Protein AF-A0A7V8C0K9-F1 (afdb_monomer)

pLDDT: mean 84.82, std 13.05, range [36.34, 98.25]

Mean predicted aligned error: 6.94 Å

Nearest PDB structures (foldseek):
  1nue-assembly1_E  TM=4.711E-01  e=1.007E+00  Homo sapiens
  4o0n-assembly1_B  TM=4.642E-01  e=1.596E+00  Toxoplasma gondii ME49
  5c7p-assembly1_C-2  TM=4.781E-01  e=3.009E+00  Leishmania major
  1mn7-assembly1_A  TM=4.186E-01  e=3.188E+00  Dictyostelium discoideum

Secondary structure (DSSP, 8-state):
--EEEEEEETTEEEEEEEETTT--SHHHHHHH--EE-TTSSSEEEEE--EEETTTTEEEE-SEEEEPPGGGTSSS-S-SSGGG--HHHHHHHH---HHHHHHHHHHHHHHHHHHHTT---EEEE--TTT-SS--EEEETTTT--EEEEEEEEE-TTS-EEEEEEEEEEEEETTEEEEEEEEEEE-SS---HHHHHHHHHS-S-EEEEE-TT--GGG--HHHHHHHHH--GGG-TT---SS-EE--GGGHHHHB---HHHHT--EEEEEEE--HHHHHHHHHHHHHHHHHTT--TTTEEEEEEE--SHHHHHHHHHHHHHH-TTHHHH-SSEEEEEEEEPPSSSSHHHHHHHHHHHHHHHHTS--EEEEESSTT---S-TT-SB---EEEETTEEEE---SBSEEE--HHHHHHHHHHH--

Structure (mmCIF, N/CA/C/O backbone):
data_AF-A0A7V8C0K9-F1
#
_entry.id   AF-A0A7V8C0K9-F1
#
loop_
_atom_site.group_PDB
_atom_site.id
_atom_site.type_symbol
_atom_site.label_atom_id
_atom_site.label_alt_id
_atom_site.label_comp_id
_atom_site.label_asym_id
_atom_site.label_entity_id
_atom_site.label_seq_id
_atom_site.pdbx_PDB_ins_code
_atom_site.Cartn_x
_atom_site.Cartn_y
_atom_site.Cartn_z
_atom_site.occupancy
_atom_site.B_iso_or_equiv
_atom_site.auth_seq_id
_atom_site.auth_comp_id
_atom_site.auth_asym_id
_atom_site.auth_atom_id
_atom_site.pdbx_PDB_model_num
ATOM 1 N N . MET A 1 1 ? 7.000 17.779 21.130 1.00 93.25 1 MET A N 1
ATOM 2 C CA . MET A 1 1 ? 7.958 18.119 20.058 1.00 93.25 1 MET A CA 1
ATOM 3 C C . MET A 1 1 ? 7.161 18.538 18.835 1.00 93.25 1 MET A C 1
ATOM 5 O O . MET A 1 1 ? 6.144 17.911 18.561 1.00 93.25 1 MET A O 1
ATOM 9 N N . ASP A 1 2 ? 7.576 19.587 18.129 1.00 93.19 2 ASP A N 1
ATOM 10 C CA . ASP A 1 2 ? 6.833 20.100 16.961 1.00 93.19 2 ASP A CA 1
ATOM 11 C C . ASP A 1 2 ? 7.310 19.494 15.636 1.00 93.19 2 ASP A C 1
ATOM 13 O O . ASP A 1 2 ? 6.651 19.651 14.609 1.00 93.19 2 ASP A O 1
ATOM 17 N N . LYS A 1 3 ? 8.426 18.765 15.668 1.00 95.62 3 LYS A N 1
ATOM 18 C CA . LYS A 1 3 ? 8.988 18.008 14.553 1.00 95.62 3 LYS A CA 1
ATOM 19 C C . LYS A 1 3 ? 9.488 16.640 15.019 1.00 95.62 3 LYS A C 1
ATOM 21 O O . LYS A 1 3 ? 9.720 16.441 16.211 1.00 95.62 3 LYS A O 1
ATOM 26 N N . ALA A 1 4 ? 9.600 15.722 14.072 1.00 95.12 4 ALA A N 1
ATOM 27 C CA . ALA A 1 4 ? 10.189 14.397 14.222 1.00 95.12 4 ALA A CA 1
ATOM 28 C C . ALA A 1 4 ? 10.847 13.991 12.900 1.00 95.12 4 ALA A C 1
ATOM 30 O O . ALA A 1 4 ? 10.545 14.573 11.856 1.00 95.12 4 ALA A O 1
ATOM 31 N N . ILE A 1 5 ? 11.722 12.993 12.929 1.00 94.31 5 ILE A N 1
ATOM 32 C CA . ILE A 1 5 ? 12.311 12.417 11.721 1.00 94.31 5 ILE A CA 1
ATOM 33 C C . ILE A 1 5 ? 11.507 11.174 11.352 1.00 94.31 5 ILE A C 1
ATOM 35 O O . ILE A 1 5 ? 11.241 10.309 12.188 1.00 94.31 5 ILE A O 1
ATOM 39 N N . ARG A 1 6 ? 11.095 11.079 10.093 1.00 91.12 6 ARG A N 1
ATOM 40 C CA . ARG A 1 6 ? 10.495 9.868 9.541 1.00 91.12 6 ARG A CA 1
ATOM 41 C C . ARG A 1 6 ? 11.578 8.813 9.349 1.00 91.12 6 ARG A C 1
ATOM 43 O O . ARG A 1 6 ? 12.615 9.094 8.754 1.00 91.12 6 ARG A O 1
ATOM 50 N N . LEU A 1 7 ? 11.322 7.595 9.821 1.00 88.06 7 LEU A N 1
ATOM 51 C CA . LEU A 1 7 ? 12.345 6.552 9.834 1.00 88.06 7 LEU A CA 1
ATOM 52 C C . LEU A 1 7 ? 12.753 6.103 8.430 1.00 88.06 7 LEU A C 1
ATOM 54 O O . LEU A 1 7 ? 13.938 5.926 8.190 1.00 88.06 7 LEU A O 1
ATOM 58 N N . PHE A 1 8 ? 11.806 5.962 7.503 1.00 87.12 8 PHE A N 1
ATOM 59 C CA . PHE A 1 8 ? 12.090 5.605 6.112 1.00 87.12 8 PHE A CA 1
ATOM 60 C C . PHE A 1 8 ? 11.167 6.366 5.164 1.00 87.12 8 PHE A C 1
ATOM 62 O O . PHE A 1 8 ? 9.945 6.376 5.352 1.00 87.12 8 PHE A O 1
ATOM 69 N N . GLY A 1 9 ? 11.749 6.976 4.136 1.00 83.44 9 GLY A N 1
ATOM 70 C CA . GLY A 1 9 ? 11.034 7.671 3.072 1.00 83.44 9 GLY A CA 1
ATOM 71 C C . GLY A 1 9 ? 11.705 7.473 1.710 1.00 83.44 9 GLY A C 1
ATOM 72 O O . GLY A 1 9 ? 12.630 6.672 1.595 1.00 83.44 9 GLY A O 1
ATOM 73 N N . PRO A 1 10 ? 11.270 8.217 0.678 1.00 76.12 10 PRO A N 1
ATOM 74 C CA . PRO A 1 10 ? 11.806 8.090 -0.681 1.00 76.12 10 PRO A CA 1
ATOM 75 C C . PRO A 1 10 ? 13.319 8.309 -0.801 1.00 76.12 10 PRO A C 1
ATOM 77 O O . PRO A 1 10 ? 13.979 7.735 -1.659 1.00 76.12 10 PRO A O 1
ATOM 80 N N . ARG A 1 11 ? 13.881 9.126 0.097 1.00 82.81 11 ARG A N 1
ATOM 81 C CA . ARG A 1 11 ? 15.320 9.421 0.175 1.00 82.81 11 ARG A CA 1
ATOM 82 C C . ARG A 1 11 ? 16.076 8.476 1.118 1.00 82.81 11 ARG A C 1
ATOM 84 O O . ARG A 1 11 ? 17.170 8.796 1.566 1.00 82.81 11 ARG A O 1
ATOM 91 N N . GLY A 1 12 ? 15.474 7.339 1.462 1.00 82.38 12 GLY A N 1
ATOM 92 C CA . GLY A 1 12 ? 16.046 6.346 2.364 1.00 82.38 12 GLY A CA 1
ATOM 93 C C . GLY A 1 12 ? 15.804 6.651 3.843 1.00 82.38 12 GLY A C 1
ATOM 94 O O . GLY A 1 12 ? 14.858 7.356 4.221 1.00 82.38 12 GLY A O 1
ATOM 95 N N . LEU A 1 13 ? 16.653 6.072 4.689 1.00 87.12 13 LEU A N 1
ATOM 96 C CA . LEU A 1 13 ? 16.512 6.086 6.143 1.00 87.12 13 LEU A CA 1
ATOM 97 C C . LEU A 1 13 ? 16.769 7.468 6.751 1.00 87.12 13 LEU A C 1
ATOM 99 O O . LEU A 1 13 ? 17.718 8.154 6.385 1.00 87.12 13 LEU A O 1
ATOM 103 N N . ARG A 1 14 ? 15.919 7.859 7.708 1.00 87.38 14 ARG A N 1
ATOM 104 C CA . ARG A 1 14 ? 16.051 9.053 8.567 1.00 87.38 14 ARG A CA 1
ATOM 105 C C . ARG A 1 14 ? 16.341 10.355 7.802 1.00 87.38 14 ARG A C 1
ATOM 107 O O . ARG A 1 14 ? 17.015 11.248 8.303 1.00 87.38 14 ARG A O 1
ATOM 114 N N . SER A 1 15 ? 15.800 10.472 6.591 1.00 85.38 15 SER A N 1
ATOM 115 C CA . SER A 1 15 ? 16.131 11.523 5.616 1.00 85.38 15 SER A CA 1
ATOM 116 C C . SER A 1 15 ? 15.081 12.641 5.509 1.00 85.38 15 SER A C 1
ATOM 118 O O . SER A 1 15 ? 15.238 13.595 4.739 1.00 85.38 15 SER A O 1
ATOM 120 N N . GLU A 1 16 ? 13.971 12.532 6.242 1.00 90.00 16 GLU A N 1
ATOM 121 C CA . GLU A 1 16 ? 12.819 13.427 6.118 1.00 90.00 16 GLU A CA 1
ATOM 122 C C . GLU A 1 16 ? 12.358 13.921 7.494 1.00 90.00 16 GLU A C 1
ATOM 124 O O . GLU A 1 16 ? 11.994 13.133 8.368 1.00 90.00 16 GLU A O 1
ATOM 129 N N . VAL A 1 17 ? 12.346 15.243 7.677 1.00 93.31 17 VAL A N 1
ATOM 130 C CA . VAL A 1 17 ? 11.777 15.894 8.863 1.00 93.31 17 VAL A CA 1
ATOM 131 C C . VAL A 1 17 ? 10.295 16.154 8.622 1.00 93.31 17 VAL A C 1
ATOM 133 O O . VAL A 1 17 ? 9.918 16.807 7.651 1.00 93.31 17 VAL A O 1
ATOM 136 N N . VAL A 1 18 ? 9.454 15.697 9.544 1.00 93.38 18 VAL A N 1
ATOM 137 C CA . VAL A 1 18 ? 8.003 15.881 9.508 1.00 93.38 18 VAL A CA 1
ATOM 138 C C . VAL A 1 18 ? 7.593 16.853 10.603 1.00 93.38 18 VAL A C 1
ATOM 140 O O . VAL A 1 18 ? 7.926 16.672 11.774 1.00 93.38 18 VAL A O 1
ATOM 143 N N . LEU A 1 19 ? 6.836 17.888 10.235 1.00 93.56 19 LEU A N 1
ATOM 144 C CA . LEU A 1 19 ? 6.270 18.838 11.188 1.00 93.56 19 LEU A CA 1
ATOM 145 C C . LEU A 1 19 ? 4.947 18.296 11.739 1.00 93.56 19 LEU A C 1
ATOM 147 O O . LEU A 1 19 ? 4.083 17.842 10.996 1.00 93.56 19 LEU A O 1
ATOM 151 N N . ALA A 1 20 ? 4.711 18.420 13.041 1.00 90.69 20 ALA A N 1
ATOM 152 C CA . ALA A 1 20 ? 3.492 17.905 13.663 1.00 90.69 20 ALA A CA 1
ATOM 153 C C . ALA A 1 20 ? 2.218 18.564 13.104 1.00 90.69 20 ALA A C 1
ATOM 155 O O . ALA A 1 20 ? 1.155 17.948 13.104 1.00 90.69 20 ALA A O 1
ATOM 156 N N . LYS A 1 21 ? 2.328 19.803 12.607 1.00 88.12 21 LYS A N 1
ATOM 157 C CA . LYS A 1 21 ? 1.236 20.545 11.958 1.00 88.12 21 LYS A CA 1
ATOM 158 C C . LYS A 1 21 ? 0.941 20.103 10.521 1.00 88.12 21 LYS A C 1
ATOM 160 O O . LYS A 1 21 ? -0.119 20.444 10.013 1.00 88.12 21 LYS A O 1
ATOM 165 N N . SER A 1 22 ? 1.876 19.423 9.849 1.00 85.94 22 SER A N 1
ATOM 166 C CA . SER A 1 22 ? 1.675 18.966 8.467 1.00 85.94 22 SER A CA 1
ATOM 167 C C . SER A 1 22 ? 0.961 17.619 8.394 1.00 85.94 22 SER A C 1
ATOM 169 O O . SER A 1 22 ? 0.423 17.289 7.342 1.00 85.94 22 SER A O 1
ATOM 171 N N . VAL A 1 23 ? 0.940 16.868 9.500 1.00 84.25 23 VAL A N 1
ATOM 172 C CA . VAL A 1 23 ? 0.181 15.622 9.647 1.00 84.25 23 VAL A CA 1
ATOM 173 C C . VAL A 1 23 ? -1.296 15.951 9.849 1.00 84.25 23 VAL A C 1
ATOM 175 O O . VAL A 1 23 ? -1.660 16.691 10.766 1.00 84.25 23 VAL A O 1
ATOM 178 N N . ARG A 1 24 ? -2.145 15.415 8.973 1.00 76.50 24 ARG A N 1
ATOM 179 C CA . ARG A 1 24 ? -3.545 15.853 8.833 1.00 76.50 24 ARG A CA 1
ATOM 180 C C . ARG A 1 24 ? -4.537 15.032 9.644 1.00 76.50 24 ARG A C 1
ATOM 182 O O . ARG A 1 24 ? -5.578 15.549 10.033 1.00 76.50 24 ARG A O 1
ATOM 189 N N . SER A 1 25 ? -4.220 13.769 9.898 1.00 75.50 25 SER A N 1
ATOM 190 C CA . SER A 1 25 ? -5.073 12.834 10.629 1.00 75.50 25 SER A CA 1
ATOM 191 C C . SER A 1 25 ? -4.239 11.730 11.282 1.00 75.50 25 SER A C 1
ATOM 193 O O . SER A 1 25 ? -3.024 11.647 11.074 1.00 75.50 25 SER A O 1
ATOM 195 N N . ARG A 1 26 ? -4.883 10.864 12.076 1.00 76.12 26 ARG A N 1
ATOM 196 C CA . ARG A 1 26 ? -4.220 9.692 12.675 1.00 76.12 26 ARG A CA 1
ATOM 197 C C . ARG A 1 26 ? -3.704 8.743 11.593 1.00 76.12 26 ARG A C 1
ATOM 199 O O . ARG A 1 26 ? -2.627 8.179 11.724 1.00 76.12 26 ARG A O 1
ATOM 206 N N . GLU A 1 27 ? -4.427 8.605 10.498 1.00 75.44 27 GLU A N 1
ATOM 207 C CA . GLU A 1 27 ? -4.101 7.700 9.401 1.00 75.44 27 GLU A CA 1
ATOM 208 C C . GLU A 1 27 ? -3.046 8.278 8.467 1.00 75.44 27 GLU A C 1
ATOM 210 O O . GLU A 1 27 ? -2.171 7.553 7.993 1.00 75.44 27 GLU A O 1
ATOM 215 N N . ASP A 1 28 ? -3.050 9.598 8.289 1.00 78.88 28 ASP A N 1
ATOM 216 C CA . ASP A 1 28 ? -1.932 10.294 7.670 1.00 78.88 28 ASP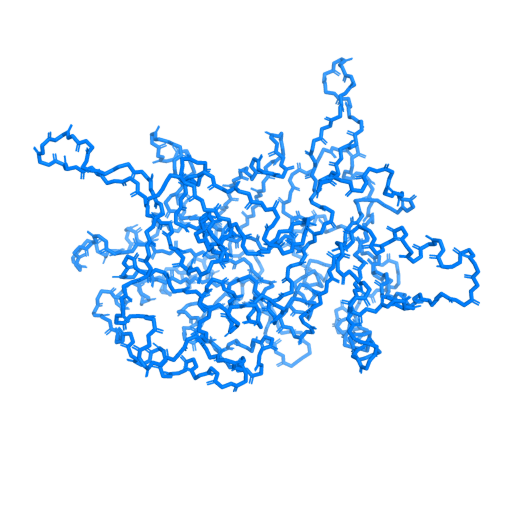 A CA 1
ATOM 217 C C . ASP A 1 28 ? -0.638 10.077 8.472 1.00 78.88 28 ASP A C 1
ATOM 219 O O . ASP A 1 28 ? 0.418 9.776 7.907 1.00 78.88 28 ASP A O 1
ATOM 223 N N . ALA A 1 29 ? -0.738 10.124 9.807 1.00 83.06 29 ALA A N 1
ATOM 224 C CA . ALA A 1 29 ? 0.371 9.784 10.688 1.00 83.06 29 ALA A CA 1
ATOM 225 C C . ALA A 1 29 ? 0.832 8.333 10.494 1.00 83.06 29 ALA A C 1
ATOM 227 O O . ALA A 1 29 ? 2.035 8.099 10.495 1.00 83.06 29 ALA A O 1
ATOM 228 N N . ARG A 1 30 ? -0.079 7.373 10.270 1.00 80.81 30 ARG A N 1
ATOM 229 C CA . ARG A 1 30 ? 0.273 5.962 9.999 1.00 80.81 30 ARG A CA 1
ATOM 230 C C . ARG A 1 30 ? 0.999 5.776 8.683 1.00 80.81 30 ARG A C 1
ATOM 232 O O . ARG A 1 30 ? 1.952 5.006 8.602 1.00 80.81 30 ARG A O 1
ATOM 239 N N . LYS A 1 31 ? 0.568 6.496 7.645 1.00 82.38 31 LYS A N 1
ATOM 240 C CA . LYS A 1 31 ? 1.244 6.465 6.348 1.00 82.38 31 LYS A CA 1
ATOM 241 C C . LYS A 1 31 ? 2.687 6.972 6.465 1.00 82.38 31 LYS A C 1
ATOM 243 O O . LYS A 1 31 ? 3.581 6.426 5.817 1.00 82.38 31 LYS A O 1
ATOM 248 N N . LEU A 1 32 ? 2.926 7.984 7.297 1.00 85.62 32 LEU A N 1
ATOM 249 C CA . LEU A 1 32 ? 4.248 8.587 7.482 1.00 85.62 32 LEU A CA 1
ATOM 250 C C . LEU A 1 32 ? 5.132 7.828 8.478 1.00 85.62 32 LEU A C 1
ATOM 252 O O . LEU A 1 32 ? 6.311 7.641 8.201 1.00 85.62 32 LEU A O 1
ATOM 256 N N . ALA A 1 33 ? 4.574 7.365 9.594 1.00 85.06 33 ALA A N 1
ATOM 257 C CA . ALA A 1 33 ? 5.280 6.628 10.639 1.00 85.06 33 ALA A CA 1
ATOM 258 C C . ALA A 1 33 ? 6.021 5.396 10.079 1.00 85.06 33 ALA A C 1
ATOM 260 O O . ALA A 1 33 ? 5.596 4.839 9.070 1.00 85.06 33 ALA A O 1
ATOM 261 N N . PRO A 1 34 ? 7.097 4.908 10.711 1.00 87.44 34 PRO A N 1
ATOM 262 C CA . PRO A 1 34 ? 7.569 5.271 12.047 1.00 87.44 34 PRO A CA 1
ATOM 263 C C . PRO A 1 34 ? 8.235 6.641 12.139 1.00 87.44 34 PRO A C 1
ATOM 265 O O . PRO A 1 34 ? 8.770 7.150 11.154 1.00 87.44 34 PRO A O 1
ATOM 268 N N . PHE A 1 35 ? 8.237 7.201 13.348 1.00 89.00 35 PHE A N 1
ATOM 269 C CA . PHE A 1 35 ? 8.931 8.445 13.663 1.00 89.00 35 PHE A CA 1
ATOM 270 C C . PHE A 1 35 ? 9.933 8.244 14.796 1.00 89.00 35 PHE A C 1
ATOM 272 O O . PHE A 1 35 ? 9.654 7.539 15.770 1.00 89.00 35 PHE A O 1
ATOM 279 N N . VAL A 1 36 ? 11.056 8.942 14.689 1.00 89.75 36 VAL A N 1
ATOM 280 C CA . VAL A 1 36 ? 12.046 9.113 15.751 1.00 89.75 36 VAL A CA 1
ATOM 281 C C . VAL A 1 36 ? 12.157 10.590 16.116 1.00 89.75 36 VAL A C 1
ATOM 283 O O . VAL A 1 36 ? 11.751 11.473 15.355 1.00 89.75 36 VAL A O 1
ATOM 286 N N . ASP A 1 37 ? 12.653 10.870 17.311 1.00 91.56 37 ASP A N 1
ATOM 287 C CA . ASP A 1 37 ? 12.995 12.220 17.732 1.00 91.56 37 ASP A CA 1
ATOM 288 C C . ASP A 1 37 ? 14.121 12.816 16.867 1.00 91.56 37 ASP A C 1
ATOM 290 O O . ASP A 1 37 ? 14.685 12.170 15.986 1.00 91.56 37 ASP A O 1
ATOM 294 N N . GLU A 1 38 ? 14.451 14.083 17.101 1.00 90.81 38 GLU A N 1
ATOM 295 C CA . GLU A 1 38 ? 15.458 14.785 16.295 1.00 90.81 38 GLU A CA 1
ATOM 296 C C . GLU A 1 38 ? 16.877 14.234 16.472 1.00 90.81 38 GLU A C 1
ATOM 298 O O . GLU A 1 38 ? 17.704 14.406 15.582 1.00 90.81 38 GLU A O 1
ATOM 303 N N . SER A 1 39 ? 17.153 13.561 17.594 1.00 88.25 39 SER A N 1
ATOM 304 C CA . SER A 1 39 ? 18.419 12.850 17.798 1.00 88.25 39 SER A CA 1
ATOM 305 C C . SER A 1 39 ? 18.489 11.536 17.011 1.00 88.25 39 SER A C 1
ATOM 307 O O . SER A 1 39 ? 19.567 10.976 16.829 1.00 88.25 39 SER A O 1
ATOM 309 N N . GLY A 1 40 ? 17.342 11.028 16.551 1.00 85.19 40 GLY A N 1
ATOM 310 C CA . GLY A 1 40 ? 17.219 9.721 15.921 1.00 85.19 40 GLY A CA 1
ATOM 311 C C . GLY A 1 40 ? 17.336 8.547 16.894 1.00 85.19 40 GLY A C 1
ATOM 312 O O . GLY A 1 40 ? 17.346 7.404 16.442 1.00 85.19 40 GLY A O 1
ATOM 313 N N . ALA A 1 41 ? 17.433 8.804 18.200 1.00 83.50 41 ALA A N 1
ATOM 314 C CA . ALA A 1 41 ? 17.697 7.787 19.211 1.00 83.50 41 ALA A CA 1
ATOM 315 C C . ALA A 1 41 ? 16.426 7.234 19.859 1.00 83.50 41 ALA A C 1
ATOM 317 O O . ALA A 1 41 ? 16.485 6.218 20.544 1.00 83.50 41 ALA A O 1
ATOM 318 N N . ARG A 1 42 ? 15.271 7.899 19.714 1.00 84.00 42 ARG A N 1
ATOM 319 C CA . ARG A 1 42 ? 14.053 7.495 20.432 1.00 84.00 42 ARG A CA 1
ATOM 320 C C . ARG A 1 42 ? 12.816 7.548 19.564 1.00 84.00 42 ARG A C 1
ATOM 322 O O . ARG A 1 42 ? 12.568 8.521 18.862 1.00 84.00 42 ARG A O 1
ATOM 329 N N . LEU A 1 43 ? 11.971 6.531 19.701 1.00 84.88 43 LEU A N 1
ATOM 330 C CA . LEU A 1 43 ? 10.689 6.476 19.011 1.00 84.88 43 LEU A CA 1
ATOM 331 C C . LEU A 1 43 ? 9.696 7.497 19.561 1.00 84.88 43 LEU A C 1
ATOM 333 O O . LEU A 1 43 ? 9.549 7.684 20.776 1.00 84.88 43 LEU A O 1
ATOM 337 N N . VAL A 1 44 ? 8.949 8.105 18.644 1.00 85.88 44 VAL A N 1
ATOM 338 C CA . VAL A 1 44 ? 7.893 9.066 18.958 1.00 85.88 44 VAL A CA 1
ATOM 339 C C . VAL A 1 44 ? 6.623 8.748 18.176 1.00 85.88 44 VAL A C 1
ATOM 341 O O . VAL A 1 44 ? 6.651 8.167 17.093 1.00 85.88 44 VAL A O 1
ATOM 344 N N . THR A 1 45 ? 5.481 9.127 18.734 1.00 86.19 45 THR A N 1
ATOM 345 C CA . THR A 1 45 ? 4.174 9.023 18.085 1.00 86.19 45 THR A CA 1
ATOM 346 C C . THR A 1 45 ? 3.575 10.407 17.902 1.00 86.19 45 THR A C 1
ATOM 348 O O . THR A 1 45 ? 3.776 11.305 18.729 1.00 86.19 45 THR A O 1
ATOM 351 N N . TRP A 1 46 ? 2.844 10.593 16.807 1.00 87.62 46 TRP A N 1
ATOM 352 C CA . TRP A 1 46 ? 2.115 11.826 16.559 1.00 87.62 46 TRP A CA 1
ATOM 353 C C . TRP A 1 46 ? 0.820 11.853 17.372 1.00 87.62 46 TRP A C 1
ATOM 355 O O . TRP A 1 46 ? 0.100 10.862 17.475 1.00 87.62 46 TRP A O 1
ATOM 365 N N . ARG A 1 47 ? 0.500 13.013 17.938 1.00 82.94 47 ARG A N 1
ATOM 366 C CA . ARG A 1 47 ? -0.745 13.277 18.652 1.00 82.94 47 ARG A CA 1
ATOM 367 C C . ARG A 1 47 ? -1.455 14.433 17.977 1.00 82.94 47 ARG A C 1
ATOM 369 O O . ARG A 1 47 ? -0.871 15.505 17.813 1.00 82.94 47 ARG A O 1
ATOM 376 N N . SER A 1 48 ? -2.730 14.234 17.662 1.00 78.75 48 SER A N 1
ATOM 377 C CA . SER A 1 48 ? -3.591 15.293 17.144 1.00 78.75 48 SER A CA 1
ATOM 378 C C . SER A 1 48 ? -3.736 16.438 18.144 1.00 78.75 48 SER A C 1
ATOM 380 O O . SER A 1 48 ? -3.538 16.281 19.360 1.00 78.75 48 SER A O 1
ATOM 382 N N . ALA A 1 49 ? -4.114 17.609 17.640 1.00 79.25 49 ALA A N 1
ATOM 383 C CA . ALA A 1 49 ? -4.635 18.664 18.489 1.00 79.25 49 ALA A CA 1
ATOM 384 C C . ALA A 1 49 ? -5.858 18.152 19.269 1.00 79.25 49 ALA A C 1
ATOM 386 O O . ALA A 1 49 ? -6.628 17.340 18.760 1.00 79.25 49 ALA A O 1
ATOM 387 N N . SER A 1 50 ? -6.025 18.616 20.505 1.00 72.19 50 SER A N 1
ATOM 388 C CA . SER A 1 50 ? -7.232 18.351 21.289 1.00 72.19 50 SER A CA 1
ATOM 389 C C . SER A 1 50 ? -7.889 19.659 21.701 1.00 72.19 50 SER A C 1
ATOM 391 O O . SER A 1 50 ? -7.209 20.646 22.012 1.00 72.19 50 SER A O 1
ATOM 393 N N . PHE A 1 51 ? -9.216 19.655 21.696 1.00 66.69 51 PHE A N 1
ATOM 394 C CA . PHE A 1 51 ? -10.050 20.769 22.120 1.00 66.69 51 PHE A CA 1
ATOM 395 C C . PHE A 1 51 ? -10.778 20.397 23.402 1.00 66.69 51 PHE A C 1
ATOM 397 O O . PHE A 1 51 ? -11.199 19.261 23.590 1.00 66.69 51 PHE A O 1
ATOM 404 N N . ASP A 1 52 ? -10.864 21.360 24.305 1.00 65.94 52 ASP A N 1
ATOM 405 C CA . ASP A 1 52 ? -11.729 21.270 25.466 1.00 65.94 52 ASP A CA 1
ATOM 406 C C . ASP A 1 52 ? -13.104 21.787 25.036 1.00 65.94 52 ASP A C 1
ATOM 408 O O . ASP A 1 52 ? -13.262 22.989 24.809 1.00 65.94 52 ASP A O 1
ATOM 412 N N . SER A 1 53 ? -14.060 20.877 24.838 1.00 60.09 53 SER A N 1
ATOM 413 C CA . SER A 1 53 ? -15.420 21.213 24.398 1.00 60.09 53 SER A CA 1
ATOM 414 C C . SER A 1 53 ? -16.152 22.065 25.436 1.00 60.09 53 SER A C 1
ATOM 416 O O . SER A 1 53 ? -16.855 23.007 25.076 1.00 60.09 53 SER A O 1
ATOM 418 N N . THR A 1 54 ? -15.909 21.803 26.720 1.00 65.94 54 THR A N 1
ATOM 419 C CA . THR A 1 54 ? -16.440 22.562 27.859 1.00 65.94 54 THR A CA 1
ATOM 420 C C . THR A 1 54 ? -15.894 23.987 27.931 1.00 65.94 54 THR A C 1
ATOM 422 O O . THR A 1 54 ? -16.651 24.925 28.158 1.00 65.94 54 THR A O 1
ATOM 425 N N . LEU A 1 55 ? -14.592 24.175 27.706 1.00 63.44 55 LEU A N 1
ATOM 426 C CA . LEU A 1 55 ? -13.931 25.485 27.804 1.00 63.44 55 LEU A CA 1
ATOM 427 C C . LEU A 1 55 ? -13.775 26.202 26.454 1.00 63.44 55 LEU A C 1
ATOM 429 O O . LEU A 1 55 ? -13.136 27.253 26.402 1.00 63.44 55 LEU A O 1
ATOM 433 N N . ARG A 1 56 ? -14.295 25.620 25.363 1.00 61.03 56 ARG A N 1
ATOM 434 C CA . ARG A 1 56 ? -14.175 26.102 23.972 1.00 61.03 56 ARG A CA 1
ATOM 435 C C . ARG A 1 56 ? -12.767 26.585 23.602 1.00 61.03 56 ARG A C 1
ATOM 437 O O . ARG A 1 56 ? -12.596 27.535 22.842 1.00 61.03 56 ARG A O 1
ATOM 444 N N . ARG A 1 57 ? -11.730 25.938 24.141 1.00 64.75 57 ARG A N 1
ATOM 445 C CA . ARG A 1 57 ? -10.328 26.318 23.913 1.00 64.75 57 ARG A CA 1
ATOM 446 C C . ARG A 1 57 ? -9.495 25.121 23.510 1.00 64.75 57 ARG A C 1
ATOM 448 O O . ARG A 1 57 ? -9.703 24.000 23.974 1.00 64.75 57 ARG A O 1
ATOM 455 N N . ARG A 1 58 ? -8.497 25.363 22.661 1.00 63.16 58 ARG A N 1
ATOM 456 C CA . ARG A 1 58 ? -7.553 24.320 22.260 1.00 63.16 58 ARG A CA 1
ATOM 457 C C . ARG A 1 58 ? -6.701 23.916 23.464 1.00 63.16 58 ARG A C 1
ATOM 459 O O . ARG A 1 58 ? -5.852 24.686 23.906 1.00 63.16 58 ARG A O 1
ATOM 466 N N . LYS A 1 59 ? -6.905 22.693 23.954 1.00 71.44 59 LYS A N 1
ATOM 467 C CA . LYS A 1 59 ? -6.169 22.099 25.078 1.00 71.44 59 LYS A CA 1
ATOM 468 C C . LYS A 1 59 ? -4.753 21.691 24.675 1.00 71.44 59 LYS A C 1
ATOM 470 O O . LYS A 1 59 ? -3.830 21.807 25.474 1.00 71.44 59 LYS A O 1
ATOM 475 N N . ARG A 1 60 ? -4.567 21.232 23.432 1.00 75.06 60 ARG A N 1
ATOM 476 C CA . ARG A 1 60 ? -3.268 20.772 22.916 1.00 75.06 60 ARG A CA 1
ATOM 477 C C . ARG A 1 60 ? -3.115 21.085 21.428 1.00 75.06 60 ARG A C 1
ATOM 479 O O . ARG A 1 60 ? -4.052 20.894 20.660 1.00 75.06 60 ARG A O 1
ATOM 486 N N . ARG A 1 61 ? -1.929 21.539 21.011 1.00 83.06 61 ARG A N 1
ATOM 487 C CA . ARG A 1 61 ? -1.515 21.590 19.592 1.00 83.06 61 ARG A CA 1
ATOM 488 C C . ARG A 1 61 ? -1.127 20.190 19.110 1.00 83.06 61 ARG A C 1
ATOM 490 O O . ARG A 1 61 ? -0.706 19.377 19.926 1.00 83.06 61 ARG A O 1
ATOM 497 N N . SER A 1 62 ? -1.224 19.915 17.811 1.00 85.38 62 SER A N 1
ATOM 498 C CA . SER A 1 62 ? -0.642 18.683 17.266 1.00 85.38 62 SER A CA 1
ATOM 499 C C . SER A 1 62 ? 0.851 18.631 17.597 1.00 85.38 62 SER A C 1
ATOM 501 O O . SER A 1 62 ? 1.545 19.631 17.422 1.00 85.38 62 SER A O 1
ATOM 503 N N . CYS A 1 63 ? 1.337 17.500 18.103 1.00 90.69 63 CYS A N 1
ATOM 504 C CA . CYS A 1 63 ? 2.725 17.350 18.536 1.00 90.69 63 CYS A CA 1
ATOM 505 C C . CYS A 1 63 ? 3.192 15.895 18.439 1.00 90.69 63 CYS A C 1
ATOM 507 O O . CYS A 1 63 ? 2.386 14.969 18.448 1.00 90.69 63 CYS A O 1
ATOM 509 N N . PHE A 1 64 ? 4.503 15.686 18.403 1.00 90.25 64 PHE A N 1
ATOM 510 C CA . PHE A 1 64 ? 5.116 14.390 18.659 1.00 90.25 64 PHE A CA 1
ATOM 511 C C . PHE A 1 64 ? 5.411 14.228 20.147 1.00 90.25 64 PHE A C 1
ATOM 513 O O . PHE A 1 64 ? 5.859 15.166 20.823 1.00 90.25 64 PHE A O 1
ATOM 520 N N . ALA A 1 65 ? 5.170 13.023 20.649 1.00 87.50 65 ALA A N 1
ATOM 521 C CA . ALA A 1 65 ? 5.423 12.632 22.024 1.00 87.50 65 ALA A CA 1
ATOM 522 C C . ALA A 1 65 ? 6.098 11.262 22.061 1.00 87.50 65 ALA A C 1
ATOM 524 O O . ALA A 1 65 ? 5.804 10.404 21.233 1.00 87.50 65 ALA A O 1
ATOM 525 N N . TYR A 1 66 ? 6.961 11.046 23.050 1.00 84.94 66 TYR A N 1
ATOM 526 C CA . TYR A 1 66 ? 7.552 9.734 23.286 1.00 84.94 66 TYR A CA 1
ATOM 527 C C . TYR A 1 66 ? 6.474 8.682 23.564 1.00 84.94 66 TYR A C 1
ATOM 529 O O . TYR A 1 66 ? 5.426 8.979 24.161 1.00 84.94 66 TYR A O 1
ATOM 537 N N . TYR A 1 67 ? 6.746 7.448 23.141 1.00 73.50 67 TYR A N 1
ATOM 538 C CA . TYR A 1 67 ? 5.965 6.302 23.590 1.00 73.50 67 TYR A CA 1
ATOM 539 C C . TYR A 1 67 ? 6.106 6.165 25.121 1.00 73.50 67 TYR A C 1
ATOM 541 O O . TYR A 1 67 ? 7.196 6.389 25.653 1.00 73.50 67 TYR A O 1
ATOM 549 N N . PRO A 1 68 ? 5.023 5.871 25.865 1.00 61.22 68 PRO A N 1
ATOM 550 C CA . PRO A 1 68 ? 5.105 5.687 27.315 1.00 61.22 68 PRO A CA 1
ATOM 551 C C . PRO A 1 68 ? 6.031 4.516 27.661 1.00 61.22 68 PRO A C 1
ATOM 553 O O . PRO A 1 68 ? 5.995 3.513 26.958 1.00 61.22 68 PRO A O 1
ATOM 556 N N . ALA A 1 69 ? 6.798 4.605 28.753 1.00 52.97 69 ALA A N 1
ATOM 557 C CA . ALA A 1 69 ? 7.774 3.576 29.144 1.00 52.97 69 ALA A CA 1
ATOM 558 C C . ALA A 1 69 ? 7.170 2.157 29.239 1.00 52.97 69 ALA A C 1
ATOM 560 O O . ALA A 1 69 ? 7.792 1.198 28.803 1.00 52.97 69 ALA A O 1
ATOM 561 N N . SER A 1 70 ? 5.912 2.039 29.682 1.00 50.50 70 SER A N 1
ATOM 562 C CA . SER A 1 70 ? 5.161 0.773 29.746 1.00 50.50 70 SER A CA 1
ATOM 563 C C . SER A 1 70 ? 4.818 0.151 28.384 1.00 50.50 70 SER A C 1
ATOM 565 O O . SER A 1 70 ? 4.366 -0.985 28.325 1.00 50.50 70 SER A O 1
ATOM 567 N N . HIS A 1 71 ? 4.976 0.900 27.292 1.00 49.06 71 HIS A N 1
ATOM 568 C CA . HIS A 1 71 ? 4.785 0.441 25.912 1.00 49.06 71 HIS A CA 1
ATOM 569 C C . HIS A 1 71 ? 6.103 0.336 25.144 1.00 49.06 71 HIS A C 1
ATOM 571 O O . HIS A 1 71 ? 6.084 0.032 23.955 1.00 49.06 71 HIS A O 1
ATOM 577 N N . VAL A 1 72 ? 7.230 0.624 25.803 1.00 45.38 72 VAL A N 1
ATOM 578 C CA . VAL A 1 72 ? 8.562 0.494 25.211 1.00 45.38 72 VAL A CA 1
ATOM 579 C C . VAL A 1 72 ? 9.218 -0.839 25.615 1.00 45.38 72 VAL A C 1
ATOM 581 O O . VAL A 1 72 ? 10.122 -1.250 24.900 1.00 45.38 72 VAL A O 1
ATOM 584 N N . THR A 1 73 ? 8.740 -1.562 26.653 1.00 38.88 73 THR A N 1
ATOM 585 C CA . THR A 1 73 ? 8.870 -3.043 26.884 1.00 38.88 73 THR A CA 1
ATOM 586 C C . THR A 1 73 ? 8.226 -3.454 28.238 1.00 38.88 73 THR A C 1
ATOM 588 O O . THR A 1 73 ? 8.139 -2.577 29.098 1.00 38.88 73 THR A O 1
ATOM 591 N N . PRO A 1 74 ? 7.711 -4.701 28.461 1.00 36.34 74 PRO A N 1
ATOM 592 C CA . PRO A 1 74 ? 8.312 -6.003 28.123 1.00 36.34 74 PRO A CA 1
ATOM 593 C C . PRO A 1 74 ? 7.403 -6.970 27.326 1.00 36.34 74 PRO A C 1
ATOM 595 O O . PRO A 1 74 ? 7.202 -8.110 27.723 1.00 36.34 74 PRO A O 1
ATOM 598 N N . VAL A 1 75 ? 6.903 -6.529 26.169 1.00 40.81 75 VAL A N 1
ATOM 599 C CA . VAL A 1 75 ? 6.693 -7.384 24.982 1.00 40.81 75 VAL A CA 1
ATOM 600 C C . VAL A 1 75 ? 7.168 -6.518 23.818 1.00 40.81 75 VAL A C 1
ATOM 602 O O . VAL A 1 75 ? 6.528 -5.523 23.480 1.00 40.81 75 VAL A O 1
ATOM 605 N N . GLY A 1 76 ? 8.407 -6.746 23.381 1.00 45.56 76 GLY A N 1
ATOM 606 C CA . GLY A 1 76 ? 9.188 -5.795 22.590 1.00 45.56 76 GLY A CA 1
ATOM 607 C C . GLY A 1 76 ? 8.530 -5.391 21.276 1.00 45.56 76 GLY A C 1
ATOM 608 O O . GLY A 1 76 ? 7.721 -6.123 20.716 1.00 45.56 76 GLY A O 1
ATOM 609 N N . ILE A 1 77 ? 8.948 -4.248 20.727 1.00 46.47 77 ILE A N 1
ATOM 610 C CA . ILE A 1 77 ? 9.130 -4.210 19.275 1.00 46.47 77 ILE A CA 1
ATOM 611 C C . ILE A 1 77 ? 10.199 -5.268 19.038 1.00 46.47 77 ILE A C 1
ATOM 613 O O . ILE A 1 77 ? 11.313 -5.089 19.536 1.00 46.47 77 ILE A O 1
ATOM 617 N N . PRO A 1 78 ? 9.859 -6.416 18.449 1.00 47.62 78 PRO A N 1
ATOM 618 C CA . PRO A 1 78 ? 10.752 -7.548 18.531 1.00 47.62 78 PRO A CA 1
ATOM 619 C C . PRO A 1 78 ? 12.033 -7.198 17.801 1.00 47.62 78 PRO A C 1
ATOM 621 O O . PRO A 1 78 ? 12.009 -6.637 16.705 1.00 47.62 78 PRO A O 1
ATOM 624 N N . THR A 1 79 ? 13.156 -7.472 18.456 1.00 45.50 79 THR A N 1
ATOM 625 C CA . THR A 1 79 ? 14.484 -7.258 17.878 1.00 45.50 79 THR A CA 1
ATOM 626 C C . THR A 1 79 ? 14.704 -8.118 16.635 1.00 45.50 79 THR A C 1
ATOM 628 O O . THR A 1 79 ? 15.625 -7.852 15.867 1.00 45.50 79 THR A O 1
ATOM 631 N N . ASP A 1 80 ? 13.836 -9.113 16.449 1.00 52.75 80 ASP A N 1
ATOM 632 C CA . ASP A 1 80 ? 13.690 -9.950 15.275 1.00 52.75 80 ASP A CA 1
ATOM 633 C C . ASP A 1 80 ? 12.204 -9.981 14.846 1.00 52.75 80 ASP A C 1
ATOM 635 O O . ASP A 1 80 ? 11.363 -10.442 15.629 1.00 52.75 80 ASP A O 1
ATOM 639 N N . PRO A 1 81 ? 11.849 -9.535 13.624 1.00 51.97 81 PRO A N 1
ATOM 640 C CA . PRO A 1 81 ? 10.492 -9.638 13.081 1.00 51.97 81 PRO A CA 1
ATOM 641 C C . PRO A 1 81 ? 9.877 -11.045 13.171 1.00 51.97 81 PRO A C 1
ATOM 643 O O . PRO A 1 81 ? 8.657 -11.177 13.267 1.00 51.97 81 PRO A O 1
ATOM 646 N N . GLU A 1 82 ? 10.703 -12.093 13.176 1.00 51.34 82 GLU A N 1
ATOM 647 C CA . GLU A 1 82 ? 10.275 -13.494 13.270 1.00 51.34 82 GLU A CA 1
ATOM 648 C C . GLU A 1 82 ? 9.783 -13.877 14.678 1.00 51.34 82 GLU A C 1
ATOM 650 O O . GLU A 1 82 ? 9.067 -14.871 14.855 1.00 51.34 82 GLU A O 1
ATOM 655 N N . THR A 1 83 ? 10.090 -13.050 15.681 1.00 52.84 83 THR A N 1
ATOM 656 C CA . THR A 1 83 ? 9.676 -13.230 17.082 1.00 52.84 83 THR A CA 1
ATOM 657 C C . THR A 1 83 ? 8.434 -12.416 17.462 1.00 52.84 83 THR A C 1
ATOM 659 O O . THR A 1 83 ? 7.979 -12.502 18.600 1.00 52.84 83 THR A O 1
ATOM 662 N N . ILE A 1 84 ? 7.826 -11.669 16.523 1.00 58.69 84 ILE A N 1
ATOM 663 C CA . ILE A 1 84 ? 6.544 -10.988 16.770 1.00 58.69 84 ILE A CA 1
ATOM 664 C C . ILE A 1 84 ? 5.425 -12.020 16.953 1.00 58.69 84 ILE A C 1
ATOM 666 O O . ILE A 1 84 ? 5.031 -12.699 16.001 1.00 58.69 84 ILE A O 1
ATOM 670 N N . ASP A 1 85 ? 4.874 -12.097 18.166 1.00 59.97 85 ASP A N 1
ATOM 671 C CA . ASP A 1 85 ? 3.619 -12.798 18.443 1.00 59.97 85 ASP A CA 1
ATOM 672 C C . ASP A 1 85 ? 2.432 -11.829 18.304 1.00 59.97 85 ASP A C 1
ATOM 674 O O . ASP A 1 85 ? 2.004 -11.153 19.242 1.00 59.97 85 ASP A O 1
ATOM 678 N N . PHE A 1 86 ? 1.886 -11.750 17.090 1.00 61.75 86 PHE A N 1
ATOM 679 C CA . PHE A 1 86 ? 0.705 -10.933 16.804 1.00 61.75 86 PHE A CA 1
ATOM 680 C C . PHE A 1 86 ? -0.555 -11.419 17.538 1.00 61.75 86 PHE A C 1
ATOM 682 O O . PHE A 1 86 ? -1.453 -10.611 17.788 1.00 61.75 86 PHE A O 1
ATOM 689 N N . GLU A 1 87 ? -0.630 -12.699 17.914 1.00 57.84 87 GLU A N 1
ATOM 690 C CA . GLU A 1 87 ? -1.752 -13.243 18.682 1.00 57.84 87 GLU A CA 1
ATOM 691 C C . GLU A 1 87 ? -1.674 -12.813 20.147 1.00 57.84 87 GLU A C 1
ATOM 693 O O . GLU A 1 87 ? -2.699 -12.530 20.765 1.00 57.84 87 GLU A O 1
ATOM 698 N N . GLU A 1 88 ? -0.476 -12.726 20.724 1.00 54.75 88 GLU A N 1
ATOM 699 C CA . GLU A 1 88 ? -0.261 -12.123 22.043 1.00 54.75 88 GLU A CA 1
ATOM 700 C C . GLU A 1 88 ? -0.649 -10.639 22.046 1.00 54.75 88 GLU A C 1
ATOM 702 O O . GLU A 1 88 ? -1.400 -10.215 22.924 1.00 54.75 88 GLU A O 1
ATOM 707 N N . PHE A 1 89 ? -0.256 -9.861 21.030 1.00 56.00 89 PHE A N 1
ATOM 708 C CA . PHE A 1 89 ? -0.684 -8.458 20.902 1.00 56.00 89 PHE A CA 1
ATOM 709 C C . PHE A 1 89 ? -2.207 -8.308 20.782 1.00 56.00 89 PHE A C 1
ATOM 711 O O . PHE A 1 89 ? -2.791 -7.407 21.393 1.00 56.00 89 PHE A O 1
ATOM 718 N N . ALA A 1 90 ? -2.862 -9.181 20.010 1.00 55.97 90 ALA A N 1
ATOM 719 C CA . ALA A 1 90 ? -4.316 -9.194 19.879 1.00 55.97 90 ALA A CA 1
ATOM 720 C C . ALA A 1 90 ? -5.003 -9.555 21.209 1.00 55.97 90 ALA A C 1
ATOM 722 O O . ALA A 1 90 ? -5.955 -8.886 21.614 1.00 55.97 90 ALA A O 1
ATOM 723 N N . ARG A 1 91 ? -4.479 -10.555 21.932 1.00 52.88 91 ARG A N 1
ATOM 724 C CA . ARG A 1 91 ? -4.976 -10.975 23.255 1.00 52.88 91 ARG A CA 1
ATOM 725 C C . ARG A 1 91 ? -4.773 -9.898 24.320 1.00 52.88 91 ARG A C 1
ATOM 727 O O . ARG A 1 91 ? -5.700 -9.611 25.073 1.00 52.88 91 ARG A O 1
ATOM 734 N N . ALA A 1 92 ? -3.605 -9.259 24.347 1.00 50.12 92 ALA A N 1
ATOM 735 C CA . ALA A 1 92 ? -3.262 -8.205 25.300 1.00 50.12 92 ALA A CA 1
ATOM 736 C C . ALA A 1 92 ? -4.122 -6.943 25.133 1.00 50.12 92 ALA A C 1
ATOM 738 O O . ALA A 1 92 ? -4.316 -6.199 26.095 1.00 50.12 92 ALA A O 1
ATOM 739 N N . LYS A 1 93 ? -4.657 -6.693 23.928 1.00 54.44 93 LYS A N 1
ATOM 740 C CA . LYS A 1 93 ? -5.566 -5.565 23.689 1.00 54.44 93 LYS A CA 1
ATOM 741 C C . LYS A 1 93 ? -6.938 -5.742 24.330 1.00 54.44 93 LYS A C 1
ATOM 743 O O . LYS A 1 93 ? -7.525 -4.717 24.656 1.00 54.44 93 LYS A O 1
ATOM 748 N N . GLY A 1 94 ? -7.401 -6.980 24.538 1.00 57.69 94 GLY A N 1
ATOM 749 C CA . GLY A 1 94 ? -8.719 -7.295 25.094 1.00 57.69 94 GLY A CA 1
ATOM 750 C C . GLY A 1 94 ? -9.860 -6.710 24.255 1.00 57.69 94 GLY A C 1
ATOM 751 O O . GLY A 1 94 ? -10.037 -5.497 24.164 1.00 57.69 94 GLY A O 1
ATOM 752 N N . GLU A 1 95 ? -10.676 -7.552 23.627 1.00 71.62 95 GLU A N 1
ATOM 753 C CA . GLU A 1 95 ? -11.838 -7.038 22.902 1.00 71.62 95 GLU A CA 1
ATOM 754 C C . GLU A 1 95 ? -12.829 -6.373 23.876 1.00 71.62 95 GLU A C 1
ATOM 756 O O . GLU A 1 95 ? -13.414 -7.027 24.737 1.00 71.62 95 GLU A O 1
ATOM 761 N N . SER A 1 96 ? -13.015 -5.056 23.745 1.00 81.06 96 SER A N 1
ATOM 762 C CA . SER A 1 96 ? -14.039 -4.330 24.504 1.00 81.06 96 SER A CA 1
ATOM 763 C C . SER A 1 96 ? -15.440 -4.592 23.940 1.00 81.06 96 SER A C 1
ATOM 765 O O . SER A 1 96 ? -15.601 -4.841 22.744 1.00 81.06 96 SER A O 1
ATOM 767 N N . THR A 1 97 ? -16.477 -4.445 24.770 1.00 87.56 97 THR A N 1
ATOM 768 C CA . THR A 1 97 ? -17.887 -4.543 24.337 1.00 87.56 97 THR A CA 1
ATOM 769 C C . THR A 1 97 ? -18.200 -3.577 23.191 1.00 87.56 97 THR A C 1
ATOM 771 O O . THR A 1 97 ? -18.851 -3.946 22.215 1.00 87.56 97 THR A O 1
ATOM 774 N N . LYS A 1 98 ? -17.643 -2.359 23.251 1.00 89.44 98 LYS A N 1
ATOM 775 C CA . LYS A 1 98 ? -17.726 -1.341 22.192 1.00 89.44 98 LYS A CA 1
ATOM 776 C C . LYS A 1 98 ? -17.146 -1.829 20.866 1.00 89.44 98 LYS A C 1
ATOM 778 O O . LYS A 1 98 ? -17.780 -1.676 19.824 1.00 89.44 98 LYS A O 1
ATOM 783 N N . HIS A 1 99 ? -15.954 -2.420 20.915 1.00 88.69 99 HIS A N 1
ATOM 784 C CA . HIS A 1 99 ? -15.275 -2.962 19.741 1.00 88.69 99 HIS A CA 1
ATOM 785 C C . HIS A 1 99 ? -16.083 -4.094 19.104 1.00 88.69 99 HIS A C 1
ATOM 787 O O . HIS A 1 99 ? -16.384 -4.048 17.910 1.00 88.69 99 HIS A O 1
ATOM 793 N N . GLN A 1 100 ? -16.522 -5.053 19.921 1.00 90.19 100 GLN A N 1
ATOM 794 C CA . GLN A 1 100 ? -17.331 -6.178 19.466 1.00 90.19 100 GLN A CA 1
ATOM 795 C C . GLN A 1 100 ? -18.639 -5.705 18.820 1.00 90.19 100 GLN A C 1
ATOM 797 O O . GLN A 1 100 ? -18.996 -6.153 17.729 1.00 90.19 100 GLN A O 1
ATOM 802 N N . ARG A 1 101 ? -19.334 -4.757 19.463 1.00 92.56 101 ARG A N 1
ATOM 803 C CA . ARG A 1 101 ? -20.571 -4.155 18.954 1.00 92.56 101 ARG A CA 1
ATOM 804 C C . ARG A 1 101 ? -20.356 -3.485 17.598 1.00 92.56 101 ARG A C 1
ATOM 806 O O . ARG A 1 101 ? -21.117 -3.749 16.668 1.00 92.56 101 ARG A O 1
ATOM 813 N N . ALA A 1 102 ? -19.317 -2.659 17.468 1.00 92.44 102 ALA A N 1
ATOM 814 C CA . ALA A 1 102 ? -18.983 -2.001 16.208 1.00 92.44 1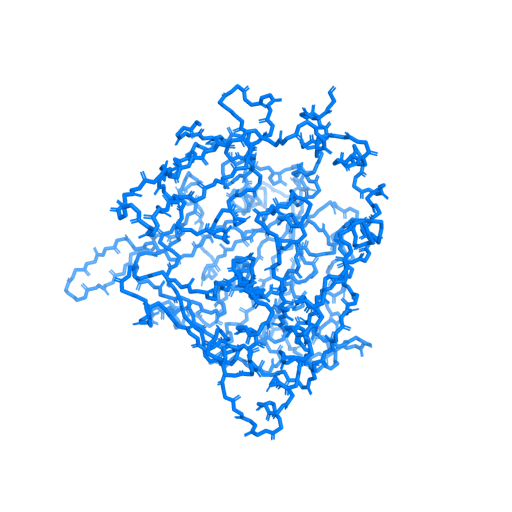02 ALA A CA 1
ATOM 815 C C . ALA A 1 102 ? -18.672 -3.019 15.102 1.00 92.44 102 ALA A C 1
ATOM 817 O O . ALA A 1 102 ? -19.225 -2.901 14.012 1.00 92.44 102 ALA A O 1
ATOM 818 N N . ARG A 1 103 ? -17.869 -4.056 15.384 1.00 93.44 103 ARG A N 1
ATOM 819 C CA . ARG A 1 103 ? -17.525 -5.105 14.408 1.00 93.44 103 ARG A CA 1
ATOM 820 C C . ARG A 1 103 ? -18.751 -5.889 13.932 1.00 93.44 103 ARG A C 1
ATOM 822 O O . ARG A 1 103 ? -18.872 -6.156 12.736 1.00 93.44 103 ARG A O 1
ATOM 829 N N . ILE A 1 104 ? -19.671 -6.236 14.837 1.00 95.00 104 ILE A N 1
ATOM 830 C CA . ILE A 1 104 ? -20.923 -6.937 14.496 1.00 95.00 104 ILE A CA 1
ATOM 831 C C . ILE A 1 104 ? -21.791 -6.073 13.578 1.00 95.00 104 ILE A C 1
ATOM 833 O O . ILE A 1 104 ? -22.186 -6.529 12.504 1.00 95.00 104 ILE A O 1
ATOM 837 N N . LEU A 1 105 ? -22.051 -4.821 13.971 1.00 96.38 105 LEU A N 1
ATOM 838 C CA . LEU A 1 105 ? -22.860 -3.891 13.177 1.00 96.38 105 LEU A CA 1
ATOM 839 C C . LEU A 1 105 ? -22.235 -3.647 11.803 1.00 96.38 105 LEU A C 1
ATOM 841 O O . LEU A 1 105 ? -22.921 -3.737 10.790 1.00 96.38 105 LEU A O 1
ATOM 845 N N . LEU A 1 106 ? -20.925 -3.408 11.771 1.00 95.19 106 LEU A N 1
ATOM 846 C CA . LEU A 1 106 ? -20.150 -3.205 10.555 1.00 95.19 106 LEU A CA 1
ATOM 847 C C . LEU A 1 106 ? -20.288 -4.385 9.593 1.00 95.19 106 LEU A C 1
ATOM 849 O O . LEU A 1 106 ? -20.611 -4.199 8.423 1.00 95.19 106 LEU A O 1
ATOM 853 N N . THR A 1 107 ? -20.093 -5.601 10.096 1.00 96.69 107 THR A N 1
ATOM 854 C CA . THR A 1 107 ? -20.195 -6.820 9.286 1.00 96.69 107 THR A CA 1
ATOM 855 C C . THR A 1 107 ? -21.604 -7.006 8.730 1.00 96.69 107 THR A C 1
ATOM 857 O O . THR A 1 107 ? -21.748 -7.336 7.555 1.00 96.69 107 THR A O 1
ATOM 860 N N . SER A 1 108 ? -22.635 -6.775 9.550 1.00 97.38 108 SER A N 1
ATOM 861 C CA . SER A 1 108 ? -24.035 -6.860 9.115 1.00 97.38 108 SER A CA 1
ATOM 862 C C . SER A 1 108 ? -24.329 -5.857 8.001 1.00 97.38 108 SER A C 1
ATOM 864 O O . SER A 1 108 ? -24.822 -6.242 6.949 1.00 97.38 108 SER A O 1
ATOM 866 N N . ILE A 1 109 ? -23.949 -4.591 8.194 1.00 97.12 109 ILE A N 1
ATOM 867 C CA . ILE A 1 109 ? -24.181 -3.522 7.215 1.00 97.12 109 ILE A CA 1
ATOM 868 C C . ILE A 1 109 ? -23.489 -3.837 5.888 1.00 97.12 109 ILE A C 1
ATOM 870 O O . ILE A 1 109 ? -24.100 -3.691 4.835 1.00 97.12 109 ILE A O 1
ATOM 874 N N . LEU A 1 110 ? -22.232 -4.286 5.916 1.00 97.19 110 LEU A N 1
ATOM 875 C CA . LEU A 1 110 ? -21.497 -4.600 4.689 1.00 97.19 110 LEU A CA 1
ATOM 876 C C . LEU A 1 110 ? -22.115 -5.780 3.933 1.00 97.19 110 LEU A C 1
ATOM 878 O O . LEU A 1 110 ? -22.167 -5.742 2.707 1.00 97.19 110 LEU A O 1
ATOM 882 N N . ARG A 1 111 ? -22.594 -6.811 4.643 1.00 97.62 111 ARG A N 1
ATOM 883 C CA . ARG A 1 111 ? -23.299 -7.944 4.023 1.00 97.62 111 ARG A CA 1
ATOM 884 C C . ARG A 1 111 ? -24.584 -7.487 3.347 1.00 97.62 111 ARG A C 1
ATOM 886 O O . ARG A 1 111 ? -24.748 -7.756 2.161 1.00 97.62 111 ARG A O 1
ATOM 893 N N . ASP A 1 112 ? -25.408 -6.712 4.047 1.00 97.31 112 ASP A N 1
ATOM 894 C CA . ASP A 1 112 ? -26.644 -6.155 3.490 1.00 97.31 112 ASP A CA 1
ATOM 895 C C . ASP A 1 112 ? -26.359 -5.299 2.244 1.00 97.31 112 ASP A C 1
ATOM 897 O O . ASP A 1 112 ? -27.054 -5.402 1.233 1.00 97.31 112 ASP A O 1
ATOM 901 N N . MET A 1 113 ? -25.307 -4.472 2.287 1.00 97.00 113 MET A N 1
ATOM 902 C CA . MET A 1 113 ? -24.887 -3.653 1.147 1.00 97.00 113 MET A CA 1
ATOM 903 C C . MET A 1 113 ? -24.445 -4.505 -0.049 1.00 97.00 113 MET A C 1
ATOM 905 O O . MET A 1 113 ? -24.819 -4.197 -1.178 1.00 97.00 113 MET A O 1
ATOM 909 N N . ILE A 1 114 ? -23.686 -5.582 0.175 1.00 96.50 114 ILE A N 1
ATOM 910 C CA . ILE A 1 114 ? -23.255 -6.503 -0.890 1.00 96.50 114 ILE A CA 1
ATOM 911 C C . ILE A 1 114 ? -24.459 -7.212 -1.514 1.00 96.50 114 ILE A C 1
ATOM 913 O O . ILE A 1 114 ? -24.580 -7.243 -2.739 1.00 96.50 114 ILE A O 1
ATOM 917 N N . GLU A 1 115 ? -25.375 -7.733 -0.695 1.00 96.88 115 GLU A N 1
ATOM 918 C CA . GLU A 1 115 ? -26.590 -8.416 -1.163 1.00 96.88 115 GLU A CA 1
ATOM 919 C C . GLU A 1 115 ? -27.464 -7.497 -2.023 1.00 96.88 115 GLU A C 1
ATOM 921 O O . GLU A 1 115 ? -27.977 -7.901 -3.070 1.00 96.88 115 GLU A O 1
ATOM 926 N N . ARG A 1 116 ? -27.578 -6.228 -1.620 1.00 96.81 116 ARG A N 1
ATOM 927 C CA . ARG A 1 116 ? -28.335 -5.195 -2.338 1.00 96.81 116 ARG A CA 1
ATOM 928 C C . ARG A 1 116 ? -27.565 -4.547 -3.488 1.00 96.81 116 ARG A C 1
ATOM 930 O O . ARG A 1 116 ? -28.134 -3.717 -4.193 1.00 96.81 116 ARG A O 1
ATOM 937 N N . LYS A 1 117 ? -26.299 -4.923 -3.699 1.00 94.81 117 LYS A N 1
ATOM 938 C CA . LYS A 1 117 ? -25.386 -4.312 -4.683 1.00 94.81 117 LYS A CA 1
ATOM 939 C C . LYS A 1 117 ? -25.257 -2.794 -4.506 1.00 94.81 117 LYS A C 1
ATOM 941 O O . LYS A 1 117 ? -25.144 -2.047 -5.477 1.00 94.81 117 LYS A O 1
ATOM 946 N N . GLU A 1 118 ? -25.295 -2.338 -3.259 1.00 94.94 118 GLU A N 1
ATOM 947 C CA . GLU A 1 118 ? -25.070 -0.943 -2.902 1.00 94.94 118 GLU A CA 1
ATOM 948 C C . GLU A 1 118 ? -23.586 -0.580 -3.045 1.00 94.94 118 GLU A C 1
ATOM 950 O O . GLU A 1 118 ? -22.686 -1.402 -2.867 1.00 94.94 118 GLU A O 1
ATOM 955 N N . THR A 1 119 ? -23.318 0.687 -3.354 1.00 91.19 119 THR A N 1
ATOM 956 C CA . THR A 1 119 ? -21.955 1.206 -3.494 1.00 91.19 119 THR A CA 1
ATOM 957 C C . THR A 1 119 ? -21.478 1.867 -2.207 1.00 91.19 119 THR A C 1
ATOM 959 O O . THR A 1 119 ? -22.242 2.568 -1.548 1.00 91.19 119 THR A O 1
ATOM 962 N N . ALA A 1 120 ? -20.185 1.745 -1.916 1.00 90.69 120 ALA A N 1
ATOM 963 C CA . ALA A 1 120 ? -19.499 2.464 -0.846 1.00 90.69 120 ALA A CA 1
ATOM 964 C C . ALA A 1 120 ? -18.350 3.305 -1.437 1.00 90.69 120 ALA A C 1
ATOM 966 O O . ALA A 1 120 ? -17.176 2.924 -1.326 1.00 90.69 120 ALA A O 1
ATOM 967 N N . PRO A 1 121 ? -18.663 4.406 -2.147 1.00 88.69 121 PRO A N 1
ATOM 968 C CA . PRO A 1 121 ? -17.656 5.215 -2.815 1.00 88.69 121 PRO A CA 1
ATOM 969 C C . PRO A 1 121 ? -16.728 5.897 -1.809 1.00 88.69 121 PRO A C 1
ATOM 971 O O . PRO A 1 121 ? -17.118 6.265 -0.705 1.00 88.69 121 PRO A O 1
ATOM 974 N N . TRP A 1 122 ? -15.483 6.108 -2.216 1.00 87.00 122 TRP A N 1
ATOM 975 C CA . TRP A 1 122 ? -14.511 6.877 -1.456 1.00 87.00 122 TRP A CA 1
ATOM 976 C C . TRP A 1 122 ? -13.668 7.746 -2.380 1.00 87.00 122 TRP A C 1
ATOM 978 O O . TRP A 1 122 ? -13.373 7.365 -3.512 1.00 87.00 122 TRP A O 1
ATOM 988 N N . SER A 1 123 ? -13.222 8.898 -1.878 1.00 85.94 123 SER A N 1
ATOM 989 C CA . SER A 1 123 ? -12.271 9.761 -2.580 1.00 85.94 123 SER A CA 1
ATOM 990 C C . SER A 1 123 ? -11.435 10.605 -1.624 1.00 85.94 123 SER A C 1
ATOM 992 O O . SER A 1 123 ? -11.886 10.943 -0.529 1.00 85.94 123 SER A O 1
ATOM 994 N N . PHE A 1 124 ? -10.208 10.936 -2.021 1.00 81.94 124 PHE A N 1
ATOM 995 C CA . PHE A 1 124 ? -9.343 11.895 -1.330 1.00 81.94 124 PHE A CA 1
ATOM 996 C C . PHE A 1 124 ? -8.206 12.373 -2.246 1.00 81.94 124 PHE A C 1
ATOM 998 O O . PHE A 1 124 ? -7.869 11.707 -3.219 1.00 81.94 124 PHE A O 1
ATOM 1005 N N . ILE A 1 125 ? -7.575 13.504 -1.918 1.00 84.19 125 ILE A N 1
ATOM 1006 C CA . ILE A 1 125 ? -6.354 13.980 -2.589 1.00 84.19 125 ILE A CA 1
ATOM 1007 C C . ILE A 1 125 ? -5.169 13.789 -1.640 1.00 84.19 125 ILE A C 1
ATOM 1009 O O . ILE A 1 125 ? -5.114 14.411 -0.573 1.00 84.19 125 ILE A O 1
ATOM 1013 N N . ASP A 1 126 ? -4.192 12.965 -2.028 1.00 84.75 126 ASP A N 1
ATOM 1014 C CA . ASP A 1 126 ? -2.908 12.929 -1.328 1.00 84.75 126 ASP A CA 1
ATOM 1015 C C . ASP A 1 126 ? -2.004 14.051 -1.839 1.00 84.75 126 ASP A C 1
ATOM 1017 O O . ASP A 1 126 ? -1.208 13.865 -2.758 1.00 84.75 126 ASP A O 1
ATOM 1021 N N . LYS A 1 127 ? -2.102 15.218 -1.194 1.00 82.12 127 LYS A N 1
ATOM 1022 C CA . LYS A 1 127 ? -1.313 16.410 -1.555 1.00 82.12 127 LYS A CA 1
ATOM 1023 C C . LYS A 1 127 ? 0.210 16.232 -1.431 1.00 82.12 127 LYS A C 1
ATOM 1025 O O . LYS A 1 127 ? 0.935 17.137 -1.810 1.00 82.12 127 LYS A O 1
ATOM 1030 N N . ARG A 1 128 ? 0.717 15.119 -0.882 1.00 80.44 128 ARG A N 1
ATOM 1031 C CA . ARG A 1 128 ? 2.160 14.802 -0.939 1.00 80.44 128 ARG A CA 1
ATOM 1032 C C . ARG A 1 128 ? 2.573 14.232 -2.293 1.00 80.44 128 ARG A C 1
ATOM 1034 O O . ARG A 1 128 ? 3.748 14.261 -2.630 1.00 80.44 128 ARG A O 1
ATOM 1041 N N . VAL A 1 129 ? 1.614 13.674 -3.028 1.00 86.94 129 VAL A N 1
ATOM 1042 C CA . VAL A 1 129 ? 1.823 13.034 -4.328 1.00 86.94 129 VAL A CA 1
ATOM 1043 C C . VAL A 1 129 ? 1.319 13.911 -5.460 1.00 86.94 129 VAL A C 1
ATOM 1045 O O . VAL A 1 129 ? 2.016 14.055 -6.457 1.00 86.94 129 VAL A O 1
ATOM 1048 N N . SER A 1 130 ? 0.124 14.484 -5.325 1.00 85.69 130 SER A N 1
ATOM 1049 C CA . SER A 1 130 ? -0.451 15.377 -6.327 1.00 85.69 130 SER A CA 1
ATOM 1050 C C . SER A 1 130 ? -1.376 16.397 -5.680 1.00 85.69 130 SER A C 1
ATOM 1052 O O . SER A 1 130 ? -2.143 16.071 -4.776 1.00 85.69 130 SER A O 1
ATOM 1054 N N . GLU A 1 131 ? -1.326 17.635 -6.163 1.00 82.94 131 GLU A N 1
ATOM 1055 C CA . GLU A 1 131 ? -2.281 18.681 -5.785 1.00 82.94 131 GLU A CA 1
ATOM 1056 C C . GLU A 1 131 ? -3.503 18.714 -6.713 1.00 82.94 131 GLU A C 1
ATOM 1058 O O . GLU A 1 131 ? -4.554 19.209 -6.313 1.00 82.94 131 GLU A O 1
ATOM 1063 N N . ALA A 1 132 ? -3.378 18.156 -7.922 1.00 83.88 132 ALA A N 1
ATOM 1064 C CA . ALA A 1 132 ? -4.381 18.253 -8.981 1.00 83.88 132 ALA A CA 1
ATOM 1065 C C . ALA A 1 132 ? -5.229 16.982 -9.140 1.00 83.88 132 ALA A C 1
ATOM 1067 O O . ALA A 1 132 ? -6.389 17.066 -9.537 1.00 83.88 132 ALA A O 1
ATOM 1068 N N . PHE A 1 133 ? -4.671 15.803 -8.843 1.00 88.62 133 PHE A N 1
ATOM 1069 C CA . PHE A 1 133 ? -5.326 14.526 -9.129 1.00 88.62 133 PHE A CA 1
ATOM 1070 C C . PHE A 1 133 ? -5.751 13.803 -7.851 1.00 88.62 133 PHE A C 1
ATOM 1072 O O . PHE A 1 133 ? -4.940 13.514 -6.969 1.00 88.62 133 PHE A O 1
ATOM 1079 N N . GLY A 1 134 ? -7.048 13.505 -7.758 1.00 89.44 134 GLY A N 1
ATOM 1080 C CA . GLY A 1 134 ? -7.627 12.753 -6.651 1.00 89.44 134 GLY A CA 1
ATOM 1081 C C . GLY A 1 134 ? -7.517 11.242 -6.831 1.00 89.44 134 GLY A C 1
ATOM 1082 O O . GLY A 1 134 ? -7.486 10.716 -7.942 1.00 89.44 134 GLY A O 1
ATOM 1083 N N . LEU A 1 135 ? -7.514 10.531 -5.710 1.00 90.44 135 LEU A N 1
ATOM 1084 C CA . LEU A 1 135 ? -7.715 9.091 -5.622 1.00 90.44 135 LEU A CA 1
ATOM 1085 C C . LEU A 1 135 ? -9.193 8.840 -5.339 1.00 90.44 135 LEU A C 1
ATOM 1087 O O . LEU A 1 135 ? -9.790 9.512 -4.500 1.00 90.44 135 LEU A O 1
ATOM 1091 N N . SER A 1 136 ? -9.792 7.879 -6.032 1.00 90.56 136 SER A N 1
ATOM 1092 C CA . SER A 1 136 ? -11.190 7.503 -5.808 1.00 90.56 136 SER A CA 1
ATOM 1093 C C . SER A 1 136 ? -11.404 6.022 -6.047 1.00 90.56 136 SER A C 1
ATOM 1095 O O . SER A 1 136 ? -10.684 5.432 -6.843 1.00 90.56 136 SER A O 1
ATOM 1097 N N . GLY A 1 137 ? -12.412 5.435 -5.415 1.00 90.44 137 GLY A N 1
ATOM 1098 C CA . GLY A 1 137 ? -12.745 4.019 -5.523 1.00 90.44 137 GLY A CA 1
ATOM 1099 C C . GLY A 1 137 ? -14.128 3.718 -4.963 1.00 90.44 137 GLY A C 1
ATOM 1100 O O . GLY A 1 137 ? -14.871 4.623 -4.593 1.00 90.44 137 GLY A O 1
ATOM 1101 N N . ASN A 1 138 ? -14.458 2.434 -4.910 1.00 90.94 138 ASN A N 1
ATOM 1102 C CA . ASN A 1 138 ? -15.622 1.904 -4.214 1.00 90.94 138 ASN A CA 1
ATOM 1103 C C . ASN A 1 138 ? -15.125 0.751 -3.336 1.00 90.94 138 ASN A C 1
ATOM 1105 O O . ASN A 1 138 ? -14.408 -0.123 -3.817 1.00 90.94 138 ASN A O 1
ATOM 1109 N N . LEU A 1 139 ? -15.425 0.799 -2.040 1.00 89.75 139 LEU A N 1
ATOM 1110 C CA . LEU A 1 139 ? -14.930 -0.165 -1.057 1.00 89.75 139 LEU A CA 1
ATOM 1111 C C . LEU A 1 139 ? -15.495 -1.573 -1.301 1.00 89.75 139 LEU A C 1
ATOM 1113 O O . LEU A 1 139 ? -14.822 -2.555 -1.012 1.00 89.75 139 LEU A O 1
ATOM 1117 N N . LEU A 1 140 ? -16.709 -1.659 -1.853 1.00 93.50 140 LEU A N 1
ATOM 1118 C CA . LEU A 1 140 ? -17.400 -2.920 -2.140 1.00 93.50 140 LEU A CA 1
ATOM 1119 C C . LEU A 1 140 ? -17.217 -3.392 -3.590 1.00 93.50 140 LEU A C 1
ATOM 1121 O O . LEU A 1 140 ? -17.835 -4.366 -4.013 1.00 93.50 140 LEU A O 1
ATOM 1125 N N . GLU A 1 141 ? -16.370 -2.718 -4.369 1.00 91.25 141 GLU A N 1
ATOM 1126 C CA . GLU A 1 141 ? -16.134 -3.070 -5.768 1.00 91.25 141 GLU A CA 1
ATOM 1127 C C . GLU A 1 141 ? -15.499 -4.464 -5.890 1.00 91.25 141 GLU A C 1
ATOM 1129 O O . GLU A 1 141 ? -14.407 -4.709 -5.379 1.00 91.25 141 GLU A O 1
ATOM 1134 N N . GLY A 1 142 ? -16.188 -5.390 -6.563 1.00 91.88 142 GLY A N 1
ATOM 1135 C CA . GLY A 1 142 ? -15.721 -6.771 -6.741 1.00 91.88 142 GLY A CA 1
ATOM 1136 C C . GLY A 1 142 ? -15.691 -7.619 -5.462 1.00 91.88 142 GLY A C 1
ATOM 1137 O O . GLY A 1 142 ? -15.192 -8.745 -5.502 1.00 91.88 142 GLY A O 1
ATOM 1138 N N . VAL A 1 143 ? -16.205 -7.103 -4.340 1.00 95.69 143 VAL A N 1
ATOM 1139 C CA . VAL A 1 143 ? -16.310 -7.838 -3.076 1.00 95.69 143 VAL A CA 1
ATOM 1140 C C . VAL A 1 143 ? -17.478 -8.818 -3.161 1.00 95.69 143 VAL A C 1
ATOM 1142 O O . VAL A 1 143 ? -18.596 -8.450 -3.507 1.00 95.69 143 VAL A O 1
ATOM 1145 N N . GLU A 1 144 ? -17.212 -10.076 -2.827 1.00 95.75 144 GLU A N 1
ATOM 1146 C CA . GLU A 1 144 ? -18.193 -11.165 -2.824 1.00 95.75 144 GLU A CA 1
ATOM 1147 C C . GLU A 1 144 ? -18.565 -11.612 -1.409 1.00 95.75 144 GLU A C 1
ATOM 1149 O O . GLU A 1 144 ? -19.616 -12.216 -1.205 1.00 95.75 144 GLU A O 1
ATOM 1154 N N . ALA A 1 145 ? -17.679 -11.387 -0.437 1.00 96.44 145 ALA A N 1
ATOM 1155 C CA . ALA A 1 145 ? -17.859 -11.859 0.926 1.00 96.44 145 ALA A CA 1
ATOM 1156 C C . ALA A 1 145 ? -17.172 -10.948 1.946 1.00 96.44 145 ALA A C 1
ATOM 1158 O O . ALA A 1 145 ? -16.200 -10.253 1.646 1.00 96.44 145 ALA A O 1
ATOM 1159 N N . VAL A 1 146 ? -17.677 -11.008 3.177 1.00 97.31 146 VAL A N 1
ATOM 1160 C CA . VAL A 1 146 ? -17.138 -10.294 4.336 1.00 97.31 146 VAL A CA 1
ATOM 1161 C C . VAL A 1 146 ? -16.930 -11.284 5.469 1.00 97.31 146 VAL A C 1
ATOM 1163 O O . VAL A 1 146 ? -17.870 -11.970 5.893 1.00 97.31 146 VAL A O 1
ATOM 1166 N N . GLU A 1 147 ? -15.701 -11.330 5.969 1.00 96.00 147 GLU A N 1
ATOM 1167 C CA . GLU A 1 147 ? -15.288 -12.213 7.058 1.00 96.00 147 GLU A CA 1
ATOM 1168 C C . GLU A 1 147 ? -14.690 -11.398 8.204 1.00 96.00 147 GLU A C 1
ATOM 1170 O O . GLU A 1 147 ? -13.960 -10.435 7.982 1.00 96.00 147 GLU A O 1
ATOM 1175 N N . THR A 1 148 ? -15.012 -11.776 9.439 1.00 93.62 148 THR A N 1
ATOM 1176 C CA . THR A 1 148 ? -14.460 -11.151 10.646 1.00 93.62 148 THR A CA 1
ATOM 1177 C C . THR A 1 148 ? -13.265 -11.930 11.159 1.00 93.62 148 THR A C 1
ATOM 1179 O O . THR A 1 148 ? -13.277 -13.157 11.076 1.00 93.62 148 THR A O 1
ATOM 1182 N N . ASN A 1 149 ? -12.302 -11.250 11.782 1.00 86.62 149 ASN A N 1
ATOM 1183 C CA . ASN A 1 149 ? -11.099 -11.878 12.344 1.00 86.62 149 ASN A CA 1
ATOM 1184 C C . ASN A 1 149 ? -10.327 -12.713 11.303 1.00 86.62 149 ASN A C 1
ATOM 1186 O O . ASN A 1 149 ? -9.831 -13.809 11.581 1.00 86.62 149 ASN A O 1
ATOM 1190 N N . TYR A 1 150 ? -10.290 -12.212 10.068 1.00 89.88 150 TYR A N 1
ATOM 1191 C CA . TYR A 1 150 ? -9.679 -12.912 8.948 1.00 89.88 150 TYR A CA 1
ATOM 1192 C C . TYR A 1 150 ? -8.156 -12.844 9.054 1.00 89.88 150 TYR A C 1
ATOM 1194 O O . TYR A 1 150 ? -7.580 -11.769 9.229 1.00 89.88 150 TYR A O 1
ATOM 1202 N N . GLN A 1 151 ? -7.504 -13.996 8.914 1.00 88.00 151 GLN A N 1
ATOM 1203 C CA . GLN A 1 151 ? -6.056 -14.110 9.053 1.00 88.00 151 GLN A CA 1
ATOM 1204 C C . GLN A 1 151 ? -5.344 -13.734 7.757 1.00 88.00 151 GLN A C 1
ATOM 1206 O O . GLN A 1 151 ? -5.603 -14.291 6.688 1.00 88.00 151 GLN A O 1
ATOM 1211 N N . ILE A 1 152 ? -4.400 -12.805 7.863 1.00 84.62 152 ILE A N 1
ATOM 1212 C CA . ILE A 1 152 ? -3.607 -12.316 6.743 1.00 84.62 152 ILE A CA 1
ATOM 1213 C C . ILE A 1 152 ? -2.138 -12.594 7.013 1.00 84.62 152 ILE A C 1
ATOM 1215 O O . ILE A 1 152 ? -1.568 -12.108 7.985 1.00 84.62 152 ILE A O 1
ATOM 1219 N N . GLU A 1 153 ? -1.517 -13.343 6.106 1.00 82.00 153 GLU A N 1
ATOM 1220 C CA . GLU A 1 153 ? -0.073 -13.565 6.114 1.00 82.00 153 GLU A CA 1
ATOM 1221 C C . GLU A 1 153 ? 0.665 -12.240 5.889 1.00 82.00 153 GLU A C 1
ATOM 1223 O O . GLU A 1 153 ? 0.356 -11.477 4.963 1.00 82.00 153 GLU A O 1
ATOM 1228 N N . THR A 1 154 ? 1.643 -11.982 6.745 1.00 76.50 154 THR A N 1
ATOM 1229 C CA . THR A 1 154 ? 2.497 -10.793 6.742 1.00 76.50 154 THR A CA 1
ATOM 1230 C C . THR A 1 154 ? 3.871 -11.135 6.151 1.00 76.50 154 THR A C 1
ATOM 1232 O O . THR A 1 154 ? 4.262 -12.309 6.168 1.00 76.50 154 THR A O 1
ATOM 1235 N N . PRO A 1 155 ? 4.666 -10.143 5.705 1.00 72.06 155 PRO A N 1
ATOM 1236 C CA . PRO A 1 155 ? 6.020 -10.401 5.200 1.00 72.06 155 PRO A CA 1
ATOM 1237 C C . PRO A 1 155 ? 6.974 -10.995 6.239 1.00 72.06 155 PRO A C 1
ATOM 1239 O O . PRO A 1 155 ? 8.086 -11.387 5.895 1.00 72.06 155 PRO A O 1
ATOM 1242 N N . PHE A 1 156 ? 6.571 -11.044 7.508 1.00 70.50 156 PHE A N 1
ATOM 1243 C CA . PHE A 1 156 ? 7.363 -11.536 8.637 1.00 70.50 156 PHE A CA 1
ATOM 1244 C C . PHE A 1 156 ? 7.087 -13.011 8.949 1.00 70.50 156 PHE A C 1
ATOM 1246 O O . PHE A 1 156 ? 7.532 -13.518 9.970 1.00 70.50 156 PHE A O 1
ATOM 1253 N N . GLY A 1 157 ? 6.326 -13.708 8.094 1.00 68.25 157 GLY A N 1
ATOM 1254 C CA . GLY A 1 157 ? 6.009 -15.125 8.293 1.00 68.25 157 GLY A CA 1
ATOM 1255 C C . GLY A 1 157 ? 4.988 -15.380 9.404 1.00 68.25 157 GLY A C 1
ATOM 1256 O O . GLY A 1 157 ? 4.885 -16.496 9.905 1.00 68.25 157 GLY A O 1
ATOM 1257 N N . LYS A 1 158 ? 4.228 -14.352 9.794 1.00 73.50 158 LYS A N 1
ATOM 1258 C CA . LYS A 1 158 ? 3.166 -14.441 10.804 1.00 73.50 158 LYS A CA 1
ATOM 1259 C C . LYS A 1 158 ? 1.817 -14.046 10.231 1.00 73.50 158 LYS A C 1
ATOM 1261 O O . LYS A 1 158 ? 1.759 -13.314 9.240 1.00 73.50 158 LYS A O 1
ATOM 1266 N N . SER A 1 159 ? 0.756 -14.469 10.904 1.00 78.69 159 SER A N 1
ATOM 1267 C CA . SER A 1 159 ? -0.612 -14.068 10.592 1.00 78.69 159 SER A CA 1
ATOM 1268 C C . SER A 1 159 ? -1.048 -12.895 11.462 1.00 78.69 159 SER A C 1
ATOM 1270 O O . SER A 1 159 ? -0.764 -12.849 12.656 1.00 78.69 159 SER A O 1
ATOM 1272 N N . TYR A 1 160 ? -1.739 -11.942 10.849 1.00 79.56 160 TYR A N 1
ATOM 1273 C CA . TYR A 1 160 ? -2.417 -10.850 11.529 1.00 79.56 160 TYR A CA 1
ATOM 1274 C C . TYR A 1 160 ? -3.920 -10.948 11.268 1.00 79.56 160 TYR A C 1
ATOM 1276 O O . TYR A 1 160 ? -4.341 -11.112 10.121 1.00 79.56 160 TYR A O 1
ATOM 1284 N N . SER A 1 161 ? -4.716 -10.823 12.327 1.00 85.00 161 SER A N 1
ATOM 1285 C CA . SER A 1 161 ? -6.175 -10.845 12.256 1.00 85.00 161 SER A CA 1
ATOM 1286 C C . SER A 1 161 ? -6.710 -9.439 12.013 1.00 85.00 161 SER A C 1
ATOM 1288 O O . SER A 1 161 ? -6.628 -8.604 12.910 1.00 85.00 161 SER A O 1
ATOM 1290 N N . VAL A 1 162 ? -7.288 -9.184 10.839 1.00 87.50 162 VAL A N 1
ATOM 1291 C CA . VAL A 1 162 ? -8.058 -7.947 10.616 1.00 87.50 162 VAL A CA 1
ATOM 1292 C C . VAL A 1 162 ? -9.464 -8.093 11.189 1.00 87.50 162 VAL A C 1
ATOM 1294 O O . VAL A 1 162 ? -10.053 -9.175 11.113 1.00 87.5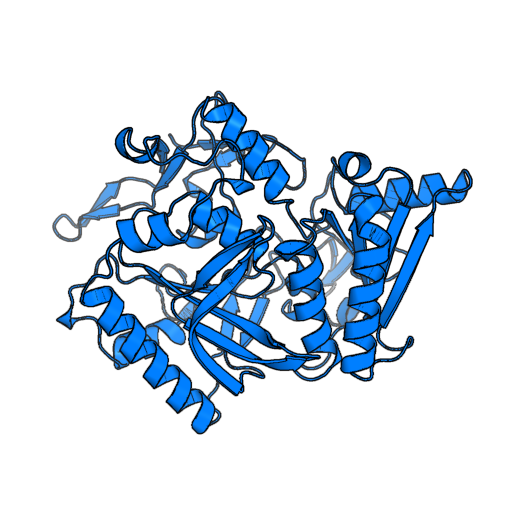0 162 VAL A O 1
ATOM 1297 N N . ASP A 1 163 ? -10.036 -7.008 11.713 1.00 89.75 163 ASP A N 1
ATOM 1298 C CA . ASP A 1 163 ? -11.384 -7.052 12.295 1.00 89.75 163 ASP A CA 1
ATOM 1299 C C . ASP A 1 163 ? -12.433 -7.466 11.267 1.00 89.75 163 ASP A C 1
ATOM 1301 O O . ASP A 1 163 ? -13.272 -8.322 11.551 1.00 89.75 163 ASP A O 1
ATOM 1305 N N . VAL A 1 164 ? -12.364 -6.885 10.066 1.00 94.44 164 VAL A N 1
ATOM 1306 C CA . VAL A 1 164 ? -13.239 -7.213 8.939 1.00 94.44 164 VAL A CA 1
ATOM 1307 C C . VAL A 1 164 ? -12.431 -7.230 7.641 1.00 94.44 164 VAL A C 1
ATOM 1309 O O . VAL A 1 164 ? -11.852 -6.220 7.251 1.00 94.44 164 VAL A O 1
ATOM 1312 N N . ALA A 1 165 ? -12.416 -8.359 6.937 1.00 95.94 165 ALA A N 1
ATOM 1313 C CA . ALA A 1 165 ? -11.855 -8.483 5.595 1.00 95.94 165 ALA A CA 1
ATOM 1314 C C . ALA A 1 165 ? -12.945 -8.399 4.526 1.00 95.94 165 ALA A C 1
ATOM 1316 O O . ALA A 1 165 ? -14.016 -8.996 4.654 1.00 95.94 165 ALA A O 1
ATOM 1317 N N . LEU A 1 166 ? -12.625 -7.699 3.440 1.00 96.75 166 LEU A N 1
ATOM 1318 C CA . LEU A 1 166 ? -13.434 -7.606 2.232 1.00 96.75 166 LEU A CA 1
ATOM 1319 C C . LEU A 1 166 ? -12.822 -8.527 1.182 1.00 96.75 166 LEU A C 1
ATOM 1321 O O . LEU A 1 166 ? -11.712 -8.290 0.691 1.00 96.75 166 LEU A O 1
ATOM 1325 N N . LEU A 1 167 ? -13.525 -9.611 0.874 1.00 97.19 167 LEU A N 1
ATOM 1326 C CA . LEU A 1 167 ? -13.002 -10.703 0.070 1.00 97.19 167 LEU A CA 1
ATOM 1327 C C . LEU A 1 167 ? -13.637 -10.710 -1.317 1.00 97.19 167 LEU A C 1
ATOM 1329 O O . LEU A 1 167 ? -14.857 -10.747 -1.460 1.00 97.19 167 LEU A O 1
ATOM 1333 N N . GLY A 1 168 ? -12.789 -10.712 -2.336 1.00 96.19 168 GLY A N 1
ATOM 1334 C CA . GLY A 1 168 ? -13.171 -10.884 -3.728 1.00 96.19 168 GLY A CA 1
ATOM 1335 C C . GLY A 1 168 ? -13.200 -12.355 -4.165 1.00 96.19 168 GLY A C 1
ATOM 1336 O O . GLY A 1 168 ? -13.262 -13.269 -3.323 1.00 96.19 168 GLY A O 1
ATOM 1337 N N . PRO A 1 169 ? -13.107 -12.599 -5.486 1.00 95.50 169 PRO A N 1
ATOM 1338 C CA . PRO A 1 169 ? -13.125 -13.943 -6.043 1.00 95.50 169 PRO A CA 1
ATOM 1339 C C . PRO A 1 169 ? -11.921 -14.772 -5.598 1.00 95.50 169 PRO A C 1
ATOM 1341 O O . PRO A 1 169 ? -10.866 -14.262 -5.197 1.00 95.50 169 PRO A O 1
ATOM 1344 N N . LYS A 1 170 ? -12.071 -16.094 -5.712 1.00 94.94 170 LYS A N 1
ATOM 1345 C CA . LYS A 1 170 ? -10.954 -17.027 -5.554 1.00 94.94 170 LYS A CA 1
ATOM 1346 C C . LYS A 1 170 ? -10.041 -16.951 -6.773 1.00 94.94 170 LYS A C 1
ATOM 1348 O O . LYS A 1 170 ? -10.488 -17.140 -7.901 1.00 94.94 170 LYS A O 1
ATOM 1353 N N . VAL A 1 171 ? -8.752 -16.736 -6.530 1.00 93.00 171 VAL A N 1
ATOM 1354 C CA . VAL A 1 171 ? -7.703 -16.876 -7.543 1.00 93.00 171 VAL A CA 1
ATOM 1355 C C . VAL A 1 171 ? -6.726 -17.927 -7.046 1.00 93.00 171 VAL A C 1
ATOM 1357 O O . VAL A 1 171 ? -6.238 -17.850 -5.919 1.00 93.00 171 VAL A O 1
ATOM 1360 N N . LEU A 1 172 ? -6.464 -18.936 -7.881 1.00 90.12 172 LEU A N 1
ATOM 1361 C CA . LEU A 1 172 ? -5.821 -20.182 -7.457 1.00 90.12 172 LEU A CA 1
ATOM 1362 C C . LEU A 1 172 ? -6.640 -20.848 -6.335 1.00 90.12 172 LEU A C 1
ATOM 1364 O O . LEU A 1 172 ? -7.739 -21.332 -6.589 1.00 90.12 172 LEU A O 1
ATOM 1368 N N . THR A 1 173 ? -6.126 -20.868 -5.105 1.00 86.94 173 THR A N 1
ATOM 1369 C CA . THR A 1 173 ? -6.738 -21.563 -3.962 1.00 86.94 173 THR A CA 1
ATOM 1370 C C . THR A 1 173 ? -7.296 -20.627 -2.890 1.00 86.94 173 THR A C 1
ATOM 1372 O O . THR A 1 173 ? -8.052 -21.082 -2.033 1.00 86.94 173 THR A O 1
ATOM 1375 N N . LYS A 1 174 ? -6.964 -19.329 -2.920 1.00 89.12 174 LYS A N 1
ATOM 1376 C CA . LYS A 1 174 ? -7.329 -18.359 -1.872 1.00 89.12 174 LYS A CA 1
ATOM 1377 C C . LYS A 1 174 ? -8.268 -17.280 -2.424 1.00 89.12 174 LYS A C 1
ATOM 1379 O O . LYS A 1 174 ? -8.183 -16.916 -3.598 1.00 89.12 174 LYS A O 1
ATOM 1384 N N . ARG A 1 175 ? -9.167 -16.760 -1.579 1.00 93.62 175 ARG A N 1
ATOM 1385 C CA . ARG A 1 175 ? -9.910 -15.525 -1.885 1.00 93.62 175 ARG A CA 1
ATOM 1386 C C . ARG A 1 175 ? -8.942 -14.345 -1.865 1.00 93.62 175 ARG A C 1
ATOM 1388 O O . ARG A 1 175 ? -8.063 -14.282 -1.004 1.00 93.62 175 ARG A O 1
ATOM 1395 N N . LEU A 1 176 ? -9.098 -13.423 -2.809 1.00 94.88 176 LEU A N 1
ATOM 1396 C CA . LEU A 1 176 ? -8.335 -12.179 -2.791 1.00 94.88 176 LEU A CA 1
ATOM 1397 C C . LEU A 1 176 ? -8.886 -11.236 -1.726 1.00 94.88 176 LEU A C 1
ATOM 1399 O O . LEU A 1 176 ? -10.090 -11.011 -1.664 1.00 94.88 176 LEU A O 1
ATOM 1403 N N . VAL A 1 177 ? -8.002 -10.653 -0.922 1.00 94.69 177 VAL A N 1
ATOM 1404 C CA . VAL A 1 177 ? -8.364 -9.561 -0.015 1.00 94.69 177 VAL A CA 1
ATOM 1405 C C . VAL A 1 177 ? -8.357 -8.269 -0.828 1.00 94.69 177 VAL A C 1
ATOM 1407 O O . VAL A 1 177 ? -7.298 -7.816 -1.263 1.00 94.69 177 VAL A O 1
ATOM 1410 N N . LEU A 1 178 ? -9.541 -7.709 -1.075 1.00 95.06 178 LEU A N 1
ATOM 1411 C CA . LEU A 1 178 ? -9.722 -6.456 -1.820 1.00 95.06 178 LEU A CA 1
ATOM 1412 C C . LEU A 1 178 ? -9.729 -5.229 -0.906 1.00 95.06 178 LEU A C 1
ATOM 1414 O O . LEU A 1 178 ? -9.598 -4.101 -1.374 1.00 95.06 178 LEU A O 1
ATOM 1418 N N . GLY A 1 179 ? -9.834 -5.449 0.400 1.00 94.38 179 GLY A N 1
ATOM 1419 C CA . GLY A 1 179 ? -9.655 -4.437 1.423 1.00 94.38 179 GLY A CA 1
ATOM 1420 C C . GLY A 1 179 ? -9.872 -5.017 2.813 1.00 94.38 179 GLY A C 1
ATOM 1421 O O . GLY A 1 179 ? -10.259 -6.176 2.965 1.00 94.38 179 GLY A O 1
ATOM 1422 N N . ALA A 1 180 ? -9.636 -4.205 3.833 1.00 92.94 180 ALA A N 1
ATOM 1423 C CA . ALA A 1 180 ? -9.983 -4.550 5.204 1.00 92.94 180 ALA A CA 1
ATOM 1424 C C . ALA A 1 180 ? -10.408 -3.309 5.989 1.00 92.94 180 ALA A C 1
ATOM 1426 O O . ALA A 1 180 ? -10.134 -2.175 5.587 1.00 92.94 180 ALA A O 1
ATOM 1427 N N . ILE A 1 181 ? -11.098 -3.534 7.099 1.00 91.62 181 ILE A N 1
ATOM 1428 C CA . ILE A 1 181 ? -11.578 -2.496 7.999 1.00 91.62 181 ILE A CA 1
ATOM 1429 C C . ILE A 1 181 ? -11.116 -2.829 9.410 1.00 91.62 181 ILE A C 1
ATOM 1431 O O . ILE A 1 181 ? -11.250 -3.965 9.858 1.00 91.62 181 ILE A O 1
ATOM 1435 N N . GLU A 1 182 ? -10.573 -1.822 10.083 1.00 87.81 182 GLU A N 1
ATOM 1436 C CA . GLU A 1 182 ? -10.055 -1.892 11.447 1.00 87.81 182 GLU A CA 1
ATOM 1437 C C . GLU A 1 182 ? -10.874 -0.977 12.352 1.00 87.81 182 GLU A C 1
ATOM 1439 O O . GLU A 1 182 ? -11.052 0.205 12.045 1.00 87.81 182 GLU A O 1
ATOM 1444 N N . VAL A 1 183 ? -11.361 -1.514 13.468 1.00 87.19 183 VAL A N 1
ATOM 1445 C CA . VAL A 1 183 ? -12.142 -0.777 14.458 1.00 87.19 183 VAL A CA 1
ATOM 1446 C C . VAL A 1 183 ? -11.209 -0.283 15.556 1.00 87.19 183 VAL A C 1
ATOM 1448 O O . VAL A 1 183 ? -10.541 -1.039 16.260 1.00 87.19 183 VAL A O 1
ATOM 1451 N N . GLU A 1 184 ? -11.160 1.028 15.744 1.00 80.00 184 GLU A N 1
ATOM 1452 C CA . GLU A 1 184 ? -10.233 1.646 16.680 1.00 80.00 184 GLU A CA 1
ATOM 1453 C C . GLU A 1 184 ? -10.936 2.100 17.939 1.00 80.00 184 GLU A C 1
ATOM 1455 O O . GLU A 1 184 ? -11.698 3.057 17.943 1.00 80.00 184 GLU A O 1
ATOM 1460 N N . PHE A 1 185 ? -10.627 1.435 19.042 1.00 72.50 185 PHE A N 1
ATOM 1461 C CA . PHE A 1 185 ? -11.233 1.720 20.340 1.00 72.50 185 PHE A CA 1
ATOM 1462 C C . PHE A 1 185 ? -10.249 2.329 21.344 1.00 72.50 185 PHE A C 1
ATOM 1464 O O . PHE A 1 185 ? -10.620 2.614 22.479 1.00 72.50 185 PHE A O 1
ATOM 1471 N N . THR A 1 186 ? -8.994 2.564 20.943 1.00 66.69 186 THR A N 1
ATOM 1472 C CA . THR A 1 186 ? -7.990 3.233 21.782 1.00 66.69 186 THR A CA 1
ATOM 1473 C C . THR A 1 186 ? -7.249 4.314 21.002 1.00 66.69 186 THR A C 1
ATOM 1475 O O . THR A 1 186 ? -7.021 4.201 19.802 1.00 66.69 186 THR A O 1
ATOM 1478 N N . HIS A 1 187 ? -6.803 5.356 21.704 1.00 55.62 187 HIS A N 1
ATOM 1479 C CA . HIS A 1 187 ? -6.031 6.459 21.118 1.00 55.62 187 HIS A CA 1
ATOM 1480 C C . HIS A 1 187 ? -4.584 6.105 20.751 1.00 55.62 187 HIS A C 1
ATOM 1482 O O . HIS A 1 187 ? -3.839 6.971 20.286 1.00 55.62 187 HIS A O 1
ATOM 1488 N N . ARG A 1 188 ? -4.132 4.883 21.054 1.00 56.81 188 ARG A N 1
ATOM 1489 C CA . ARG A 1 188 ? -2.730 4.485 20.917 1.00 56.81 188 ARG A CA 1
ATOM 1490 C C . ARG A 1 188 ? -2.599 3.544 19.737 1.00 56.81 188 ARG A C 1
ATOM 1492 O O . ARG A 1 188 ? -2.850 2.350 19.836 1.00 56.81 188 ARG A O 1
ATOM 1499 N N . PHE A 1 189 ? -2.182 4.121 18.621 1.00 59.06 189 PHE A N 1
ATOM 1500 C CA . PHE A 1 189 ? -1.757 3.359 17.467 1.00 59.06 189 PHE A CA 1
ATOM 1501 C C . PHE A 1 189 ? -0.311 2.887 17.687 1.00 59.06 189 PHE A C 1
ATOM 1503 O O . PHE A 1 189 ? 0.580 3.715 17.901 1.00 59.06 189 PHE A O 1
ATOM 1510 N N . ASP A 1 190 ? -0.088 1.572 17.688 1.00 65.25 190 ASP A N 1
ATOM 1511 C CA . ASP A 1 190 ? 1.240 0.991 17.892 1.00 65.25 190 ASP A CA 1
ATOM 1512 C C . ASP A 1 190 ? 2.038 0.895 16.582 1.00 65.25 190 ASP A C 1
ATOM 1514 O O . ASP A 1 190 ? 1.512 0.897 15.469 1.00 65.25 190 ASP A O 1
ATOM 1518 N N . LEU A 1 191 ? 3.355 0.855 16.727 1.00 69.69 191 LEU A N 1
ATOM 1519 C CA . LEU A 1 191 ? 4.302 0.827 15.621 1.00 69.69 191 LEU A CA 1
ATOM 1520 C C . LEU A 1 191 ? 4.135 -0.392 14.704 1.00 69.69 191 LEU A C 1
ATOM 1522 O O . LEU A 1 191 ? 4.286 -0.291 13.487 1.00 69.69 191 LEU A O 1
ATOM 1526 N N . ILE A 1 192 ? 3.818 -1.537 15.298 1.00 71.44 192 ILE A N 1
ATOM 1527 C CA . ILE A 1 192 ? 3.699 -2.817 14.610 1.00 71.44 192 ILE A CA 1
ATOM 1528 C C . ILE A 1 192 ? 2.512 -2.768 13.648 1.00 71.44 192 ILE A C 1
ATOM 1530 O O . ILE A 1 192 ? 2.665 -3.068 12.464 1.00 71.44 192 ILE A O 1
ATOM 1534 N N . LYS A 1 193 ? 1.359 -2.272 14.111 1.00 73.44 193 LYS A N 1
ATOM 1535 C CA . LYS A 1 193 ? 0.178 -2.047 13.278 1.00 73.44 193 LYS A CA 1
ATOM 1536 C C . LYS A 1 193 ? 0.510 -1.110 12.112 1.00 73.44 193 LYS A C 1
ATOM 1538 O O . LYS A 1 193 ? 0.048 -1.344 11.007 1.00 73.44 193 LYS A O 1
ATOM 1543 N N . CYS A 1 194 ? 1.363 -0.096 12.291 1.00 73.75 194 CYS A N 1
ATOM 1544 C CA . CYS A 1 194 ? 1.739 0.841 11.209 1.00 73.75 194 CYS A CA 1
ATOM 1545 C C . CYS A 1 194 ? 2.403 0.086 10.060 1.00 73.75 194 CYS A C 1
ATOM 1547 O O . CYS A 1 194 ? 2.044 0.250 8.896 1.00 73.75 194 CYS A O 1
ATOM 1549 N N . LEU A 1 195 ? 3.386 -0.737 10.412 1.00 77.19 195 LEU A N 1
ATOM 1550 C CA . LEU A 1 195 ? 4.210 -1.461 9.454 1.00 77.19 195 LEU A CA 1
ATOM 1551 C C . LEU A 1 195 ? 3.427 -2.579 8.782 1.00 77.19 195 LEU A C 1
ATOM 1553 O O . LEU A 1 195 ? 3.529 -2.752 7.571 1.00 77.19 195 LEU A O 1
ATOM 1557 N N . LEU A 1 196 ? 2.579 -3.265 9.546 1.00 76.62 196 LEU A N 1
ATOM 1558 C CA . LEU A 1 196 ? 1.631 -4.227 9.010 1.00 76.62 196 LEU A CA 1
ATOM 1559 C C . LEU A 1 196 ? 0.747 -3.606 7.937 1.00 76.62 196 LEU A C 1
ATOM 1561 O O . LEU A 1 196 ? 0.708 -4.110 6.820 1.00 76.62 196 LEU A O 1
ATOM 1565 N N . LEU A 1 197 ? 0.083 -2.490 8.249 1.00 74.31 197 LEU A N 1
ATOM 1566 C CA . LEU A 1 197 ? -0.832 -1.837 7.315 1.00 74.31 197 LEU A CA 1
ATOM 1567 C C . LEU A 1 197 ? -0.128 -1.407 6.025 1.00 74.31 197 LEU A C 1
ATOM 1569 O O . LEU A 1 197 ? -0.688 -1.565 4.942 1.00 74.31 197 LEU A O 1
ATOM 1573 N N . LYS A 1 198 ? 1.124 -0.948 6.125 1.00 79.25 198 LYS A N 1
ATOM 1574 C CA . LYS A 1 198 ? 1.960 -0.640 4.957 1.00 79.25 198 LYS A CA 1
ATOM 1575 C C . LYS A 1 198 ? 2.287 -1.865 4.110 1.00 79.25 198 LYS A C 1
ATOM 1577 O O . LYS A 1 198 ? 2.393 -1.737 2.898 1.00 79.25 198 LYS A O 1
ATOM 1582 N N . ALA A 1 199 ? 2.421 -3.034 4.722 1.00 80.81 199 ALA A N 1
ATOM 1583 C CA . ALA A 1 199 ? 2.794 -4.270 4.046 1.00 80.81 199 ALA A CA 1
ATOM 1584 C C . ALA A 1 199 ? 1.609 -5.052 3.449 1.00 80.81 199 ALA A C 1
ATOM 1586 O O . ALA A 1 199 ? 1.806 -6.019 2.716 1.00 80.81 199 ALA A O 1
ATOM 1587 N N . MET A 1 200 ? 0.365 -4.675 3.749 1.00 80.38 200 MET A N 1
ATOM 1588 C CA . MET A 1 200 ? -0.796 -5.511 3.428 1.00 80.38 200 MET A CA 1
ATOM 1589 C C . MET A 1 200 ? -1.106 -5.644 1.929 1.00 80.38 200 MET A C 1
ATOM 1591 O O . MET A 1 200 ? -1.618 -6.681 1.505 1.00 80.38 200 MET A O 1
ATOM 1595 N N . GLY A 1 201 ? -0.780 -4.632 1.120 1.00 88.69 201 GLY A N 1
ATOM 1596 C CA . GLY A 1 201 ? -1.012 -4.658 -0.330 1.00 88.69 201 GLY A CA 1
ATOM 1597 C C . GLY A 1 201 ? -2.477 -4.494 -0.761 1.00 88.69 201 GLY A C 1
ATOM 1598 O O . GLY A 1 201 ? -2.791 -4.734 -1.923 1.00 88.69 201 GLY A O 1
ATOM 1599 N N . PHE A 1 202 ? -3.370 -4.067 0.137 1.00 91.12 202 PHE A N 1
ATOM 1600 C CA . PHE A 1 202 ? -4.768 -3.727 -0.157 1.00 91.12 202 PHE A CA 1
ATOM 1601 C C . PHE A 1 202 ? -5.207 -2.458 0.607 1.00 91.12 202 PHE A C 1
ATOM 1603 O O . PHE A 1 202 ? -4.560 -2.087 1.590 1.00 91.12 202 PHE A O 1
ATOM 1610 N N . PRO A 1 203 ? -6.278 -1.767 0.169 1.00 91.19 203 PRO A N 1
ATOM 1611 C CA . PRO A 1 203 ? -6.852 -0.633 0.885 1.00 91.19 203 PRO A CA 1
ATOM 1612 C C . PRO A 1 203 ? -7.333 -1.015 2.288 1.00 91.19 203 PRO A C 1
ATOM 1614 O O . PRO A 1 203 ? -7.985 -2.042 2.473 1.00 91.19 203 PRO A O 1
ATOM 1617 N N . LEU A 1 204 ? -7.073 -0.152 3.263 1.00 88.62 204 LEU A N 1
ATOM 1618 C CA . LEU A 1 204 ? -7.563 -0.305 4.626 1.00 88.62 204 LEU A CA 1
ATOM 1619 C C . LEU A 1 204 ? -8.415 0.895 5.027 1.00 88.62 204 LEU A C 1
ATOM 1621 O O . LEU A 1 204 ? -7.972 2.034 4.893 1.00 88.62 204 LEU A O 1
ATOM 1625 N N . LEU A 1 205 ? -9.595 0.645 5.580 1.00 87.81 205 LEU A N 1
ATOM 1626 C CA . LEU A 1 205 ? -10.412 1.659 6.233 1.00 87.81 205 LEU A CA 1
ATOM 1627 C C . LEU A 1 205 ? -10.254 1.567 7.754 1.00 87.81 205 LEU A C 1
ATOM 1629 O O . LEU A 1 205 ? -10.211 0.482 8.326 1.00 87.81 205 LEU A O 1
ATOM 1633 N N . SER A 1 206 ? -10.179 2.719 8.408 1.00 83.38 206 SER A N 1
ATOM 1634 C CA . SER A 1 206 ? -10.176 2.818 9.867 1.00 83.38 206 SER A CA 1
ATOM 1635 C C . SER A 1 206 ? -11.512 3.380 10.344 1.00 83.38 206 SER A C 1
ATOM 1637 O O . SER A 1 206 ? -11.941 4.420 9.844 1.00 83.38 206 SER A O 1
ATOM 1639 N N . LEU A 1 207 ? -12.156 2.709 11.300 1.00 84.94 207 LEU A N 1
ATOM 1640 C CA . LEU A 1 207 ? -13.370 3.174 11.967 1.00 84.94 207 LEU A CA 1
ATOM 1641 C C . LEU A 1 207 ? -13.032 3.563 13.410 1.00 84.94 207 LEU A C 1
ATOM 1643 O O . LEU A 1 207 ? -12.855 2.693 14.260 1.00 84.94 207 LEU A O 1
ATOM 1647 N N . ASP A 1 208 ? -12.925 4.861 13.688 1.00 80.62 208 ASP A N 1
ATOM 1648 C CA . ASP A 1 208 ? -12.556 5.358 15.017 1.00 80.62 208 ASP A CA 1
ATOM 1649 C C . ASP A 1 208 ? -13.770 5.485 15.946 1.00 80.62 208 ASP A C 1
ATOM 1651 O O . ASP A 1 208 ? -14.618 6.355 15.762 1.00 80.62 208 ASP A O 1
ATOM 1655 N N . ILE A 1 209 ? -13.809 4.636 16.975 1.00 82.25 209 ILE A N 1
ATOM 1656 C CA . ILE A 1 209 ? -14.810 4.635 18.050 1.00 82.25 209 ILE A CA 1
ATOM 1657 C C . ILE A 1 209 ? -14.205 5.008 19.416 1.00 82.25 209 ILE A C 1
ATOM 1659 O O . ILE A 1 209 ? -14.856 4.857 20.450 1.00 82.25 209 ILE A O 1
ATOM 1663 N N . SER A 1 210 ? -12.948 5.468 19.454 1.00 76.62 210 SER A N 1
ATOM 1664 C CA . SER A 1 210 ? -12.182 5.652 20.700 1.00 76.62 210 SER A CA 1
ATOM 1665 C C . SER A 1 210 ? -12.785 6.681 21.663 1.00 76.62 210 SER A C 1
ATOM 1667 O O . SER A 1 210 ? -12.639 6.539 22.876 1.00 76.62 210 SER A O 1
ATOM 1669 N N . GLU A 1 211 ? -13.493 7.685 21.139 1.00 77.00 211 GLU A N 1
ATOM 1670 C CA . GLU A 1 211 ? -14.125 8.762 21.922 1.00 77.00 211 GLU A CA 1
ATOM 1671 C C . GLU A 1 211 ? -15.625 8.534 22.163 1.00 77.00 211 GLU A C 1
ATOM 1673 O O . GLU A 1 211 ? -16.280 9.385 22.756 1.00 77.00 211 GLU A O 1
ATOM 1678 N N . MET A 1 212 ? -16.169 7.388 21.741 1.00 81.75 212 MET A N 1
ATOM 1679 C CA . MET A 1 212 ? -17.605 7.107 21.801 1.00 81.75 212 MET A CA 1
ATOM 1680 C C . MET A 1 212 ? -17.987 6.269 23.022 1.00 81.75 212 MET A C 1
ATOM 1682 O O . MET A 1 212 ? -17.309 5.307 23.402 1.00 81.75 212 MET A O 1
ATOM 1686 N N . GLY A 1 213 ? -19.123 6.588 23.626 1.00 85.25 213 GLY A N 1
ATOM 1687 C CA . GLY A 1 213 ? -19.896 5.705 24.488 1.00 85.25 213 GLY A CA 1
ATOM 1688 C C . GLY A 1 213 ? -20.492 4.532 23.704 1.00 85.25 213 GLY A C 1
ATOM 1689 O O . GLY A 1 213 ? -20.718 4.606 22.502 1.00 85.25 213 GLY A O 1
ATOM 1690 N N . GLU A 1 214 ? -20.764 3.417 24.384 1.00 87.12 214 GLU A N 1
ATOM 1691 C CA . GLU A 1 214 ? -21.261 2.203 23.715 1.00 87.12 214 GLU A CA 1
ATOM 1692 C C . GLU A 1 214 ? -22.631 2.407 23.047 1.00 87.12 214 GLU A C 1
ATOM 1694 O O . GLU A 1 214 ? -22.870 1.899 21.954 1.00 87.12 214 GLU A O 1
ATOM 1699 N N . ALA A 1 215 ? -23.507 3.198 23.672 1.00 88.88 215 ALA A N 1
ATOM 1700 C CA . ALA A 1 215 ? -24.830 3.522 23.140 1.00 88.88 215 ALA A CA 1
ATOM 1701 C C . ALA A 1 215 ? -24.781 4.375 21.859 1.00 88.88 215 ALA A C 1
ATOM 1703 O O . ALA A 1 215 ? -25.717 4.338 21.066 1.00 88.88 215 ALA A O 1
ATOM 1704 N N . GLU A 1 216 ? -23.688 5.110 21.635 1.00 88.31 216 GLU A N 1
ATOM 1705 C CA . GLU A 1 216 ? -23.497 5.943 20.443 1.00 88.31 216 GLU A CA 1
ATOM 1706 C C . GLU A 1 216 ? -23.107 5.098 19.216 1.00 88.31 216 GLU A C 1
ATOM 1708 O O . GLU A 1 216 ? -23.287 5.522 18.075 1.00 88.31 216 GLU A O 1
ATOM 1713 N N . ILE A 1 217 ? -22.631 3.865 19.434 1.00 91.44 217 ILE A N 1
ATOM 1714 C CA . ILE A 1 217 ? -22.284 2.911 18.376 1.00 91.44 217 ILE A CA 1
ATOM 1715 C C . ILE A 1 217 ? -23.576 2.255 17.867 1.00 91.44 217 ILE A C 1
ATOM 1717 O O . ILE A 1 217 ? -24.019 1.203 18.344 1.00 91.44 217 ILE A O 1
ATOM 1721 N N . THR A 1 218 ? -24.210 2.912 16.901 1.00 93.56 218 THR A N 1
ATOM 1722 C CA . THR A 1 218 ? -25.456 2.477 16.249 1.00 93.56 218 THR A CA 1
ATOM 1723 C C . THR A 1 218 ? -25.209 2.039 14.805 1.00 93.56 218 THR A C 1
ATOM 1725 O O . THR A 1 218 ? -24.171 2.352 14.222 1.00 93.56 218 THR A O 1
ATOM 1728 N N . ALA A 1 219 ? -26.165 1.320 14.205 1.00 93.69 219 ALA A N 1
ATOM 1729 C CA . ALA A 1 219 ? -26.079 0.938 12.794 1.00 93.69 219 ALA A CA 1
ATOM 1730 C C . ALA A 1 219 ? -25.983 2.169 11.876 1.00 93.69 219 ALA A C 1
ATOM 1732 O O . ALA A 1 219 ? -25.183 2.182 10.944 1.00 93.69 219 ALA A O 1
ATOM 1733 N N . GLU A 1 220 ? -26.744 3.220 12.194 1.00 91.50 220 GLU A N 1
ATOM 1734 C CA . GLU A 1 220 ? -26.709 4.487 11.464 1.00 91.50 220 GLU A CA 1
ATOM 1735 C C . GLU A 1 220 ? -25.328 5.133 11.545 1.00 91.50 220 GLU A C 1
ATOM 1737 O O . GLU A 1 220 ? -24.749 5.463 10.515 1.00 91.50 220 GLU A O 1
ATOM 1742 N N . TYR A 1 221 ? -24.745 5.222 12.746 1.00 89.56 221 TYR A N 1
ATOM 1743 C CA . TYR A 1 221 ? -23.390 5.744 12.908 1.00 89.56 221 TYR A CA 1
ATOM 1744 C C . TYR A 1 221 ? -22.371 4.949 12.081 1.00 89.56 221 TYR A C 1
ATOM 1746 O O . TYR A 1 221 ? -21.585 5.541 11.347 1.00 89.56 221 TYR A O 1
ATOM 1754 N N . VAL A 1 222 ? -22.381 3.613 12.169 1.00 90.56 222 VAL A N 1
ATOM 1755 C CA . VAL A 1 222 ? -21.415 2.767 11.447 1.00 90.56 222 VAL A CA 1
ATOM 1756 C C . VAL A 1 222 ? -21.565 2.940 9.936 1.00 90.56 222 VAL A C 1
ATOM 1758 O O . VAL A 1 222 ? -20.569 3.076 9.226 1.00 90.56 222 VAL A O 1
ATOM 1761 N N . ARG A 1 223 ? -22.804 2.986 9.438 1.00 90.62 223 ARG A N 1
ATOM 1762 C CA . ARG A 1 223 ? -23.096 3.198 8.019 1.00 90.62 223 ARG A CA 1
ATOM 1763 C C . ARG A 1 223 ? -22.656 4.585 7.551 1.00 90.62 223 ARG A C 1
ATOM 1765 O O . ARG A 1 223 ? -21.990 4.694 6.525 1.00 90.62 223 ARG A O 1
ATOM 1772 N N . GLN A 1 224 ? -22.967 5.631 8.314 1.00 87.06 224 GLN A N 1
ATOM 1773 C CA . GLN A 1 224 ? -22.511 6.989 8.023 1.00 87.06 224 GLN A CA 1
ATOM 1774 C C . GLN A 1 224 ? -20.991 7.073 8.035 1.00 87.06 224 GLN A C 1
ATOM 1776 O O . GLN A 1 224 ? -20.402 7.627 7.112 1.00 87.06 224 GLN A O 1
ATOM 1781 N N . ALA A 1 225 ? -20.334 6.483 9.030 1.00 84.00 225 ALA A N 1
ATOM 1782 C CA . ALA A 1 225 ? -18.885 6.476 9.114 1.00 84.00 225 ALA A CA 1
ATOM 1783 C C . ALA A 1 225 ? -18.266 5.757 7.908 1.00 84.00 225 ALA A C 1
ATOM 1785 O O . ALA A 1 225 ? -17.320 6.271 7.325 1.00 84.00 225 ALA A O 1
ATOM 1786 N N . LEU A 1 226 ? -18.832 4.639 7.447 1.00 86.19 226 LEU A N 1
ATOM 1787 C CA . LEU A 1 226 ? -18.371 3.977 6.223 1.00 86.19 226 LEU A CA 1
ATOM 1788 C C . LEU A 1 226 ? -18.464 4.864 4.980 1.00 86.19 226 LEU A C 1
ATOM 1790 O O . LEU A 1 226 ? -17.547 4.849 4.159 1.00 86.19 226 LEU A O 1
ATOM 1794 N N . LEU A 1 227 ? -19.551 5.624 4.851 1.00 85.50 227 LEU A N 1
ATOM 1795 C CA . LEU A 1 227 ? -19.891 6.373 3.640 1.00 85.50 227 LEU A CA 1
ATOM 1796 C C . LEU A 1 227 ? -19.428 7.831 3.646 1.00 85.50 227 LEU A C 1
ATOM 1798 O O . LEU A 1 227 ? -19.436 8.467 2.596 1.00 85.50 227 LEU A O 1
ATOM 1802 N N . SER A 1 228 ? -19.002 8.346 4.800 1.00 78.62 228 SER A N 1
ATOM 1803 C CA . SER A 1 228 ? -18.582 9.737 4.947 1.00 78.62 228 SER A CA 1
ATOM 1804 C C . SER A 1 228 ? -17.441 10.087 3.987 1.00 78.62 228 SER A C 1
ATOM 1806 O O . SER A 1 228 ? -16.612 9.264 3.589 1.00 78.62 228 SER A O 1
ATOM 1808 N N . THR A 1 229 ? -17.372 11.348 3.617 1.00 69.25 229 THR A N 1
ATOM 1809 C CA . THR A 1 229 ? -16.373 11.920 2.726 1.00 69.25 229 THR A CA 1
ATOM 1810 C C . THR A 1 229 ? -15.801 13.185 3.358 1.00 69.25 229 THR A C 1
ATOM 1812 O O . THR A 1 229 ? -16.235 13.633 4.416 1.00 69.25 229 THR A O 1
ATOM 1815 N N . THR A 1 230 ? -14.796 13.791 2.725 1.00 62.56 230 THR A N 1
ATOM 1816 C CA . THR A 1 230 ? -14.301 15.111 3.153 1.00 62.56 230 THR A CA 1
ATOM 1817 C C . THR A 1 230 ? -15.331 16.228 2.977 1.00 62.56 230 THR A C 1
ATOM 1819 O O . THR A 1 230 ? -15.102 17.310 3.499 1.00 62.56 230 THR A O 1
ATOM 1822 N N . ALA A 1 231 ? -16.410 16.006 2.215 1.00 62.16 231 ALA A N 1
ATOM 1823 C CA . ALA A 1 231 ? -17.479 16.990 2.043 1.00 62.16 231 ALA A CA 1
ATOM 1824 C C . ALA A 1 231 ? -18.411 17.064 3.264 1.00 62.16 231 ALA A C 1
ATOM 1826 O O . ALA A 1 231 ? -19.090 18.069 3.444 1.00 62.16 231 ALA A O 1
ATOM 1827 N N . ASP A 1 232 ? -18.409 16.028 4.106 1.00 62.19 232 ASP A N 1
ATOM 1828 C CA . ASP A 1 232 ? -19.315 15.891 5.252 1.00 62.19 232 ASP A CA 1
ATOM 1829 C C . ASP A 1 232 ? -18.740 16.491 6.552 1.00 62.19 232 ASP A C 1
ATOM 1831 O O . ASP A 1 232 ? -19.318 16.331 7.626 1.00 62.19 232 ASP A O 1
ATOM 1835 N N . ASP A 1 233 ? -17.585 17.163 6.482 1.00 60.00 233 ASP A N 1
ATOM 1836 C CA . ASP A 1 233 ? -16.888 17.742 7.633 1.00 60.00 233 ASP A CA 1
ATOM 1837 C C . ASP A 1 233 ? -16.454 19.184 7.338 1.00 60.00 233 ASP A C 1
ATOM 1839 O O . ASP A 1 233 ? -15.764 19.450 6.353 1.00 60.00 233 ASP A O 1
ATOM 1843 N N . GLU A 1 234 ? -16.842 20.118 8.211 1.00 53.28 234 GLU A N 1
ATOM 1844 C CA . GLU A 1 234 ? -16.603 21.561 8.043 1.00 53.28 234 GLU A CA 1
ATOM 1845 C C . GLU A 1 234 ? -15.108 21.932 8.013 1.00 53.28 234 GLU A C 1
ATOM 1847 O O . GLU A 1 234 ? -14.722 22.896 7.354 1.00 53.28 234 GLU A O 1
ATOM 1852 N N . ASP A 1 235 ? -14.247 21.141 8.666 1.00 52.97 235 ASP A N 1
ATOM 1853 C CA . ASP A 1 235 ? -12.788 21.312 8.643 1.00 52.97 235 ASP A CA 1
ATOM 1854 C C . ASP A 1 235 ? -12.139 20.601 7.430 1.00 52.97 235 ASP A C 1
ATOM 1856 O O . ASP A 1 235 ? -10.906 20.552 7.311 1.00 52.97 235 ASP A O 1
ATOM 1860 N N . GLY A 1 236 ? -12.941 19.998 6.543 1.00 52.34 236 GLY A N 1
ATOM 1861 C CA . GLY A 1 236 ? -12.490 19.161 5.432 1.00 52.34 236 GLY A CA 1
ATOM 1862 C C . GLY A 1 236 ? -11.796 17.874 5.888 1.00 52.34 236 GLY A C 1
ATOM 1863 O O . GLY A 1 236 ? -10.995 17.300 5.138 1.00 52.34 236 GLY A O 1
ATOM 1864 N N . ARG A 1 237 ? -12.032 17.426 7.131 1.00 53.66 237 ARG A N 1
ATOM 1865 C CA . ARG A 1 237 ? -11.419 16.211 7.675 1.00 53.66 237 ARG A CA 1
ATOM 1866 C C . ARG A 1 237 ? -12.269 15.003 7.334 1.00 53.66 237 ARG A C 1
ATOM 1868 O O . ARG A 1 237 ? -13.445 14.918 7.652 1.00 53.66 237 ARG A O 1
ATOM 1875 N N . ARG A 1 238 ? -11.645 13.993 6.739 1.00 56.88 238 ARG A N 1
ATOM 1876 C CA . ARG A 1 238 ? -12.330 12.729 6.488 1.00 56.88 238 ARG A CA 1
ATOM 1877 C C . ARG A 1 238 ? -12.382 11.895 7.770 1.00 56.88 238 ARG A C 1
ATOM 1879 O O . ARG A 1 238 ? -11.326 11.537 8.283 1.00 56.88 238 ARG A O 1
ATOM 1886 N N . ARG A 1 239 ? -13.580 11.556 8.257 1.00 57.97 239 ARG A N 1
ATOM 1887 C CA . ARG A 1 239 ? -13.765 10.689 9.443 1.00 57.97 239 ARG A CA 1
ATOM 1888 C C . ARG A 1 239 ? -13.429 9.211 9.186 1.00 57.97 239 ARG A C 1
ATOM 1890 O O . ARG A 1 239 ? -13.079 8.500 10.116 1.00 57.97 239 ARG A O 1
ATOM 1897 N N . ASN A 1 240 ? -13.483 8.769 7.930 1.00 64.50 240 ASN A N 1
ATOM 1898 C CA . ASN A 1 240 ? -13.121 7.431 7.453 1.00 64.50 240 ASN A CA 1
ATOM 1899 C C . ASN A 1 240 ? -11.940 7.506 6.484 1.00 64.50 240 ASN A C 1
ATOM 1901 O O . ASN A 1 240 ? -12.084 7.507 5.257 1.00 64.50 240 ASN A O 1
ATOM 1905 N N . TYR A 1 241 ? -10.731 7.625 7.011 1.00 70.44 241 TYR A N 1
ATOM 1906 C CA . TYR A 1 241 ? -9.578 7.640 6.127 1.00 70.44 241 TYR A CA 1
ATOM 1907 C C . TYR A 1 241 ? -9.331 6.239 5.553 1.00 70.44 241 TYR A C 1
ATOM 1909 O O . TYR A 1 241 ? -9.211 5.253 6.283 1.00 70.44 241 TYR A O 1
ATOM 1917 N N . VAL A 1 242 ? -9.228 6.174 4.225 1.00 79.31 242 VAL A N 1
ATOM 1918 C CA . VAL A 1 242 ? -8.792 4.977 3.507 1.00 79.31 242 VAL A CA 1
ATOM 1919 C C . VAL A 1 242 ? -7.287 5.077 3.325 1.00 79.31 242 VAL A C 1
ATOM 1921 O O . VAL A 1 242 ? 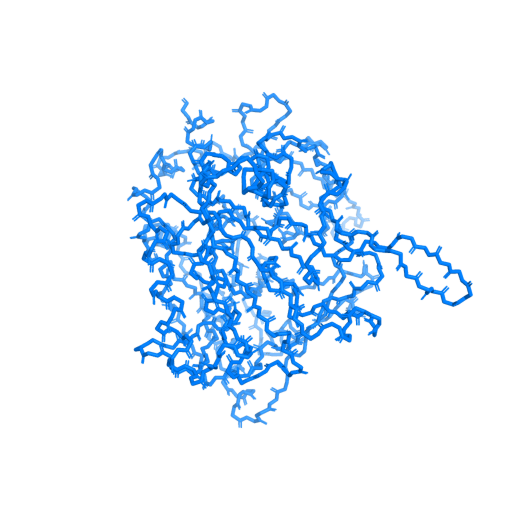-6.793 5.897 2.550 1.00 79.31 242 VAL A O 1
ATOM 1924 N N . TYR A 1 243 ? -6.546 4.235 4.034 1.00 84.69 243 TYR A N 1
ATOM 1925 C CA . TYR A 1 243 ? -5.151 4.004 3.717 1.00 84.69 243 TYR A CA 1
ATOM 1926 C C . TYR A 1 243 ? -5.073 3.196 2.423 1.00 84.69 243 TYR A C 1
ATOM 1928 O O . TYR A 1 243 ? -5.481 2.037 2.370 1.00 84.69 243 TYR A O 1
ATOM 1936 N N . LEU A 1 244 ? -4.550 3.820 1.371 1.00 89.12 244 LEU A N 1
ATOM 1937 C CA . LEU A 1 244 ? -4.293 3.164 0.097 1.00 89.12 244 LEU A CA 1
ATOM 1938 C C . LEU A 1 244 ? -2.781 2.931 -0.062 1.00 89.12 244 LEU A C 1
ATOM 1940 O O . LEU A 1 244 ? -2.028 3.910 -0.051 1.00 89.12 244 LEU A O 1
ATOM 1944 N N . PRO A 1 245 ? -2.327 1.679 -0.248 1.00 90.25 245 PRO A N 1
ATOM 1945 C CA . PRO A 1 245 ? -0.951 1.391 -0.637 1.00 90.25 245 PRO A CA 1
ATOM 1946 C C . PRO A 1 245 ? -0.565 2.083 -1.949 1.00 90.25 245 PRO A C 1
ATOM 1948 O O . PRO A 1 245 ? -1.336 2.077 -2.910 1.00 90.25 245 PRO A O 1
ATOM 1951 N N . GLU A 1 246 ? 0.646 2.637 -2.018 1.00 91.94 246 GLU A N 1
ATOM 1952 C CA . GLU A 1 246 ? 1.121 3.394 -3.189 1.00 91.94 246 GLU A CA 1
ATOM 1953 C C . GLU A 1 246 ? 1.168 2.537 -4.461 1.00 91.94 246 GLU A C 1
ATOM 1955 O O . GLU A 1 246 ? 0.779 3.013 -5.525 1.00 91.94 246 GLU A O 1
ATOM 1960 N N . MET A 1 247 ? 1.458 1.235 -4.343 1.00 93.81 247 MET A N 1
ATOM 1961 C CA . MET A 1 247 ? 1.333 0.259 -5.440 1.00 93.81 247 MET A CA 1
ATOM 1962 C C . MET A 1 247 ? -0.024 0.283 -6.158 1.00 93.81 247 MET A C 1
ATOM 1964 O O . MET A 1 247 ? -0.087 -0.033 -7.347 1.00 93.81 247 MET A O 1
ATOM 1968 N N . LEU A 1 248 ? -1.102 0.666 -5.466 1.00 94.56 248 LEU A N 1
ATOM 1969 C CA . LEU A 1 248 ? -2.454 0.750 -6.018 1.00 94.56 248 LEU A CA 1
ATOM 1970 C C . LEU A 1 248 ? -2.826 2.162 -6.502 1.00 94.56 248 LEU A C 1
ATOM 1972 O O . LEU A 1 248 ? -3.883 2.338 -7.105 1.00 94.56 248 LEU A O 1
ATOM 1976 N N . TYR A 1 249 ? -1.975 3.175 -6.320 1.00 94.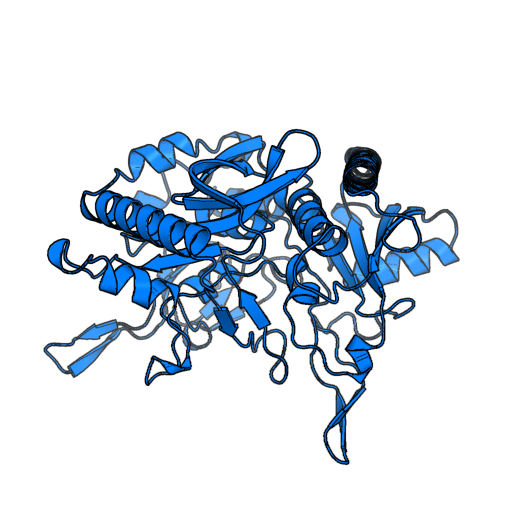25 249 TYR A N 1
ATOM 1977 C CA . TYR A 1 249 ? -2.243 4.530 -6.821 1.00 94.25 249 TYR A CA 1
ATOM 1978 C C . TYR A 1 249 ? -2.495 4.551 -8.332 1.00 94.25 249 TYR A C 1
ATOM 1980 O O . TYR A 1 249 ? -3.471 5.176 -8.744 1.00 94.25 249 TYR A O 1
ATOM 1988 N N . PRO A 1 250 ? -1.723 3.834 -9.175 1.00 92.50 250 PRO A N 1
ATOM 1989 C CA . PRO A 1 250 ? -1.977 3.790 -10.614 1.00 92.50 250 PRO A CA 1
ATOM 1990 C C . PRO A 1 250 ? -3.366 3.272 -11.022 1.00 92.50 250 PRO A C 1
ATOM 1992 O O . PRO A 1 250 ? -3.770 3.515 -12.159 1.00 92.50 250 PRO A O 1
ATOM 1995 N N . VAL A 1 251 ? -4.061 2.564 -10.122 1.00 93.06 251 VAL A N 1
ATOM 1996 C CA . VAL A 1 251 ? -5.409 2.003 -10.313 1.00 93.06 251 VAL A CA 1
ATOM 1997 C C . VAL A 1 251 ? -6.503 2.994 -9.902 1.00 93.06 251 VAL A C 1
ATOM 1999 O O . VAL A 1 251 ? -7.559 3.053 -10.530 1.00 93.06 251 VAL A O 1
ATOM 2002 N N . TYR A 1 252 ? -6.267 3.775 -8.846 1.00 93.56 252 TYR A N 1
ATOM 2003 C CA . TYR A 1 252 ? -7.291 4.630 -8.232 1.00 93.56 252 TYR A CA 1
ATOM 2004 C C . TYR A 1 252 ? -7.129 6.126 -8.516 1.00 93.56 252 TYR A C 1
ATOM 2006 O O . TYR A 1 252 ? -8.065 6.893 -8.280 1.00 93.56 252 TYR A O 1
ATOM 2014 N N . MET A 1 253 ? -5.967 6.549 -9.017 1.00 92.69 253 MET A N 1
ATOM 2015 C CA . MET A 1 253 ? -5.693 7.939 -9.379 1.00 92.69 253 MET A CA 1
ATOM 2016 C C . MET A 1 253 ? -6.549 8.348 -10.577 1.00 92.69 253 MET A C 1
ATOM 2018 O O . MET A 1 253 ? -6.577 7.661 -11.600 1.00 92.69 253 MET A O 1
ATOM 2022 N N . GLN A 1 254 ? -7.212 9.494 -10.475 1.00 90.81 254 GLN A N 1
ATOM 2023 C CA . GLN A 1 254 ? -7.929 10.124 -11.577 1.00 90.81 254 GLN A CA 1
ATOM 2024 C C . GLN A 1 254 ? -6.923 10.791 -12.519 1.00 90.81 254 GLN A C 1
ATOM 2026 O O . GLN A 1 254 ? -6.627 11.978 -12.410 1.00 90.81 254 GLN A O 1
ATOM 2031 N N . LEU A 1 255 ? -6.332 9.991 -13.405 1.00 87.62 255 LEU A N 1
ATOM 2032 C CA . LEU A 1 255 ? -5.292 10.459 -14.315 1.00 87.62 255 LEU A CA 1
ATOM 2033 C C . LEU A 1 255 ? -5.873 11.341 -15.427 1.00 87.62 255 LEU A C 1
ATOM 2035 O O . LEU A 1 255 ? -6.943 11.037 -15.959 1.00 87.62 255 LEU A O 1
ATOM 2039 N N . PRO A 1 256 ? -5.147 12.389 -15.847 1.00 84.38 256 PRO A N 1
ATOM 2040 C CA . PRO A 1 256 ? -5.561 13.214 -16.970 1.00 84.38 256 PRO A CA 1
ATOM 2041 C C . PRO A 1 256 ? -5.536 12.401 -18.265 1.00 84.38 256 PRO A C 1
ATOM 2043 O O . PRO A 1 256 ? -4.709 11.501 -18.435 1.00 84.38 256 PRO A O 1
ATOM 2046 N N . ALA A 1 257 ? -6.402 12.757 -19.215 1.00 82.94 257 ALA A N 1
ATOM 2047 C CA . ALA A 1 257 ? -6.580 12.008 -20.460 1.00 82.94 257 ALA A CA 1
ATOM 2048 C C . ALA A 1 257 ? -5.275 11.814 -21.256 1.00 82.94 257 ALA A C 1
ATOM 2050 O O . ALA A 1 257 ? -5.081 10.766 -21.862 1.00 82.94 257 ALA A O 1
ATOM 2051 N N . SER A 1 258 ? -4.360 12.789 -21.237 1.00 80.38 258 SER A N 1
ATOM 2052 C CA . SER A 1 258 ? -3.050 12.692 -21.901 1.00 80.38 258 SER A CA 1
ATOM 2053 C C . SER A 1 258 ? -2.198 11.530 -21.386 1.00 80.38 258 SER A C 1
ATOM 2055 O O . SER A 1 258 ? -1.487 10.912 -22.168 1.00 80.38 258 SER A O 1
ATOM 2057 N N . ILE A 1 259 ? -2.302 11.209 -20.095 1.00 80.88 259 ILE A N 1
ATOM 2058 C CA . ILE A 1 259 ? -1.596 10.091 -19.464 1.00 80.88 259 ILE A CA 1
ATOM 2059 C C . ILE A 1 259 ? -2.449 8.824 -19.477 1.00 80.88 259 ILE A C 1
ATOM 2061 O O . ILE A 1 259 ? -1.928 7.735 -19.690 1.00 80.88 259 ILE A O 1
ATOM 2065 N N . ALA A 1 260 ? -3.762 8.945 -19.274 1.00 79.88 260 ALA A N 1
ATOM 2066 C CA . ALA A 1 260 ? -4.679 7.808 -19.295 1.00 79.88 260 ALA A CA 1
ATOM 2067 C C . ALA A 1 260 ? -4.736 7.116 -20.671 1.00 79.88 260 ALA A C 1
ATOM 2069 O O . ALA A 1 260 ? -5.046 5.929 -20.738 1.00 79.88 260 ALA A O 1
ATOM 2070 N N . LYS A 1 261 ? -4.399 7.836 -21.753 1.00 80.19 261 LYS A N 1
ATOM 2071 C CA . LYS A 1 261 ? -4.236 7.282 -23.106 1.00 80.19 261 LYS A CA 1
ATOM 2072 C C . LYS A 1 261 ? -3.095 6.276 -23.226 1.00 80.19 261 LYS A C 1
ATOM 2074 O O . LYS A 1 261 ? -3.148 5.463 -24.140 1.00 80.19 261 LYS A O 1
ATOM 2079 N N . GLU A 1 262 ? -2.098 6.316 -22.341 1.00 83.69 262 GLU A N 1
ATOM 2080 C CA . GLU A 1 262 ? -1.042 5.304 -22.287 1.00 83.69 262 GLU A CA 1
ATOM 2081 C C . GLU A 1 262 ? -1.609 4.040 -21.627 1.00 83.69 262 GLU A C 1
ATOM 2083 O O . GLU A 1 262 ? -1.794 4.007 -20.401 1.00 83.69 262 GLU A O 1
ATOM 2088 N N . PRO A 1 263 ? -1.905 2.982 -22.409 1.00 86.69 263 PRO A N 1
ATOM 2089 C CA . PRO A 1 263 ? -2.657 1.840 -21.908 1.00 86.69 263 PRO A CA 1
ATOM 2090 C C . PRO A 1 263 ? -1.812 0.966 -20.986 1.00 86.69 263 PRO A C 1
ATOM 2092 O O . PRO A 1 263 ? -2.360 0.118 -20.293 1.00 86.69 263 PRO A O 1
ATOM 2095 N N . LYS A 1 264 ? -0.486 1.139 -20.988 1.00 93.06 264 LYS A N 1
ATOM 2096 C CA . LYS A 1 264 ? 0.456 0.328 -20.223 1.00 93.06 264 LYS A CA 1
ATOM 2097 C C . LYS A 1 264 ? 1.312 1.193 -19.316 1.00 93.06 264 LYS A C 1
ATOM 2099 O O . LYS A 1 264 ? 1.772 2.265 -19.699 1.00 93.06 264 LYS A O 1
ATOM 2104 N N . HIS A 1 265 ? 1.581 0.670 -18.134 1.00 95.25 265 HIS A N 1
ATOM 2105 C CA . HIS A 1 265 ? 2.536 1.218 -17.178 1.00 95.25 265 HIS A CA 1
ATOM 2106 C C . HIS A 1 265 ? 3.517 0.126 -16.738 1.00 95.25 265 HIS A C 1
ATOM 2108 O O . HIS A 1 265 ? 3.398 -1.025 -17.176 1.00 95.25 265 HIS A O 1
ATOM 2114 N N . GLN A 1 266 ? 4.512 0.472 -15.920 1.00 96.94 266 GLN A N 1
ATOM 2115 C CA . GLN A 1 266 ? 5.521 -0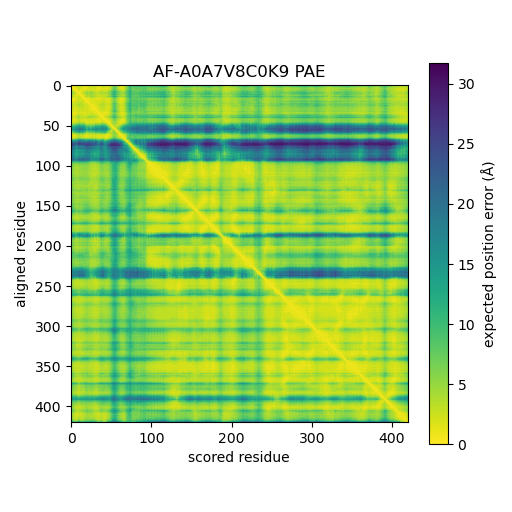.494 -15.485 1.00 96.94 266 GLN A CA 1
ATOM 2116 C C . GLN A 1 266 ? 5.780 -0.412 -13.985 1.00 96.94 266 GLN A C 1
ATOM 2118 O O . GLN A 1 266 ? 5.898 0.680 -13.434 1.00 96.94 266 GLN A O 1
ATOM 2123 N N . TYR A 1 267 ? 5.935 -1.577 -13.363 1.00 97.88 267 TYR A N 1
ATOM 2124 C CA . TYR A 1 267 ? 6.530 -1.723 -12.040 1.00 97.88 267 TYR A CA 1
ATOM 2125 C C . TYR A 1 267 ? 7.943 -2.294 -12.182 1.00 97.88 267 TYR A C 1
ATOM 2127 O O . TYR A 1 267 ? 8.192 -3.160 -13.026 1.00 97.88 267 TYR A O 1
ATOM 2135 N N . LEU A 1 268 ? 8.859 -1.793 -11.362 1.00 97.69 268 LEU A N 1
ATOM 2136 C CA . LEU A 1 268 ? 10.272 -2.165 -11.331 1.00 97.69 268 LEU A CA 1
ATOM 2137 C C . LEU A 1 268 ? 10.536 -2.793 -9.974 1.00 97.69 268 LEU A C 1
ATOM 2139 O O . LEU A 1 268 ? 10.578 -2.075 -8.983 1.00 97.69 268 LEU A O 1
ATOM 2143 N N . VAL A 1 269 ? 10.629 -4.115 -9.907 1.00 97.44 269 VAL A N 1
ATOM 2144 C CA . VAL A 1 269 ? 10.634 -4.834 -8.633 1.00 97.44 269 VAL A CA 1
ATOM 2145 C C . VAL A 1 269 ? 12.007 -5.426 -8.357 1.00 97.44 269 VAL A C 1
ATOM 2147 O O . VAL A 1 269 ? 12.509 -6.238 -9.138 1.00 97.44 269 VAL A O 1
ATOM 2150 N N . PHE A 1 270 ? 12.564 -5.035 -7.216 1.00 96.19 270 PHE A N 1
ATOM 2151 C CA . PHE A 1 270 ? 13.832 -5.492 -6.673 1.00 96.19 270 PHE A CA 1
ATOM 2152 C C . PHE A 1 270 ? 13.562 -6.305 -5.406 1.00 96.19 270 PHE A C 1
ATOM 2154 O O . PHE A 1 270 ? 12.939 -5.831 -4.457 1.00 96.19 270 PHE A O 1
ATOM 2161 N N . VAL A 1 271 ? 14.029 -7.547 -5.412 1.00 94.25 271 VAL A N 1
ATOM 2162 C CA . VAL A 1 271 ? 14.003 -8.486 -4.284 1.00 94.25 271 VAL A CA 1
ATOM 2163 C C . VAL A 1 271 ? 15.358 -9.188 -4.226 1.00 94.25 271 VAL A C 1
ATOM 2165 O O . VAL A 1 271 ? 16.025 -9.237 -5.267 1.00 94.25 271 VAL A O 1
ATOM 2168 N N . PRO A 1 272 ? 15.748 -9.775 -3.078 1.00 92.75 272 PRO A N 1
ATOM 2169 C CA . PRO A 1 272 ? 16.936 -10.620 -3.007 1.00 92.75 272 PRO A CA 1
ATOM 2170 C C . PRO A 1 272 ? 16.978 -11.630 -4.157 1.00 92.75 272 PRO A C 1
ATOM 2172 O O . PRO A 1 272 ? 15.948 -12.215 -4.503 1.00 92.75 272 PRO A O 1
ATOM 2175 N N . ASP A 1 273 ? 18.154 -11.848 -4.754 1.00 92.00 273 ASP A N 1
ATOM 2176 C CA . ASP A 1 273 ? 18.297 -12.714 -5.940 1.00 92.00 273 ASP A CA 1
ATOM 2177 C C . ASP A 1 273 ? 17.721 -14.123 -5.708 1.00 92.00 273 ASP A C 1
ATOM 2179 O O . ASP A 1 273 ? 17.008 -14.658 -6.556 1.00 92.00 273 ASP A O 1
ATOM 2183 N N . SER A 1 274 ? 17.886 -14.654 -4.491 1.00 92.94 274 SER A N 1
ATOM 2184 C CA . SER A 1 274 ? 17.330 -15.942 -4.053 1.00 92.94 274 SER A CA 1
ATOM 2185 C C . SER A 1 274 ? 15.798 -16.038 -4.115 1.00 92.94 274 SER A C 1
ATOM 2187 O O . SER A 1 274 ? 15.248 -17.139 -4.122 1.00 92.94 274 SER A O 1
ATOM 2189 N N . GLN A 1 275 ? 15.092 -14.907 -4.165 1.00 93.81 275 GLN A N 1
ATOM 2190 C CA . GLN A 1 275 ? 13.632 -14.830 -4.199 1.00 93.81 275 GLN A CA 1
ATOM 2191 C C . GLN A 1 275 ? 13.076 -14.394 -5.563 1.00 93.81 275 GLN A C 1
ATOM 2193 O O . GLN A 1 275 ? 11.882 -14.567 -5.825 1.00 93.81 275 GLN A O 1
ATOM 2198 N N . LEU A 1 276 ? 13.918 -13.853 -6.448 1.00 95.12 276 LEU A N 1
ATOM 2199 C CA . LEU A 1 276 ? 13.503 -13.203 -7.694 1.00 95.12 276 LEU A CA 1
ATOM 2200 C C . LEU A 1 276 ? 12.764 -14.156 -8.640 1.00 95.12 276 LEU A C 1
ATOM 2202 O O . LEU A 1 276 ? 11.667 -13.851 -9.120 1.00 95.12 276 LEU A O 1
ATOM 2206 N N . ASP A 1 277 ? 13.328 -15.342 -8.869 1.00 95.88 277 ASP A N 1
ATOM 2207 C CA . ASP A 1 277 ? 12.717 -16.345 -9.743 1.00 95.88 277 ASP A CA 1
ATOM 2208 C C . ASP A 1 277 ? 11.433 -16.927 -9.131 1.00 95.88 277 ASP A C 1
ATOM 2210 O O . ASP A 1 277 ? 10.473 -17.205 -9.857 1.00 95.88 277 ASP A O 1
ATOM 2214 N N . LYS A 1 278 ? 11.346 -17.001 -7.793 1.00 96.75 278 LYS A N 1
ATOM 2215 C CA . LYS A 1 278 ? 10.121 -17.419 -7.099 1.00 96.75 278 LYS A CA 1
ATOM 2216 C C . LYS A 1 278 ? 8.993 -16.407 -7.275 1.00 96.75 278 LYS A C 1
ATOM 2218 O O . LYS A 1 278 ? 7.863 -16.796 -7.577 1.00 96.75 278 LYS A O 1
ATOM 2223 N N . LEU A 1 279 ? 9.287 -15.115 -7.132 1.00 96.62 279 LEU A N 1
ATOM 2224 C CA . LEU A 1 279 ? 8.320 -14.051 -7.401 1.00 96.62 279 LEU A CA 1
ATOM 2225 C C . LEU A 1 279 ? 7.841 -14.107 -8.857 1.00 96.62 279 LEU A C 1
ATOM 2227 O O . LEU A 1 279 ? 6.635 -14.069 -9.113 1.00 96.62 279 LEU A O 1
ATOM 2231 N N . ARG A 1 280 ? 8.767 -14.268 -9.811 1.00 97.88 280 ARG A N 1
ATOM 2232 C CA . ARG A 1 280 ? 8.437 -14.404 -11.237 1.00 97.88 280 ARG A CA 1
ATOM 2233 C C . ARG A 1 280 ? 7.496 -15.580 -11.499 1.00 97.88 280 ARG A C 1
ATOM 2235 O O . ARG A 1 280 ? 6.516 -15.429 -12.227 1.00 97.88 280 ARG A O 1
ATOM 2242 N N . GLU A 1 281 ? 7.774 -16.735 -10.895 1.00 97.44 281 GLU A N 1
ATOM 2243 C CA . GLU A 1 281 ? 6.947 -17.941 -10.994 1.00 97.44 281 GLU A CA 1
ATOM 2244 C C . GLU A 1 281 ? 5.523 -17.693 -10.468 1.00 97.44 281 GLU A C 1
ATOM 2246 O O . GLU A 1 281 ? 4.544 -18.018 -11.144 1.00 97.44 281 GLU A O 1
ATOM 2251 N N . LEU A 1 282 ? 5.390 -17.083 -9.285 1.00 96.94 282 LEU A N 1
ATOM 2252 C CA . LEU A 1 282 ? 4.088 -16.797 -8.674 1.00 96.94 282 LEU A CA 1
ATOM 2253 C C . LEU A 1 282 ? 3.273 -15.785 -9.485 1.00 96.94 282 LEU A C 1
ATOM 2255 O O . LEU A 1 282 ? 2.073 -15.989 -9.679 1.00 96.94 282 LEU A O 1
ATOM 2259 N N . LEU A 1 283 ? 3.911 -14.742 -10.023 1.00 97.62 283 LEU A N 1
ATOM 2260 C CA . LEU A 1 283 ? 3.256 -13.796 -10.931 1.00 97.62 283 LEU A CA 1
ATOM 2261 C C . LEU A 1 283 ? 2.800 -14.480 -12.226 1.00 97.62 283 LEU A C 1
ATOM 2263 O O . LEU A 1 283 ? 1.694 -14.220 -12.700 1.00 97.62 283 LEU A O 1
ATOM 2267 N N . GLY A 1 284 ? 3.606 -15.396 -12.771 1.00 97.75 284 GLY A N 1
ATOM 2268 C CA . GLY A 1 284 ? 3.231 -16.219 -13.922 1.00 97.75 284 GLY A CA 1
ATOM 2269 C C . GLY A 1 284 ? 2.010 -17.101 -13.640 1.00 97.75 284 GLY A C 1
ATOM 2270 O O . GLY A 1 284 ? 1.067 -17.125 -14.433 1.00 97.75 284 GLY A O 1
ATOM 2271 N N . LYS A 1 285 ? 1.973 -17.761 -12.476 1.00 97.62 285 LYS A N 1
ATOM 2272 C CA . LYS A 1 285 ? 0.823 -18.562 -12.021 1.00 97.62 285 LYS A CA 1
ATOM 2273 C C . LYS A 1 285 ? -0.435 -17.715 -11.840 1.00 97.62 285 LYS A C 1
ATOM 2275 O O . LYS A 1 285 ? -1.504 -18.116 -12.293 1.00 97.62 285 LYS A O 1
ATOM 2280 N N . ALA A 1 286 ? -0.316 -16.539 -11.225 1.00 96.75 286 ALA A N 1
ATOM 2281 C CA . ALA A 1 286 ? -1.430 -15.610 -11.049 1.00 96.75 286 ALA A CA 1
ATOM 2282 C C . ALA A 1 286 ? -1.987 -15.124 -12.393 1.00 96.75 286 ALA A C 1
ATOM 2284 O O . ALA A 1 286 ? -3.197 -15.152 -12.618 1.00 96.75 286 ALA A O 1
ATOM 2285 N N . LYS A 1 287 ? -1.099 -14.741 -13.315 1.00 97.75 287 LYS A N 1
ATOM 2286 C CA . LYS A 1 287 ? -1.455 -14.348 -14.679 1.00 97.75 287 LYS A CA 1
ATOM 2287 C C . LYS A 1 287 ? -2.214 -15.463 -15.408 1.00 97.75 287 LYS A C 1
ATOM 2289 O O . LYS A 1 287 ? -3.264 -15.201 -15.991 1.00 97.75 287 LYS A O 1
ATOM 2294 N N . ALA A 1 288 ? -1.718 -16.699 -15.336 1.00 97.44 288 ALA A N 1
ATOM 2295 C CA . ALA A 1 288 ? -2.367 -17.857 -15.946 1.00 97.44 288 ALA A CA 1
ATOM 2296 C C . ALA A 1 288 ? -3.744 -18.148 -15.323 1.00 97.44 288 ALA A C 1
ATOM 2298 O O . ALA A 1 288 ? -4.715 -18.350 -16.050 1.00 97.44 288 ALA A O 1
ATOM 2299 N N . ALA A 1 289 ? -3.858 -18.098 -13.991 1.00 97.56 289 ALA A N 1
ATOM 2300 C CA . ALA A 1 289 ? -5.120 -18.307 -13.277 1.00 97.56 289 ALA A CA 1
ATOM 2301 C C . ALA A 1 289 ? -6.193 -17.274 -13.655 1.00 97.56 289 ALA A C 1
ATOM 2303 O O . ALA A 1 289 ? -7.376 -17.597 -13.731 1.00 97.56 289 ALA A O 1
ATOM 2304 N N . LEU A 1 290 ? -5.767 -16.044 -13.942 1.00 97.06 290 LEU A N 1
ATOM 2305 C CA . LEU A 1 290 ? -6.619 -14.954 -14.407 1.00 97.06 290 LEU A CA 1
ATOM 2306 C C . LEU A 1 290 ? -6.852 -14.960 -15.929 1.00 97.06 290 LEU A C 1
ATOM 2308 O O . LEU A 1 290 ? -7.528 -14.069 -16.440 1.00 97.06 290 LEU A O 1
ATOM 2312 N N . LYS A 1 291 ? -6.319 -15.955 -16.655 1.00 97.25 291 LYS A N 1
ATOM 2313 C CA . LYS A 1 291 ? -6.413 -16.092 -18.120 1.00 97.25 291 LYS A CA 1
ATOM 2314 C C . LYS A 1 291 ? -5.895 -14.857 -18.873 1.00 97.25 291 LYS A C 1
ATOM 2316 O O . LYS A 1 291 ? -6.433 -14.474 -19.909 1.00 97.25 291 LYS A O 1
ATOM 2321 N N . LEU A 1 292 ? -4.851 -14.225 -18.340 1.00 97.31 292 LEU A N 1
ATOM 2322 C CA . LEU A 1 292 ? -4.235 -13.029 -18.909 1.00 97.31 292 LEU A CA 1
ATOM 2323 C C . LEU A 1 292 ? -3.086 -13.399 -19.853 1.00 97.31 292 LEU A C 1
ATOM 2325 O O . LEU A 1 292 ? -2.294 -14.300 -19.576 1.00 97.31 292 LEU A O 1
ATOM 2329 N N . SER A 1 293 ? -2.964 -12.665 -20.956 1.00 96.50 293 SER A N 1
ATOM 2330 C CA . SER A 1 293 ? -1.916 -12.870 -21.966 1.00 96.50 293 SER A CA 1
ATOM 2331 C C . SER A 1 293 ? -0.749 -11.888 -21.803 1.00 96.50 293 SER A C 1
ATOM 2333 O O . SER A 1 293 ? -0.828 -10.937 -21.024 1.00 96.50 293 SER A O 1
ATOM 2335 N N . ASP A 1 294 ? 0.328 -12.076 -22.572 1.00 94.88 294 ASP A N 1
ATOM 2336 C CA . ASP A 1 294 ? 1.461 -11.133 -22.673 1.00 94.88 294 ASP A CA 1
ATOM 2337 C C . ASP A 1 294 ? 1.043 -9.751 -23.191 1.00 94.88 294 ASP A C 1
ATOM 2339 O O . ASP A 1 294 ? 1.696 -8.744 -22.907 1.00 94.88 294 ASP A O 1
ATOM 2343 N N . ARG A 1 295 ? -0.087 -9.678 -23.908 1.00 93.81 295 ARG A N 1
ATOM 2344 C CA . ARG A 1 295 ? -0.674 -8.401 -24.311 1.00 93.81 295 ARG A CA 1
ATOM 2345 C C . ARG A 1 295 ? -1.088 -7.588 -23.090 1.00 93.81 295 ARG A C 1
ATOM 2347 O O . ARG A 1 295 ? -0.797 -6.396 -23.064 1.00 93.81 295 ARG A O 1
ATOM 2354 N N . ASN A 1 296 ? -1.697 -8.238 -22.098 1.00 95.06 296 ASN A N 1
ATOM 2355 C CA . ASN A 1 296 ? -2.178 -7.583 -20.887 1.00 95.06 296 ASN A CA 1
ATOM 2356 C C . ASN A 1 296 ? -1.049 -7.365 -19.881 1.00 95.06 296 ASN A C 1
ATOM 2358 O O . ASN A 1 296 ? -0.939 -6.297 -19.287 1.00 95.06 296 ASN A O 1
ATOM 2362 N N . ILE A 1 297 ? -0.227 -8.397 -19.673 1.00 96.69 297 ILE A N 1
ATOM 2363 C CA . ILE A 1 297 ? 0.775 -8.436 -18.610 1.00 96.69 297 ILE A CA 1
ATOM 2364 C C . ILE A 1 297 ? 2.027 -9.130 -19.106 1.00 96.69 297 ILE A C 1
ATOM 2366 O O . ILE A 1 297 ? 1.995 -10.314 -19.438 1.00 96.69 297 ILE A O 1
ATOM 2370 N N . LEU A 1 298 ? 3.153 -8.435 -19.056 1.00 97.25 298 LEU A N 1
ATOM 2371 C CA . LEU A 1 298 ? 4.455 -8.981 -19.395 1.00 97.25 298 LEU A CA 1
ATOM 2372 C C . LEU A 1 298 ? 5.385 -8.869 -18.184 1.00 97.25 298 LEU A C 1
ATOM 2374 O O . LEU A 1 298 ? 5.675 -7.770 -17.718 1.00 97.25 298 LEU A O 1
ATOM 2378 N N . VAL A 1 299 ? 5.842 -10.015 -17.678 1.00 97.62 299 VAL A N 1
ATOM 2379 C CA . VAL A 1 299 ? 6.783 -10.113 -16.553 1.00 97.62 299 VAL A CA 1
ATOM 2380 C C . VAL A 1 299 ? 8.148 -10.480 -17.126 1.00 97.62 299 VAL A C 1
ATOM 2382 O O . VAL A 1 299 ? 8.325 -11.594 -17.614 1.00 97.62 299 VAL A O 1
ATOM 2385 N N . GLN A 1 300 ? 9.103 -9.552 -17.095 1.00 96.50 300 GLN A N 1
ATOM 2386 C CA . GLN A 1 300 ? 10.426 -9.727 -17.696 1.00 96.50 300 GLN A CA 1
ATOM 2387 C C . GLN A 1 300 ? 11.512 -9.667 -16.634 1.00 96.50 300 GLN A C 1
ATOM 2389 O O . GLN A 1 300 ? 11.546 -8.753 -15.814 1.00 96.50 300 GLN A O 1
ATOM 2394 N N . LEU A 1 301 ? 12.422 -10.632 -16.688 1.00 97.06 301 LEU A N 1
ATOM 2395 C CA . LEU A 1 301 ? 13.662 -10.596 -15.933 1.00 97.06 301 LEU A CA 1
ATOM 2396 C C . LEU A 1 301 ? 14.702 -9.793 -16.716 1.00 97.06 301 LEU A C 1
ATOM 2398 O O . LEU A 1 301 ? 14.945 -10.076 -17.889 1.00 97.06 301 LEU A O 1
ATOM 2402 N N . HIS A 1 302 ? 15.331 -8.832 -16.053 1.00 96.38 302 HIS A N 1
ATOM 2403 C CA . HIS A 1 302 ? 16.428 -8.050 -16.602 1.00 96.38 302 HIS A CA 1
ATOM 2404 C C . HIS A 1 302 ? 17.704 -8.326 -15.816 1.00 96.38 302 HIS A C 1
ATOM 2406 O O . HIS A 1 302 ? 17.685 -8.279 -14.590 1.00 96.38 302 HIS A O 1
ATOM 2412 N N . ASN A 1 303 ? 18.800 -8.577 -16.534 1.00 95.44 303 ASN A N 1
ATOM 2413 C CA . ASN A 1 303 ? 20.119 -8.856 -15.974 1.00 95.44 303 ASN A CA 1
ATOM 2414 C C . ASN A 1 303 ? 21.123 -7.819 -16.500 1.00 95.44 303 ASN A C 1
ATOM 2416 O O . ASN A 1 303 ? 21.128 -7.527 -17.698 1.00 95.44 303 ASN A O 1
ATOM 2420 N N . ALA A 1 304 ? 22.000 -7.301 -15.643 1.00 93.06 304 ALA A N 1
ATOM 2421 C CA . ALA A 1 304 ? 23.084 -6.398 -16.028 1.00 93.06 304 ALA A CA 1
ATOM 2422 C C . ALA A 1 304 ? 24.299 -7.173 -16.568 1.00 93.06 304 ALA A C 1
ATOM 2424 O O . ALA A 1 304 ? 25.348 -7.237 -15.938 1.00 93.06 304 ALA A O 1
ATOM 2425 N N . THR A 1 305 ? 24.152 -7.793 -17.743 1.00 93.81 305 THR A N 1
ATOM 2426 C CA . THR A 1 305 ? 25.203 -8.627 -18.365 1.00 93.81 305 THR A CA 1
ATOM 2427 C C . THR A 1 305 ? 26.241 -7.838 -19.168 1.00 93.81 305 THR A C 1
ATOM 2429 O O . THR A 1 305 ? 27.221 -8.413 -19.627 1.00 93.81 305 THR A O 1
ATOM 2432 N N . ASN A 1 306 ? 26.009 -6.547 -19.411 1.00 94.38 306 ASN A N 1
ATOM 2433 C CA . ASN A 1 306 ? 26.912 -5.650 -20.134 1.00 94.38 306 ASN A CA 1
ATOM 2434 C C . ASN A 1 306 ? 26.721 -4.199 -19.661 1.00 94.38 306 ASN A C 1
ATOM 2436 O O . ASN A 1 306 ? 25.793 -3.912 -18.903 1.00 94.38 306 ASN A O 1
ATOM 2440 N N . GLU A 1 307 ? 27.572 -3.287 -20.137 1.00 94.12 307 GLU A N 1
ATOM 2441 C CA . GLU A 1 307 ? 27.575 -1.880 -19.712 1.00 94.12 307 GLU A CA 1
ATOM 2442 C C . GLU A 1 307 ? 26.233 -1.175 -19.964 1.00 94.12 307 GLU A C 1
ATOM 2444 O O . GLU A 1 307 ? 25.682 -0.530 -19.077 1.00 94.12 307 GLU A O 1
ATOM 2449 N N . GLN A 1 308 ? 25.625 -1.380 -21.134 1.00 93.50 308 GLN A N 1
ATOM 2450 C CA . GLN A 1 308 ? 24.324 -0.785 -21.453 1.00 93.50 308 GLN A CA 1
ATOM 2451 C C . GLN A 1 308 ? 23.208 -1.300 -20.527 1.00 93.50 308 GLN A C 1
ATOM 2453 O O . GLN A 1 308 ? 22.319 -0.551 -20.102 1.00 93.50 308 GLN A O 1
ATOM 2458 N N . ALA A 1 309 ? 23.241 -2.593 -20.203 1.00 94.31 309 ALA A N 1
ATOM 2459 C CA . ALA A 1 309 ? 22.315 -3.203 -19.263 1.00 94.31 309 ALA A CA 1
ATOM 2460 C C . ALA A 1 309 ? 22.561 -2.706 -17.830 1.00 94.31 309 ALA A C 1
ATOM 2462 O O . ALA A 1 309 ? 21.594 -2.522 -17.091 1.00 94.31 309 ALA A O 1
ATOM 2463 N N . ARG A 1 310 ? 23.816 -2.416 -17.457 1.00 96.44 310 ARG A N 1
ATOM 2464 C CA . ARG A 1 310 ? 24.171 -1.791 -16.176 1.00 96.44 310 ARG A CA 1
ATOM 2465 C C . ARG A 1 310 ? 23.632 -0.363 -16.086 1.00 96.44 310 ARG A C 1
ATOM 2467 O O . ARG A 1 310 ? 22.959 -0.060 -15.111 1.00 96.44 310 ARG A O 1
ATOM 2474 N N . VAL A 1 311 ? 23.806 0.469 -17.116 1.00 95.38 311 VAL A N 1
ATOM 2475 C CA . VAL A 1 311 ? 23.214 1.824 -17.174 1.00 95.38 311 VAL A CA 1
ATOM 2476 C C . VAL A 1 311 ? 21.691 1.767 -17.033 1.00 95.38 311 VAL A C 1
ATOM 2478 O O . VAL A 1 311 ? 21.085 2.557 -16.310 1.00 95.38 311 VAL A O 1
ATOM 2481 N N . THR A 1 312 ? 21.056 0.793 -17.689 1.00 95.12 312 THR A N 1
ATOM 2482 C CA . THR A 1 312 ? 19.610 0.581 -17.555 1.00 95.12 312 THR A CA 1
ATOM 2483 C C . THR A 1 312 ? 19.241 0.201 -16.124 1.00 95.12 312 THR A C 1
ATOM 2485 O O . THR A 1 312 ? 18.312 0.777 -15.570 1.00 95.12 312 THR A O 1
ATOM 2488 N N . LEU A 1 313 ? 19.956 -0.748 -15.516 1.00 96.50 313 LEU A N 1
ATOM 2489 C CA . LEU A 1 313 ? 19.726 -1.174 -14.138 1.00 96.50 313 LEU A CA 1
ATOM 2490 C C . LEU A 1 313 ? 19.859 -0.007 -13.153 1.00 96.50 313 LEU A C 1
ATOM 2492 O O . LEU A 1 313 ? 18.987 0.170 -12.314 1.00 96.50 313 LEU A O 1
ATOM 2496 N N . GLU A 1 314 ? 20.900 0.808 -13.303 1.00 96.06 314 GLU A N 1
ATOM 2497 C CA . GLU A 1 314 ? 21.156 1.998 -12.491 1.00 96.06 314 GLU A CA 1
ATOM 2498 C C . GLU A 1 314 ? 19.995 2.996 -12.552 1.00 96.06 314 GLU A C 1
ATOM 2500 O O . GLU A 1 314 ? 19.449 3.411 -11.525 1.00 96.06 314 GLU A O 1
ATOM 2505 N N . ASN A 1 315 ? 19.545 3.320 -13.767 1.00 95.94 315 ASN A N 1
ATOM 2506 C CA . ASN A 1 315 ? 18.396 4.193 -13.963 1.00 95.94 315 ASN A CA 1
ATOM 2507 C C . ASN A 1 315 ? 17.122 3.607 -13.326 1.00 95.94 315 ASN A C 1
ATOM 2509 O O . ASN A 1 315 ? 16.386 4.323 -12.654 1.00 95.94 315 ASN A O 1
ATOM 2513 N N . GLU A 1 316 ? 16.841 2.320 -13.526 1.00 96.50 316 GLU A N 1
ATOM 2514 C CA . GLU A 1 316 ? 15.629 1.665 -13.006 1.00 96.50 316 GLU A CA 1
ATOM 2515 C C . GLU A 1 316 ? 15.657 1.523 -11.479 1.00 96.50 316 GLU A C 1
ATOM 2517 O O . GLU A 1 316 ? 14.650 1.752 -10.808 1.00 96.50 316 GLU A O 1
ATOM 2522 N N . GLY A 1 317 ? 16.827 1.219 -10.921 1.00 95.44 317 GLY A N 1
ATOM 2523 C CA . GLY A 1 317 ? 17.071 1.171 -9.488 1.00 95.44 317 GLY A CA 1
ATOM 2524 C C . GLY A 1 317 ? 16.866 2.530 -8.827 1.00 95.44 317 GLY A C 1
ATOM 2525 O O . GLY A 1 317 ? 16.182 2.625 -7.809 1.00 95.44 317 GLY A O 1
ATOM 2526 N N . SER A 1 318 ? 17.343 3.608 -9.459 1.00 94.69 318 SER A N 1
ATOM 2527 C CA . SER A 1 318 ? 17.140 4.976 -8.960 1.00 94.69 318 SER A CA 1
ATOM 2528 C C . SER A 1 318 ? 15.658 5.375 -8.840 1.00 94.69 318 SER A C 1
ATOM 2530 O O . SER A 1 318 ? 15.318 6.222 -8.019 1.00 94.69 318 SER A O 1
ATOM 2532 N N . ILE A 1 319 ? 14.761 4.753 -9.619 1.00 95.62 319 ILE A N 1
ATOM 2533 C CA . ILE A 1 319 ? 13.302 4.957 -9.524 1.00 95.62 319 ILE A CA 1
ATOM 2534 C C . ILE A 1 319 ? 12.722 4.186 -8.336 1.00 95.62 319 ILE A C 1
ATOM 2536 O O . ILE A 1 319 ? 11.795 4.664 -7.683 1.00 95.62 319 ILE A O 1
ATOM 2540 N N . ALA A 1 320 ? 13.238 2.982 -8.074 1.00 93.25 320 ALA A N 1
ATOM 2541 C CA . ALA A 1 320 ? 12.783 2.125 -6.985 1.00 93.25 320 ALA A CA 1
ATOM 2542 C C . ALA A 1 320 ? 13.194 2.651 -5.601 1.00 93.25 320 ALA A C 1
ATOM 2544 O O . ALA A 1 320 ? 12.485 2.398 -4.630 1.00 93.25 320 ALA A O 1
ATOM 2545 N N . GLY A 1 321 ? 14.283 3.418 -5.515 1.00 89.62 321 GLY A N 1
ATOM 2546 C CA . GLY A 1 321 ? 14.704 4.142 -4.313 1.00 89.62 321 GLY A CA 1
ATOM 2547 C C . GLY A 1 321 ? 16.199 3.991 -4.033 1.00 89.62 321 GLY A C 1
ATOM 2548 O O . GLY A 1 321 ? 16.857 3.127 -4.600 1.00 89.62 321 GLY A O 1
ATOM 2549 N N . ALA A 1 322 ? 16.745 4.813 -3.133 1.00 87.56 322 ALA A N 1
ATOM 2550 C CA . ALA A 1 322 ? 18.193 4.899 -2.881 1.00 87.56 322 ALA A CA 1
ATOM 2551 C C . ALA A 1 322 ? 18.867 3.558 -2.507 1.00 87.56 322 ALA A C 1
ATOM 2553 O O . ALA A 1 322 ? 20.023 3.330 -2.855 1.00 87.56 322 ALA A O 1
ATOM 2554 N N . ASN A 1 323 ? 18.127 2.655 -1.860 1.00 88.44 323 ASN A N 1
ATOM 2555 C CA . ASN A 1 323 ? 18.642 1.400 -1.304 1.00 88.44 323 ASN A CA 1
ATOM 2556 C C . ASN A 1 323 ? 18.469 0.195 -2.248 1.00 88.44 323 ASN A C 1
ATOM 2558 O O . ASN A 1 323 ? 18.580 -0.948 -1.820 1.00 88.44 323 ASN A O 1
ATOM 2562 N N . TRP A 1 324 ? 18.151 0.403 -3.530 1.00 91.69 324 TRP A N 1
ATOM 2563 C CA . TRP A 1 324 ? 17.835 -0.698 -4.453 1.00 91.69 324 TRP A CA 1
ATOM 2564 C C . TRP A 1 324 ? 18.959 -1.736 -4.600 1.00 91.69 324 TRP A C 1
ATOM 2566 O O . TRP A 1 324 ? 18.677 -2.921 -4.781 1.00 91.69 324 TRP A O 1
ATOM 2576 N N . ARG A 1 325 ? 20.221 -1.310 -4.459 1.00 93.25 325 ARG A N 1
ATOM 2577 C CA . ARG A 1 325 ? 21.395 -2.196 -4.521 1.00 93.25 325 ARG A CA 1
ATOM 2578 C C . ARG A 1 325 ? 21.440 -3.202 -3.376 1.00 93.25 325 ARG A C 1
ATOM 2580 O O . ARG A 1 325 ? 21.895 -4.318 -3.591 1.00 93.25 325 ARG A O 1
ATOM 2587 N N . ASP A 1 326 ? 20.912 -2.837 -2.208 1.00 90.69 326 ASP A N 1
ATOM 2588 C CA . ASP A 1 326 ? 20.843 -3.726 -1.042 1.00 90.69 326 ASP A CA 1
ATOM 2589 C C . ASP A 1 326 ? 19.875 -4.896 -1.285 1.00 90.69 326 ASP A C 1
ATOM 2591 O O . ASP A 1 326 ? 19.968 -5.936 -0.638 1.00 90.69 326 ASP A O 1
ATOM 2595 N N . PHE A 1 327 ? 18.939 -4.731 -2.228 1.00 91.44 327 PHE A N 1
ATOM 2596 C CA . PHE A 1 327 ? 18.007 -5.774 -2.645 1.00 91.44 327 PHE A CA 1
ATOM 2597 C C . PHE A 1 327 ? 18.597 -6.612 -3.768 1.00 91.44 327 PHE A C 1
ATOM 2599 O O . PHE A 1 327 ? 18.645 -7.837 -3.663 1.00 91.44 327 PHE A O 1
ATOM 2606 N N . ASN A 1 328 ? 19.002 -5.963 -4.862 1.00 94.38 328 ASN A N 1
ATOM 2607 C CA . ASN A 1 328 ? 19.612 -6.643 -5.995 1.00 94.38 328 ASN A CA 1
ATOM 2608 C C . ASN A 1 328 ? 20.331 -5.650 -6.915 1.00 94.38 328 ASN A C 1
ATOM 2610 O O . ASN A 1 328 ? 19.698 -4.832 -7.582 1.00 94.38 328 ASN A O 1
ATOM 2614 N N . ASP A 1 329 ? 21.654 -5.744 -6.981 1.00 95.62 329 ASP A N 1
ATOM 2615 C CA . ASP A 1 329 ? 22.517 -4.849 -7.753 1.00 95.62 329 ASP A CA 1
ATOM 2616 C C . ASP A 1 329 ? 22.843 -5.358 -9.171 1.00 95.62 329 ASP A C 1
ATOM 2618 O O . ASP A 1 329 ? 23.629 -4.731 -9.890 1.00 95.62 329 ASP A O 1
ATOM 2622 N N . HIS A 1 330 ? 22.251 -6.479 -9.596 1.00 95.56 330 HIS A N 1
ATOM 2623 C CA . HIS A 1 330 ? 22.557 -7.130 -10.875 1.00 95.56 330 HIS A CA 1
ATOM 2624 C C . HIS A 1 330 ? 21.314 -7.544 -11.673 1.00 95.56 330 HIS A C 1
ATOM 2626 O O . HIS A 1 330 ? 21.402 -7.688 -12.898 1.00 95.56 330 HIS A O 1
ATOM 2632 N N . ARG A 1 331 ? 20.158 -7.737 -11.029 1.00 96.00 331 ARG A N 1
ATOM 2633 C CA . ARG A 1 331 ? 18.923 -8.239 -11.648 1.00 96.00 331 ARG A CA 1
ATOM 2634 C C . ARG A 1 331 ? 17.668 -7.616 -11.040 1.00 96.00 331 ARG A C 1
ATOM 2636 O O . ARG A 1 331 ? 17.629 -7.268 -9.869 1.00 96.00 331 ARG A O 1
ATOM 2643 N N . TYR A 1 332 ? 16.605 -7.513 -11.833 1.00 97.69 332 TYR A N 1
ATOM 2644 C CA . TYR A 1 332 ? 15.287 -7.075 -11.357 1.00 97.69 332 TYR A CA 1
ATOM 2645 C C . TYR A 1 332 ? 14.164 -7.589 -12.263 1.00 97.69 332 TYR A C 1
ATOM 2647 O O . TYR A 1 332 ? 14.406 -8.057 -13.382 1.00 97.69 332 TYR A O 1
ATOM 2655 N N . LEU A 1 333 ? 12.919 -7.488 -11.790 1.00 98.25 333 LEU A N 1
ATOM 2656 C CA . LEU A 1 333 ? 11.735 -7.740 -12.609 1.00 98.25 333 LEU A CA 1
ATOM 2657 C C . LEU A 1 333 ? 11.153 -6.427 -13.128 1.00 98.25 333 LEU A C 1
ATOM 2659 O O . LEU A 1 333 ? 10.779 -5.546 -12.354 1.00 98.25 333 LEU A O 1
ATOM 2663 N N . ARG A 1 334 ? 10.989 -6.332 -14.446 1.00 97.88 334 ARG A N 1
ATOM 2664 C CA . ARG A 1 334 ? 10.147 -5.319 -15.081 1.00 97.88 334 ARG A CA 1
ATOM 2665 C C . ARG A 1 334 ? 8.792 -5.936 -15.380 1.00 97.88 334 ARG A C 1
ATOM 2667 O O . ARG A 1 334 ? 8.690 -6.915 -16.118 1.00 97.88 334 ARG A O 1
ATOM 2674 N N . ILE A 1 335 ? 7.747 -5.348 -14.820 1.00 98.12 335 ILE A N 1
ATOM 2675 C CA . ILE A 1 335 ? 6.379 -5.836 -14.959 1.00 98.12 335 ILE A CA 1
ATOM 2676 C C . ILE A 1 335 ? 5.595 -4.784 -15.726 1.00 98.12 335 ILE A C 1
ATOM 2678 O O . ILE A 1 335 ? 5.246 -3.742 -15.177 1.00 98.12 335 ILE A O 1
ATOM 2682 N N . VAL A 1 336 ? 5.339 -5.045 -17.005 1.00 97.38 336 VAL A N 1
ATOM 2683 C CA . VAL A 1 336 ? 4.500 -4.193 -17.849 1.00 97.38 336 VAL A CA 1
ATOM 2684 C C . VAL A 1 336 ? 3.063 -4.671 -17.721 1.00 97.38 336 VAL A C 1
ATOM 2686 O O . VAL A 1 336 ? 2.776 -5.827 -18.021 1.00 97.38 336 VAL A O 1
ATOM 2689 N N . VAL A 1 337 ? 2.165 -3.794 -17.289 1.00 96.00 337 VAL A N 1
ATOM 2690 C CA . VAL A 1 337 ? 0.763 -4.138 -17.020 1.00 96.00 337 VAL A CA 1
ATOM 2691 C C . VAL A 1 337 ? -0.137 -3.143 -17.740 1.00 96.00 337 VAL A C 1
ATOM 2693 O O . VAL A 1 337 ? 0.183 -1.955 -17.830 1.00 96.00 337 VAL A O 1
ATOM 2696 N N . GLU A 1 338 ? -1.243 -3.626 -18.296 1.00 94.69 338 GLU A N 1
ATOM 2697 C CA . GLU A 1 338 ? -2.318 -2.762 -18.771 1.00 94.69 338 GLU A CA 1
ATOM 2698 C C . GLU A 1 338 ? -2.968 -2.023 -17.602 1.00 94.69 338 GLU A C 1
ATOM 2700 O O . GLU A 1 338 ? -3.280 -2.606 -16.56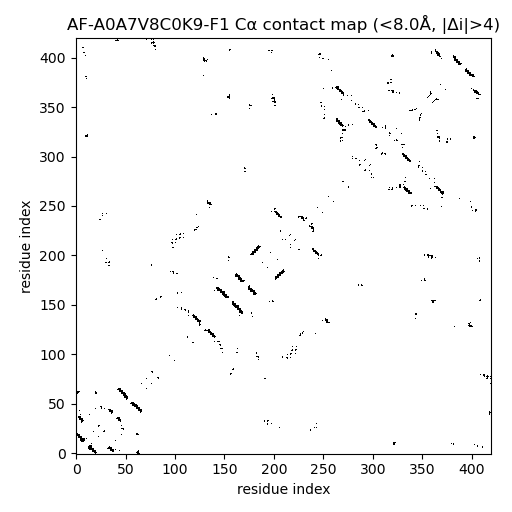5 1.00 94.69 338 GLU A O 1
ATOM 2705 N N . ARG A 1 339 ? -3.215 -0.730 -17.781 1.00 91.38 339 ARG A N 1
ATOM 2706 C CA . ARG A 1 339 ? -3.954 0.063 -16.811 1.00 91.38 339 ARG A CA 1
ATOM 2707 C C . ARG A 1 339 ? -5.410 -0.420 -16.805 1.00 91.38 339 ARG A C 1
ATOM 2709 O O . ARG A 1 339 ? -6.017 -0.514 -17.874 1.00 91.38 339 ARG A O 1
ATOM 2716 N N . PRO A 1 340 ? -5.996 -0.725 -15.638 1.00 88.62 340 PRO A N 1
ATOM 2717 C CA . PRO A 1 340 ? -7.368 -1.201 -15.587 1.00 88.62 340 PRO A CA 1
ATOM 2718 C C . PRO A 1 340 ? -8.312 -0.066 -16.000 1.00 88.62 340 PRO A C 1
ATOM 2720 O O . PRO A 1 340 ? -8.346 0.987 -15.366 1.00 88.62 340 PRO A O 1
ATOM 2723 N N . THR A 1 341 ? -9.073 -0.271 -17.076 1.00 80.50 341 THR A N 1
ATOM 2724 C CA . THR A 1 341 ? -10.108 0.675 -17.538 1.00 80.50 341 THR A CA 1
ATOM 2725 C C . THR A 1 341 ? -11.364 0.614 -16.675 1.00 80.50 341 THR A C 1
ATOM 2727 O O . THR A 1 341 ? -12.114 1.582 -16.587 1.00 80.50 341 THR A O 1
ATOM 2730 N N . GLN A 1 342 ? -11.575 -0.524 -16.018 1.00 82.81 342 GLN A N 1
ATOM 2731 C CA . GLN A 1 342 ? -12.626 -0.757 -15.043 1.00 82.81 342 GLN A CA 1
ATOM 2732 C C . GLN A 1 342 ? -11.987 -1.248 -13.748 1.00 82.81 342 GLN A C 1
ATOM 2734 O O . GLN A 1 342 ? -10.991 -1.971 -13.771 1.00 82.81 342 GLN A O 1
ATOM 2739 N N . ARG A 1 343 ? -12.579 -0.899 -12.605 1.00 85.88 343 ARG A N 1
ATOM 2740 C CA . ARG A 1 343 ? -12.116 -1.342 -11.279 1.00 85.88 343 ARG A CA 1
ATOM 2741 C C . ARG A 1 343 ? -12.628 -2.747 -10.942 1.00 85.88 343 ARG A C 1
ATOM 2743 O O . ARG A 1 343 ? -13.012 -3.027 -9.822 1.00 85.88 343 ARG A O 1
ATOM 2750 N N . THR A 1 344 ? -12.659 -3.617 -11.944 1.00 88.19 344 THR A N 1
ATOM 2751 C CA . THR A 1 344 ? -13.108 -5.004 -11.849 1.00 88.19 344 THR A CA 1
ATOM 2752 C C . THR A 1 344 ? -12.409 -5.847 -12.915 1.00 88.19 344 THR A C 1
ATOM 2754 O O . THR A 1 344 ? -11.708 -5.333 -13.792 1.00 88.19 344 THR A O 1
ATOM 2757 N N . GLY A 1 345 ? -12.586 -7.162 -12.838 1.00 92.44 345 GLY A N 1
ATOM 2758 C CA . GLY A 1 345 ? -12.074 -8.108 -13.818 1.00 92.44 345 GLY A CA 1
ATOM 2759 C C . GLY A 1 345 ? -10.579 -8.437 -13.684 1.00 92.44 345 GLY A C 1
ATOM 2760 O O . GLY A 1 345 ? -9.892 -7.970 -12.773 1.00 92.44 345 GLY A O 1
ATOM 2761 N N . PRO A 1 346 ? -10.050 -9.276 -14.591 1.00 95.50 346 PRO A N 1
ATOM 2762 C CA . PRO A 1 346 ? -8.756 -9.935 -14.410 1.00 95.50 346 PRO A CA 1
ATOM 2763 C C . PRO A 1 346 ? -7.558 -8.993 -14.237 1.00 95.50 346 PRO A C 1
ATOM 2765 O O . PRO A 1 346 ? -6.729 -9.209 -13.358 1.00 95.50 346 PRO A O 1
ATOM 2768 N N . VAL A 1 347 ? -7.470 -7.925 -15.035 1.00 95.62 347 VAL A N 1
ATOM 2769 C CA . VAL A 1 347 ? -6.355 -6.963 -14.953 1.00 95.62 347 VAL A CA 1
ATOM 2770 C C . VAL A 1 347 ? -6.367 -6.227 -13.614 1.00 95.62 347 VAL A C 1
ATOM 2772 O O . VAL A 1 347 ? -5.323 -6.084 -12.980 1.00 95.62 347 VAL A O 1
ATOM 2775 N N . TYR A 1 348 ? -7.543 -5.809 -13.146 1.00 95.06 348 TYR A N 1
ATOM 2776 C CA . TYR A 1 348 ? -7.704 -5.170 -11.842 1.00 95.06 348 TYR A CA 1
ATOM 2777 C C . TYR A 1 348 ? -7.296 -6.112 -10.700 1.00 95.06 348 TYR A C 1
ATOM 2779 O O . TYR A 1 348 ? -6.472 -5.741 -9.866 1.00 95.06 348 TYR A O 1
ATOM 2787 N N . LEU A 1 349 ? -7.771 -7.362 -10.715 1.00 95.88 349 LEU A N 1
ATOM 2788 C CA . LEU A 1 349 ? -7.396 -8.368 -9.713 1.00 95.88 349 LEU A CA 1
ATOM 2789 C C . LEU A 1 349 ? -5.889 -8.660 -9.714 1.00 95.88 349 LEU A C 1
ATOM 2791 O O . LEU A 1 349 ? -5.300 -8.861 -8.651 1.00 95.88 349 LEU A O 1
ATOM 2795 N N . PHE A 1 350 ? -5.235 -8.633 -10.879 1.00 97.19 350 PHE A N 1
ATOM 2796 C CA . PHE A 1 350 ? -3.788 -8.812 -10.945 1.00 97.19 350 PHE A CA 1
ATOM 2797 C C . PHE A 1 350 ? -3.025 -7.704 -10.208 1.00 97.19 350 PHE A C 1
ATOM 2799 O O . PHE A 1 350 ? -2.014 -8.001 -9.580 1.00 97.19 350 PHE A O 1
ATOM 2806 N N . HIS A 1 351 ? -3.498 -6.451 -10.216 1.00 96.88 351 HIS A N 1
ATOM 2807 C CA . HIS A 1 351 ? -2.842 -5.370 -9.464 1.00 96.88 351 HIS A CA 1
ATOM 2808 C C . HIS A 1 351 ? -2.852 -5.630 -7.956 1.00 96.88 351 HIS A C 1
ATOM 2810 O O . HIS A 1 351 ? -1.860 -5.360 -7.283 1.00 96.88 351 HIS A O 1
ATOM 2816 N N . PHE A 1 352 ? -3.938 -6.204 -7.433 1.00 95.56 352 PHE A N 1
ATOM 2817 C CA . PHE A 1 352 ? -4.018 -6.621 -6.033 1.00 95.56 352 PHE A CA 1
ATOM 2818 C C . PHE A 1 352 ? -3.069 -7.772 -5.720 1.00 95.56 352 PHE A C 1
ATOM 2820 O O . PHE A 1 352 ? -2.368 -7.732 -4.712 1.00 95.56 352 PHE A O 1
ATOM 2827 N N . ILE A 1 353 ? -2.996 -8.777 -6.597 1.00 95.94 353 ILE A N 1
ATOM 2828 C CA . ILE A 1 353 ? -2.047 -9.884 -6.430 1.00 95.94 353 ILE A CA 1
ATOM 2829 C C . ILE A 1 353 ? -0.611 -9.364 -6.468 1.00 95.94 353 ILE A C 1
ATOM 2831 O O . ILE A 1 353 ? 0.200 -9.741 -5.625 1.00 95.94 353 ILE A O 1
ATOM 2835 N N . LEU A 1 354 ? -0.303 -8.474 -7.412 1.00 96.88 354 LEU A N 1
ATOM 2836 C CA . LEU A 1 354 ? 1.005 -7.850 -7.532 1.00 96.88 354 LEU A CA 1
ATOM 2837 C C . LEU A 1 354 ? 1.358 -7.080 -6.257 1.00 96.88 354 LEU A C 1
ATOM 2839 O O . LEU A 1 354 ? 2.414 -7.325 -5.683 1.00 96.88 354 LEU A O 1
ATOM 2843 N N . ALA A 1 355 ? 0.469 -6.204 -5.783 1.00 95.06 355 ALA A N 1
ATOM 2844 C CA . ALA A 1 355 ? 0.674 -5.460 -4.546 1.00 95.06 355 ALA A CA 1
ATOM 2845 C C . ALA A 1 355 ? 0.871 -6.404 -3.349 1.00 95.06 355 ALA A C 1
ATOM 2847 O O . ALA A 1 355 ? 1.820 -6.230 -2.588 1.00 95.06 355 ALA A O 1
ATOM 2848 N N . LYS A 1 356 ? 0.050 -7.454 -3.215 1.00 92.50 356 LYS A N 1
ATOM 2849 C CA . LYS A 1 356 ? 0.168 -8.426 -2.121 1.00 92.50 356 LYS A CA 1
ATOM 2850 C C . LYS A 1 356 ? 1.476 -9.214 -2.165 1.00 92.50 356 LYS A C 1
ATOM 2852 O O . LYS A 1 356 ? 2.080 -9.414 -1.118 1.00 92.50 356 LYS A O 1
ATOM 2857 N N . LEU A 1 357 ? 1.923 -9.662 -3.337 1.00 93.00 357 LEU A N 1
ATOM 2858 C CA . LEU A 1 357 ? 3.180 -10.404 -3.460 1.00 93.00 357 LEU A CA 1
ATOM 2859 C C . LEU A 1 357 ? 4.382 -9.496 -3.183 1.00 93.00 357 LEU A C 1
ATOM 2861 O O . LEU A 1 357 ? 5.221 -9.832 -2.351 1.00 93.00 357 LEU A O 1
ATOM 2865 N N . VAL A 1 358 ? 4.437 -8.336 -3.838 1.00 93.75 358 VAL A N 1
ATOM 2866 C CA . VAL A 1 358 ? 5.562 -7.392 -3.749 1.00 93.75 358 VAL A CA 1
ATOM 2867 C C . VAL A 1 358 ? 5.681 -6.810 -2.341 1.00 93.75 358 VAL A C 1
ATOM 2869 O O . VAL A 1 358 ? 6.766 -6.825 -1.775 1.00 93.75 358 VAL A O 1
ATOM 2872 N N . MET A 1 359 ? 4.578 -6.338 -1.754 1.00 90.12 359 MET A N 1
ATOM 2873 C CA . MET A 1 359 ? 4.591 -5.700 -0.432 1.00 90.12 359 MET A CA 1
ATOM 2874 C C . MET A 1 359 ? 4.500 -6.712 0.708 1.00 90.12 359 MET A C 1
ATOM 2876 O O . MET A 1 359 ? 5.174 -6.570 1.719 1.00 90.12 359 MET A O 1
ATOM 2880 N N . GLY A 1 360 ? 3.629 -7.710 0.554 1.00 83.56 360 GLY A N 1
ATOM 2881 C CA . GLY A 1 360 ? 3.158 -8.566 1.640 1.00 83.56 360 GLY A CA 1
ATOM 2882 C C . GLY A 1 360 ? 3.878 -9.902 1.781 1.00 83.56 360 GLY A C 1
ATOM 2883 O O . GLY A 1 360 ? 3.762 -10.517 2.835 1.00 83.56 360 GLY A O 1
ATOM 2884 N N . HIS A 1 361 ? 4.575 -10.374 0.745 1.00 86.81 361 HIS A N 1
ATOM 2885 C CA . HIS A 1 361 ? 5.215 -11.693 0.752 1.00 86.81 361 HIS A CA 1
ATOM 2886 C C . HIS A 1 361 ? 6.729 -11.612 0.565 1.00 86.81 361 HIS A C 1
ATOM 2888 O O . HIS A 1 361 ? 7.468 -12.241 1.313 1.00 86.81 361 HIS A O 1
ATOM 2894 N N . PHE A 1 362 ? 7.188 -10.821 -0.405 1.00 88.44 362 PHE A N 1
ATOM 2895 C CA . PHE A 1 362 ? 8.609 -10.708 -0.741 1.00 88.44 362 PHE A CA 1
ATOM 2896 C C . PHE A 1 362 ? 9.309 -9.497 -0.117 1.00 88.44 362 PHE A C 1
ATOM 2898 O O . PHE A 1 362 ? 10.519 -9.374 -0.262 1.00 88.44 362 PHE A O 1
ATOM 2905 N N . ASP A 1 363 ? 8.565 -8.611 0.556 1.00 83.12 363 ASP A N 1
ATOM 2906 C CA . ASP A 1 363 ? 9.090 -7.378 1.161 1.00 83.12 363 ASP A CA 1
ATOM 2907 C C . ASP A 1 363 ? 9.992 -6.572 0.209 1.00 83.12 363 ASP A C 1
ATOM 2909 O O . ASP A 1 363 ? 11.097 -6.154 0.543 1.00 83.12 363 ASP A O 1
ATOM 2913 N N . ALA A 1 364 ? 9.540 -6.425 -1.032 1.00 90.31 364 ALA A N 1
ATOM 2914 C CA . ALA A 1 364 ? 10.347 -5.900 -2.118 1.00 90.31 364 ALA A CA 1
ATOM 2915 C C . ALA A 1 364 ? 10.543 -4.382 -2.034 1.00 90.31 364 ALA A C 1
ATOM 2917 O O . ALA A 1 364 ? 9.726 -3.649 -1.472 1.00 90.31 364 ALA A O 1
ATOM 2918 N N . LEU A 1 365 ? 11.552 -3.891 -2.750 1.00 92.19 365 LEU A N 1
ATOM 2919 C CA . LEU A 1 365 ? 11.590 -2.506 -3.195 1.00 92.19 365 LEU A CA 1
ATOM 2920 C C . LEU A 1 365 ? 10.947 -2.418 -4.584 1.00 92.19 365 LEU A C 1
ATOM 2922 O O . LEU A 1 365 ? 11.261 -3.214 -5.471 1.00 92.19 365 LEU A O 1
ATOM 2926 N N . ALA A 1 366 ? 10.042 -1.461 -4.794 1.00 94.88 366 ALA A N 1
ATOM 2927 C CA . ALA A 1 366 ? 9.387 -1.305 -6.088 1.00 94.88 366 ALA A CA 1
ATOM 2928 C C . ALA A 1 366 ? 9.338 0.146 -6.557 1.00 94.88 366 ALA A C 1
ATOM 2930 O O . ALA A 1 366 ? 8.864 1.026 -5.838 1.00 94.88 366 ALA A O 1
ATOM 2931 N N . GLY A 1 367 ? 9.778 0.363 -7.793 1.00 95.88 367 GLY A N 1
ATOM 2932 C CA . GLY A 1 367 ? 9.611 1.597 -8.546 1.00 95.88 367 GLY A CA 1
ATOM 2933 C C . GLY A 1 367 ? 8.442 1.519 -9.526 1.00 95.88 367 GLY A C 1
ATOM 2934 O O . GLY A 1 367 ? 7.916 0.441 -9.816 1.00 95.88 367 GLY A O 1
ATOM 2935 N N . TYR A 1 368 ? 8.051 2.663 -10.074 1.00 96.69 368 TYR A N 1
ATOM 2936 C CA . TYR A 1 368 ? 6.953 2.772 -11.023 1.00 96.69 368 TYR A CA 1
ATOM 2937 C C . TYR A 1 368 ? 7.257 3.739 -12.152 1.00 96.69 368 TYR A C 1
ATOM 2939 O O . TYR A 1 368 ? 7.784 4.829 -11.938 1.00 96.69 368 TYR A O 1
ATOM 2947 N N . LYS A 1 369 ? 6.815 3.370 -13.354 1.00 96.31 369 LYS A N 1
ATOM 2948 C CA . LYS A 1 369 ? 6.799 4.225 -14.535 1.00 96.31 369 LYS A CA 1
ATOM 2949 C C . LYS A 1 369 ? 5.383 4.372 -15.058 1.00 96.31 369 LYS A C 1
ATOM 2951 O O . LYS A 1 369 ? 4.729 3.382 -15.382 1.00 96.31 369 LYS A O 1
ATOM 2956 N N . TYR A 1 370 ? 4.925 5.614 -15.209 1.00 93.19 370 TYR A N 1
ATOM 2957 C CA . TYR A 1 370 ? 3.567 5.890 -15.688 1.00 93.19 370 TYR A CA 1
ATOM 2958 C C . TYR A 1 370 ? 3.353 5.593 -17.176 1.00 93.19 370 TYR A C 1
ATOM 2960 O O . TYR A 1 370 ? 2.201 5.465 -17.583 1.00 93.19 370 TYR A O 1
ATOM 2968 N N . ARG A 1 371 ? 4.433 5.457 -17.952 1.00 90.50 371 ARG A N 1
ATOM 2969 C CA . ARG A 1 371 ? 4.445 4.997 -19.345 1.00 90.50 371 ARG A CA 1
ATOM 2970 C C . ARG A 1 371 ? 5.760 4.255 -19.639 1.00 90.50 371 ARG A C 1
ATOM 2972 O O . ARG A 1 371 ? 6.734 4.464 -18.909 1.00 90.50 371 ARG A O 1
ATOM 2979 N N . PRO A 1 372 ? 5.828 3.409 -20.678 1.00 86.00 372 PRO A N 1
ATOM 2980 C CA . PRO A 1 372 ? 7.071 2.748 -21.069 1.00 86.00 372 PRO A CA 1
ATOM 2981 C C . PRO A 1 372 ? 8.176 3.745 -21.461 1.00 86.00 372 PRO A C 1
ATOM 2983 O O . PRO A 1 372 ? 7.892 4.863 -21.880 1.00 86.00 372 PRO A O 1
ATOM 2986 N N . ALA A 1 373 ? 9.436 3.315 -21.353 1.00 85.00 373 ALA A N 1
ATOM 2987 C CA . ALA A 1 373 ? 10.625 4.026 -21.849 1.00 85.00 373 ALA A CA 1
ATOM 2988 C C . ALA A 1 373 ? 10.948 5.402 -21.222 1.00 85.00 373 ALA A C 1
ATOM 2990 O O . ALA A 1 373 ? 11.831 6.093 -21.720 1.00 85.00 373 ALA A O 1
ATOM 2991 N N . ILE A 1 374 ? 10.313 5.796 -20.113 1.00 91.75 374 ILE A N 1
ATOM 2992 C CA . ILE A 1 374 ? 10.761 6.983 -19.361 1.00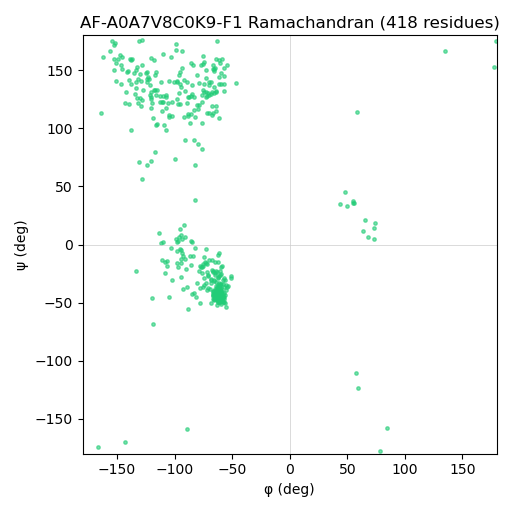 91.75 374 ILE A CA 1
ATOM 2993 C C . ILE A 1 374 ? 12.042 6.690 -18.577 1.00 91.75 374 ILE A C 1
ATOM 2995 O O . ILE A 1 374 ? 12.163 5.624 -17.967 1.00 91.75 374 ILE A O 1
ATOM 2999 N N . ALA A 1 375 ? 12.978 7.636 -18.588 1.00 92.06 375 ALA A N 1
ATOM 3000 C CA . ALA A 1 375 ? 14.166 7.646 -17.741 1.00 92.06 375 ALA A CA 1
ATOM 3001 C C . ALA A 1 375 ? 13.913 8.458 -16.460 1.00 92.06 375 ALA A C 1
ATOM 3003 O O . ALA A 1 375 ? 12.896 9.148 -16.338 1.00 92.06 375 ALA A O 1
ATOM 3004 N N . ASN A 1 376 ? 14.805 8.327 -15.481 1.00 94.25 376 ASN A N 1
ATOM 3005 C CA . ASN A 1 376 ? 14.762 9.092 -14.242 1.00 94.25 376 ASN A CA 1
ATOM 3006 C C . ASN A 1 376 ? 15.743 10.261 -14.297 1.00 94.25 376 ASN A C 1
ATOM 3008 O O . ASN A 1 376 ? 16.777 10.245 -13.638 1.00 94.25 376 ASN A O 1
ATOM 3012 N N . ASP A 1 377 ? 15.396 11.280 -15.074 1.00 91.88 377 ASP A N 1
ATOM 3013 C CA . ASP A 1 377 ? 16.270 12.442 -15.276 1.00 91.88 377 ASP A CA 1
ATOM 3014 C C . ASP A 1 377 ? 16.393 13.324 -14.014 1.00 91.88 377 ASP A C 1
ATOM 3016 O O . ASP A 1 377 ? 17.277 14.168 -13.922 1.00 91.88 377 ASP A O 1
ATOM 3020 N N . GLU A 1 378 ? 15.518 13.121 -13.022 1.00 91.69 378 GLU A N 1
ATOM 3021 C CA . GLU A 1 378 ? 15.471 13.887 -11.770 1.00 91.69 378 GLU A CA 1
ATOM 3022 C C . GLU A 1 378 ? 15.399 12.956 -10.551 1.00 91.69 378 GLU A C 1
ATOM 3024 O O . GLU A 1 378 ? 14.345 12.843 -9.919 1.00 91.69 378 GLU A O 1
ATOM 3029 N N . PRO A 1 379 ? 16.478 12.241 -10.207 1.00 89.00 379 PRO A N 1
ATOM 3030 C CA . PRO A 1 379 ? 16.450 11.223 -9.156 1.00 89.00 379 PRO A CA 1
ATOM 3031 C C . PRO A 1 379 ? 16.062 11.761 -7.771 1.00 89.00 379 PRO A C 1
ATOM 3033 O O . PRO A 1 379 ? 15.473 11.022 -6.985 1.00 89.00 379 PRO A O 1
ATOM 3036 N N . ASP A 1 380 ? 16.302 13.046 -7.502 1.00 87.75 380 ASP A N 1
ATOM 3037 C CA . ASP A 1 380 ? 15.954 13.690 -6.230 1.00 87.75 38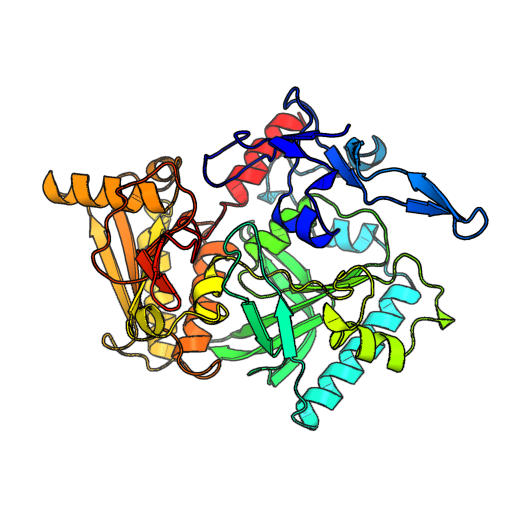0 ASP A CA 1
ATOM 3038 C C . ASP A 1 380 ? 14.453 13.996 -6.079 1.00 87.75 380 ASP A C 1
ATOM 3040 O O . ASP A 1 380 ? 13.965 14.191 -4.963 1.00 87.75 380 ASP A O 1
ATOM 3044 N N . GLU A 1 381 ? 13.698 14.017 -7.184 1.00 90.75 381 GLU A N 1
ATOM 3045 C CA . GLU A 1 381 ? 12.250 14.228 -7.162 1.00 90.75 381 GLU A CA 1
ATOM 3046 C C . GLU A 1 381 ? 11.528 12.903 -6.866 1.00 90.75 381 GLU A C 1
ATOM 3048 O O . GLU A 1 381 ? 11.551 11.994 -7.703 1.00 90.75 381 GLU A O 1
ATOM 3053 N N . PRO A 1 382 ? 10.815 12.774 -5.730 1.00 90.88 382 PRO A N 1
ATOM 3054 C CA . PRO A 1 382 ? 10.172 11.518 -5.334 1.00 90.88 382 PRO A CA 1
ATOM 3055 C C . PRO A 1 382 ? 8.907 11.200 -6.146 1.00 90.88 382 PRO A C 1
ATOM 3057 O O . PRO A 1 382 ? 8.359 10.099 -6.048 1.00 90.88 382 PRO A O 1
ATOM 3060 N N . VAL A 1 383 ? 8.420 12.161 -6.934 1.00 94.00 383 VAL A N 1
ATOM 3061 C CA . VAL A 1 383 ? 7.202 12.068 -7.743 1.00 94.00 383 VAL A CA 1
ATOM 3062 C C . VAL A 1 383 ? 7.502 12.363 -9.206 1.00 94.00 383 VAL A C 1
ATOM 3064 O O . VAL A 1 383 ? 8.372 13.163 -9.543 1.00 94.00 383 VAL A O 1
ATOM 3067 N N . TRP A 1 384 ? 6.754 11.734 -10.105 1.00 94.25 384 TRP A N 1
ATOM 3068 C CA . TRP A 1 384 ? 6.778 12.078 -11.520 1.00 94.25 384 TRP A CA 1
ATOM 3069 C C . TRP A 1 384 ? 6.115 13.435 -11.758 1.00 94.25 384 TRP A C 1
ATOM 3071 O O . TRP A 1 384 ? 4.981 13.646 -11.327 1.00 94.25 384 TRP A O 1
ATOM 3081 N N . ARG A 1 385 ? 6.797 14.317 -12.500 1.00 93.25 385 ARG A N 1
ATOM 3082 C CA . ARG A 1 385 ? 6.314 15.655 -12.888 1.00 93.25 385 ARG A CA 1
ATOM 3083 C C . ARG A 1 385 ? 6.327 15.852 -14.411 1.00 93.25 385 ARG A C 1
ATOM 3085 O O . ARG A 1 385 ? 7.169 16.603 -14.918 1.00 93.25 385 ARG A O 1
ATOM 3092 N N . PRO A 1 386 ? 5.466 15.145 -15.167 1.00 90.62 386 PRO A N 1
ATOM 3093 C CA . PRO A 1 386 ? 5.357 15.354 -16.607 1.00 90.62 386 PRO A CA 1
ATOM 3094 C C . PRO A 1 386 ? 4.841 16.761 -16.928 1.00 90.62 386 PRO A C 1
ATOM 3096 O O . PRO A 1 386 ? 4.078 17.350 -16.160 1.00 90.62 386 PRO A O 1
ATOM 3099 N N . TYR A 1 387 ? 5.224 17.266 -18.099 1.00 88.56 387 TYR A N 1
ATOM 3100 C CA . TYR A 1 387 ? 4.596 18.447 -18.680 1.00 88.56 387 TYR A CA 1
ATOM 3101 C C . TYR A 1 387 ? 3.175 18.106 -19.130 1.00 88.56 387 TYR A C 1
ATOM 3103 O O . TYR A 1 387 ? 2.953 17.131 -19.851 1.00 88.56 387 TYR A O 1
ATOM 3111 N N . MET A 1 388 ? 2.213 18.911 -18.702 1.00 85.31 388 MET A N 1
ATOM 3112 C CA . MET A 1 388 ? 0.801 18.750 -19.014 1.00 85.31 388 MET A CA 1
ATOM 3113 C C . MET A 1 388 ? 0.217 20.075 -19.474 1.00 85.31 388 MET A C 1
ATOM 3115 O O . MET A 1 388 ? 0.541 21.125 -18.926 1.00 85.31 388 MET A O 1
ATOM 3119 N N . LYS A 1 389 ? -0.679 20.013 -20.461 1.00 82.12 389 LYS A N 1
ATOM 3120 C CA . LYS A 1 389 ? -1.491 21.164 -20.843 1.00 82.12 389 LYS A CA 1
ATOM 3121 C C . LYS A 1 389 ? -2.650 21.306 -19.852 1.00 82.12 389 LYS A C 1
ATOM 3123 O O . LYS A 1 389 ? -3.488 20.407 -19.777 1.00 82.12 389 LYS A O 1
ATOM 3128 N N . ILE A 1 390 ? -2.684 22.407 -19.107 1.00 74.94 390 ILE A N 1
ATOM 3129 C CA . ILE A 1 390 ? -3.770 22.783 -18.195 1.00 74.94 390 ILE A CA 1
ATOM 3130 C C . ILE A 1 390 ? -4.334 24.112 -18.695 1.00 74.94 390 ILE A C 1
ATOM 3132 O O . ILE A 1 390 ? -3.671 25.144 -18.627 1.00 74.94 390 ILE A O 1
ATOM 3136 N N . GLY A 1 391 ? -5.548 24.081 -19.253 1.00 78.06 391 GLY A N 1
ATOM 3137 C CA . GLY A 1 391 ? -6.077 25.225 -19.999 1.00 78.06 391 GLY A CA 1
ATOM 3138 C C . GLY A 1 391 ? -5.165 25.563 -21.181 1.00 78.06 391 GLY A C 1
ATOM 3139 O O . GLY A 1 391 ? -4.871 24.689 -22.000 1.00 78.06 391 GLY A O 1
ATOM 3140 N N . ASP A 1 392 ? -4.684 26.805 -21.239 1.00 81.62 392 ASP A N 1
ATOM 3141 C CA . ASP A 1 392 ? -3.749 27.278 -22.269 1.00 81.62 392 ASP A CA 1
ATOM 3142 C C . ASP A 1 392 ? -2.267 27.185 -21.862 1.00 81.62 392 ASP A C 1
ATOM 3144 O O . ASP A 1 392 ? -1.390 27.371 -22.706 1.00 81.62 392 ASP A O 1
ATOM 3148 N N . ALA A 1 393 ? -1.967 26.848 -20.604 1.00 82.00 393 ALA A N 1
ATOM 3149 C CA . ALA A 1 393 ? -0.603 26.740 -20.094 1.00 82.00 393 ALA A CA 1
ATOM 3150 C C . ALA A 1 393 ? -0.060 25.305 -20.187 1.00 82.00 393 ALA A C 1
ATOM 3152 O O . ALA A 1 393 ? -0.809 24.326 -20.130 1.00 82.00 393 ALA A O 1
ATOM 3153 N N . VAL A 1 394 ? 1.265 25.176 -20.309 1.00 87.00 394 VAL A N 1
ATOM 3154 C CA . VAL A 1 394 ? 1.982 23.900 -20.180 1.00 87.00 394 VAL A CA 1
ATOM 3155 C C . VAL A 1 394 ? 2.800 23.941 -18.897 1.00 87.00 394 VAL A C 1
ATOM 3157 O O . VAL A 1 394 ? 3.741 24.720 -18.781 1.00 87.00 394 VAL A O 1
ATOM 3160 N N . GLU A 1 395 ? 2.453 23.084 -17.944 1.00 88.19 395 GLU A N 1
ATOM 3161 C CA . GLU A 1 395 ? 3.031 23.088 -16.601 1.00 88.19 395 GLU A CA 1
ATOM 3162 C C . GLU A 1 395 ? 3.532 21.703 -16.205 1.00 88.19 395 GLU A C 1
ATOM 3164 O O . GLU A 1 395 ? 3.052 20.679 -16.693 1.00 88.19 395 GLU A O 1
ATOM 3169 N N . ARG A 1 396 ? 4.505 21.660 -15.293 1.00 89.31 396 ARG A N 1
ATOM 3170 C CA . ARG A 1 396 ? 4.999 20.409 -14.715 1.00 89.31 396 ARG A CA 1
ATOM 3171 C C . ARG A 1 396 ? 4.179 20.049 -13.490 1.00 89.31 396 ARG A C 1
ATOM 3173 O O . ARG A 1 396 ? 4.302 20.691 -12.450 1.00 89.31 396 ARG A O 1
ATOM 3180 N N . VAL A 1 397 ? 3.381 18.994 -13.597 1.00 89.31 397 VAL A N 1
ATOM 3181 C CA . VAL A 1 397 ? 2.369 18.678 -12.582 1.00 89.31 397 VAL A CA 1
ATOM 3182 C C . VAL A 1 397 ? 2.741 17.381 -11.868 1.00 89.31 397 VAL A C 1
ATOM 3184 O O . VAL A 1 397 ? 2.982 16.376 -12.540 1.00 89.31 397 VAL A O 1
ATOM 3187 N N . PRO A 1 398 ? 2.793 17.362 -10.525 1.00 91.25 398 PRO A N 1
ATOM 3188 C CA . PRO A 1 398 ? 3.080 16.147 -9.775 1.00 91.25 398 PRO A CA 1
ATOM 3189 C C . PRO A 1 398 ? 1.947 15.124 -9.957 1.00 91.25 398 PRO A C 1
ATOM 3191 O O . PRO A 1 398 ? 0.763 15.454 -9.829 1.00 91.25 398 PRO A O 1
ATOM 3194 N N . LEU A 1 399 ? 2.312 13.886 -10.298 1.00 90.62 399 LEU A N 1
ATOM 3195 C CA . LEU A 1 399 ? 1.374 12.866 -10.766 1.00 90.62 399 LEU A CA 1
ATOM 3196 C C . LEU A 1 399 ? 1.315 11.630 -9.863 1.00 90.62 399 LEU A C 1
ATOM 3198 O O . LEU A 1 399 ? 0.284 11.350 -9.266 1.00 90.62 399 LEU A O 1
ATOM 3202 N N . LEU A 1 400 ? 2.394 10.848 -9.819 1.00 93.44 400 LEU A N 1
ATOM 3203 C CA . LEU A 1 400 ? 2.480 9.554 -9.134 1.00 93.44 400 LEU A CA 1
ATOM 3204 C C . LEU A 1 400 ? 3.863 9.432 -8.486 1.00 93.44 400 LEU A C 1
ATOM 3206 O O . LEU A 1 400 ? 4.823 9.963 -9.051 1.00 93.44 400 LEU A O 1
ATOM 3210 N N . PRO A 1 401 ? 3.997 8.734 -7.347 1.00 93.81 401 PRO A N 1
ATOM 3211 C CA . PRO A 1 401 ? 5.301 8.527 -6.736 1.00 93.81 401 PRO A CA 1
ATOM 3212 C C . PRO A 1 401 ? 6.171 7.630 -7.630 1.00 93.81 401 PRO A C 1
ATOM 3214 O O . PRO A 1 401 ? 5.660 6.818 -8.408 1.00 93.81 401 PRO A O 1
ATOM 3217 N N . LYS A 1 402 ? 7.491 7.810 -7.552 1.00 95.38 402 LYS A N 1
ATOM 3218 C CA . LYS A 1 402 ? 8.465 6.964 -8.256 1.00 95.38 402 LYS A CA 1
ATOM 3219 C C . LYS A 1 402 ? 8.651 5.642 -7.527 1.00 95.38 402 LYS A C 1
ATOM 3221 O O . LYS A 1 402 ? 8.478 4.590 -8.133 1.00 95.38 402 LYS A O 1
ATOM 3226 N N . GLN A 1 403 ? 8.903 5.709 -6.225 1.00 93.75 403 GLN A N 1
ATOM 3227 C CA . GLN A 1 403 ? 8.939 4.558 -5.332 1.00 93.75 403 GLN A CA 1
ATOM 3228 C C . GLN A 1 403 ? 7.526 4.245 -4.824 1.00 93.75 403 GLN A C 1
ATOM 3230 O O . GLN A 1 403 ? 6.845 5.120 -4.303 1.00 93.75 403 GLN A O 1
ATOM 3235 N N . MET A 1 404 ? 7.098 2.992 -4.963 1.00 92.19 404 MET A N 1
ATOM 3236 C CA . MET A 1 404 ? 5.753 2.516 -4.613 1.00 92.19 404 MET A CA 1
ATOM 3237 C C . MET A 1 404 ? 5.705 1.666 -3.344 1.00 92.19 404 MET A C 1
ATOM 3239 O O . MET A 1 404 ? 4.626 1.434 -2.795 1.00 92.19 404 MET A O 1
ATOM 3243 N N . VAL A 1 405 ? 6.851 1.140 -2.909 1.00 89.50 405 VAL A N 1
ATOM 3244 C CA . VAL A 1 405 ? 6.936 0.236 -1.758 1.00 89.50 405 VAL A CA 1
ATOM 3245 C C . VAL A 1 405 ? 8.069 0.661 -0.845 1.00 89.50 405 VAL A C 1
ATOM 3247 O O . VAL A 1 405 ? 9.174 0.971 -1.290 1.00 89.50 405 VAL A O 1
ATOM 3250 N N . GLN A 1 406 ? 7.762 0.676 0.449 1.00 82.44 406 GLN A N 1
ATOM 3251 C CA . GLN A 1 406 ? 8.727 0.838 1.525 1.00 82.44 406 GLN A CA 1
ATOM 3252 C C . GLN A 1 406 ? 8.966 -0.553 2.126 1.00 82.44 406 GLN A C 1
ATOM 3254 O O . GLN A 1 406 ? 7.984 -1.167 2.551 1.00 82.44 406 GLN A O 1
ATOM 3259 N N . PRO A 1 407 ? 10.211 -1.049 2.161 1.00 80.06 407 PRO A N 1
ATOM 3260 C CA . PRO A 1 407 ? 10.508 -2.388 2.657 1.00 80.06 407 PRO A CA 1
ATOM 3261 C C . PRO A 1 407 ? 10.301 -2.448 4.169 1.00 80.06 407 PRO A C 1
ATOM 3263 O O . PRO A 1 407 ? 10.994 -1.788 4.946 1.00 80.06 407 PRO A O 1
ATOM 3266 N N . ALA A 1 408 ? 9.309 -3.214 4.598 1.00 81.25 408 ALA A N 1
ATOM 3267 C CA . ALA A 1 408 ? 8.873 -3.264 5.975 1.00 81.25 408 ALA A CA 1
ATOM 3268 C C . ALA A 1 408 ? 9.905 -3.962 6.875 1.00 81.25 408 ALA A C 1
ATOM 3270 O O . ALA A 1 408 ? 10.133 -3.469 7.980 1.00 81.25 408 ALA A O 1
ATOM 3271 N N . ARG A 1 409 ? 10.592 -5.030 6.425 1.00 78.44 409 ARG A N 1
ATOM 3272 C CA . ARG A 1 409 ? 11.646 -5.696 7.225 1.00 78.44 409 ARG A CA 1
ATOM 3273 C C . ARG A 1 409 ? 12.825 -4.769 7.478 1.00 78.44 409 ARG A C 1
ATOM 3275 O O . ARG A 1 409 ? 13.301 -4.710 8.605 1.00 78.44 409 ARG A O 1
ATOM 3282 N N . LEU A 1 410 ? 13.255 -3.997 6.476 1.00 80.75 410 LEU A N 1
ATOM 3283 C CA . LEU A 1 410 ? 14.319 -3.003 6.660 1.00 80.75 410 LEU A CA 1
ATOM 3284 C C . LEU A 1 410 ? 13.939 -1.990 7.749 1.00 80.75 410 LEU A C 1
ATOM 3286 O O . LEU A 1 410 ? 14.739 -1.693 8.633 1.00 80.75 410 LEU A O 1
ATOM 3290 N N . ILE A 1 411 ? 12.697 -1.499 7.716 1.00 82.94 411 ILE A N 1
ATOM 3291 C CA . ILE A 1 411 ? 12.201 -0.559 8.723 1.00 82.94 411 ILE A CA 1
ATOM 3292 C C . ILE A 1 411 ? 12.164 -1.214 10.109 1.00 82.94 411 ILE A C 1
ATOM 3294 O O . ILE A 1 411 ? 12.556 -0.581 11.085 1.00 82.94 411 ILE A O 1
ATOM 3298 N N . PHE A 1 412 ? 11.738 -2.474 10.215 1.00 78.19 412 PHE A N 1
ATOM 3299 C CA . PHE A 1 412 ? 11.769 -3.212 11.479 1.00 78.19 412 PHE A CA 1
ATOM 3300 C C . PHE A 1 412 ? 13.187 -3.406 12.028 1.00 78.19 412 PHE A C 1
ATOM 3302 O O . PHE A 1 412 ? 13.400 -3.187 13.217 1.00 78.19 412 PHE A O 1
ATOM 3309 N N . ASN A 1 413 ? 14.157 -3.758 11.185 1.00 78.00 413 ASN A N 1
ATOM 3310 C CA . ASN A 1 413 ? 15.549 -3.930 11.608 1.00 78.00 413 ASN A CA 1
ATOM 3311 C C . ASN A 1 413 ? 16.125 -2.628 12.181 1.00 78.00 413 ASN A C 1
ATOM 3313 O O . ASN A 1 413 ? 16.801 -2.628 13.207 1.00 78.00 413 ASN A O 1
ATOM 3317 N N . GLU A 1 414 ? 15.799 -1.499 11.559 1.00 80.94 414 GLU A N 1
ATOM 3318 C CA . GLU A 1 414 ? 16.175 -0.176 12.058 1.00 80.94 414 GLU A CA 1
ATOM 3319 C C . GLU A 1 414 ? 15.534 0.154 13.403 1.00 80.94 414 GLU A C 1
ATOM 3321 O O . GLU A 1 414 ? 16.186 0.694 14.296 1.00 80.94 414 GLU A O 1
ATOM 3326 N N . LEU A 1 415 ? 14.268 -0.215 13.582 1.00 77.19 415 LEU A N 1
ATOM 3327 C CA . LEU A 1 415 ? 13.578 -0.054 14.857 1.00 77.19 415 LEU A CA 1
ATOM 3328 C C . LEU A 1 415 ? 14.216 -0.889 15.959 1.00 77.19 415 LEU A C 1
ATOM 3330 O O . LEU A 1 415 ? 14.439 -0.362 17.044 1.00 77.19 415 LEU A O 1
ATOM 3334 N N . ALA A 1 416 ? 14.561 -2.142 15.661 1.00 72.94 416 ALA A N 1
ATOM 3335 C CA . ALA A 1 416 ? 15.245 -3.032 16.587 1.00 72.94 416 ALA A CA 1
ATOM 3336 C C . ALA A 1 416 ? 16.579 -2.449 17.076 1.00 72.94 416 ALA A C 1
ATOM 3338 O O . ALA A 1 416 ? 16.952 -2.666 18.226 1.00 72.94 416 ALA A O 1
ATOM 3339 N N . MET A 1 417 ? 17.293 -1.696 16.232 1.00 74.44 417 MET A N 1
ATOM 3340 C CA . MET A 1 417 ? 18.521 -1.001 16.631 1.00 74.44 417 MET A CA 1
ATOM 3341 C C . MET A 1 417 ? 18.263 0.210 17.532 1.00 74.44 417 MET A C 1
ATOM 3343 O O . MET A 1 417 ? 19.078 0.489 18.399 1.00 74.44 417 MET A O 1
ATOM 3347 N N . ILE A 1 418 ? 17.149 0.923 17.345 1.00 73.75 418 ILE A N 1
ATOM 3348 C CA . ILE A 1 418 ? 16.776 2.094 18.161 1.00 73.75 418 ILE A CA 1
ATOM 3349 C C . ILE A 1 418 ? 16.280 1.678 19.556 1.00 73.75 418 ILE A C 1
ATOM 3351 O O . ILE A 1 418 ? 16.363 2.455 20.503 1.00 73.75 418 ILE A O 1
ATOM 3355 N N . THR A 1 419 ? 15.700 0.484 19.676 1.00 64.38 419 THR A N 1
ATOM 3356 C CA . THR A 1 419 ? 15.091 -0.008 20.922 1.00 64.38 419 THR A CA 1
ATOM 3357 C C . THR A 1 419 ? 16.017 -0.864 21.785 1.00 64.38 419 THR A C 1
ATOM 3359 O O . THR A 1 419 ? 15.596 -1.272 22.867 1.00 64.38 419 THR A O 1
ATOM 3362 N N . LYS A 1 420 ? 17.227 -1.169 21.304 1.00 60.06 420 LYS A N 1
ATOM 3363 C CA . LYS A 1 420 ? 18.324 -1.726 22.108 1.00 60.06 420 LYS A CA 1
ATOM 3364 C C . LYS A 1 420 ? 18.998 -0.605 22.886 1.00 60.06 420 LYS A C 1
ATOM 3366 O O . LYS A 1 420 ? 19.358 -0.867 24.053 1.00 60.06 420 LYS A O 1
#

Foldseek 3Di:
DQKWFQQQDQAGGSPDIDGLVVQFDQVSQLQRDFTHHPVLQATWGWDDFDADPPVRGTPGHTDIDGDPPPQLDDVHLDLALLSDPQVVVVVVVDQDPLNVLLLVLLQVLLVVCLVVVHWQKAKDDPVVQFPPKIFIDTLQVQFDHKDAQDWAFFQSRGTHGAGIFGFHDDQPHDTFGQEGEHEAQAPDDDRVVSLRCQLQLHKYKYQYCNPDDSVVSDSVSSVCLSRFYLVNDPVSDRNIDIDGFLLCCLQGIPDDPVLVVQQKKKKKKFAAPVCQVVLVVVLVSRCVSLVHDCVAKDKDKQFCPDDVSLVVLVQLQLLLHDCRVVRPNTMIIIMMHGHDPDCDGSSNSSSSVVSCCRRGHRLIRMFIGSHPPDTCPPSVDQFQFDFDDDPNDTGGTRGGGGTRHDRSSVSSVSVSVSSD

Sequence (420 aa):
MDKAIRLFGPRGLRSEVVLAKSVRSREDARKLAPFVDESGARLVTWRSASFDSTLRRRKRRSCFAYYPASHVTPVGIPTDPETIDFEEFARAKGESTKHQRARILLTSILRDMIERKETAPWSFIDKRVSEAFGLSGNLLEGVEAVETNYQIETPFGKSYSVDVALLGPKVLTKRLVLGAIEVEFTHRFDLIKCLLLKAMGFPLLSLDISEMGEAEITAEYVRQALLSTTADDEDGRRRNYVYLPEMLYPVYMQLPASIAKEPKHQYLVFVPDSQLDKLRELLGKAKAALKLSDRNILVQLHNATNEQARVTLENEGSIAGANWRDFNDHRYLRIVVERPTQRTGPVYLFHFILAKLVMGHFDALAGYKYRPAIANDEPDEPVWRPYMKIGDAVERVPLLPKQMVQPARLIFNELAMITK

Solvent-accessible surface area (backbone atoms only — not comparable to full-atom values): 23008 Å² total; per-residue (Å²): 75,60,52,30,24,25,44,61,53,73,77,29,68,63,64,43,81,44,46,29,80,75,50,83,46,77,62,53,40,38,72,51,44,57,33,19,35,87,86,61,61,42,61,34,42,81,41,74,56,40,69,34,80,90,73,75,39,78,73,37,71,39,23,34,43,68,65,54,69,82,77,67,45,94,75,57,78,39,74,44,66,77,66,56,55,53,63,57,55,56,58,73,64,50,89,45,73,55,51,53,51,47,52,53,46,46,53,51,52,53,51,55,31,54,78,68,68,51,85,38,55,47,65,50,62,56,66,92,40,13,87,83,42,40,35,44,55,45,77,51,56,65,45,76,46,78,43,66,60,38,75,38,72,39,56,53,81,41,60,44,68,38,54,30,32,33,23,26,65,71,57,87,92,44,63,38,64,64,24,35,37,41,77,35,64,61,94,74,83,55,72,66,60,35,47,49,62,67,24,55,28,35,38,33,37,43,46,75,48,51,90,57,58,61,84,67,67,39,65,65,52,50,52,48,44,67,52,45,39,38,86,80,29,97,86,53,53,51,77,37,49,66,49,65,41,54,65,48,41,84,70,30,45,59,62,56,66,87,56,56,67,46,55,38,26,33,39,36,39,26,34,45,72,95,47,43,66,56,53,51,50,52,52,50,51,52,36,54,66,52,72,53,47,69,88,48,44,36,82,40,82,46,61,47,86,46,70,71,38,38,56,49,48,54,46,51,32,50,34,22,21,79,62,33,58,83,34,31,77,51,45,38,37,43,36,38,34,45,58,52,92,46,86,48,62,54,62,34,53,47,54,41,51,48,24,27,41,41,35,11,59,59,40,19,36,21,10,48,35,79,40,78,93,71,78,62,91,54,68,88,51,57,41,42,54,55,80,40,77,56,89,95,45,78,44,70,45,48,60,45,52,21,45,37,41,78,38,47,64,64,54,46,53,54,48,25,63,49,72,107

Radius of gyration: 21.32 Å; Cα contacts (8 Å, |Δi|>4): 831; chains: 1; bounding box: 56×49×54 Å